Protein AF-A0AA36A1Q2-F1 (afdb_monomer_lite)

Organism: Lactuca saligna (NCBI:txid75948)

Radius of gyration: 35.57 Å; chains: 1; bounding box: 72×102×119 Å

Sequence (636 aa):
MENTEPPVSSTTTRTWHDFLERMRQPSATEFVKTIKNFITTFSKTIPNPEKDSESIQEFFTTMDAAFRAHPLWAGRTEDELENTSEGLEKYIMTKLFPRVFASHPEDIKIDKDLYNKSLLIQQFIEPHHLDIQQKYQNETSWLIAKKELQKINSYKAPRDKLSCILSCCKVISTSLFNTSENPPGADDFLPVLIYVTIKANVAQLHSNLVYIQRFRNRLRLGGETEYLFTNMLSVESFILNIDAKALSMDEIEFENNMESARVIVSGEYNGENVETRRVESENDMEAKLKEVPSVSDLENKGGTMIVMEEKVSEKFWNFPFLYSKVDDLSVGDVDELLNGYKQLVFKYVCLAKGLGVPVLPPPETRDGGGEAVGGVPVAATESEQVEDGTVEGGGDDGVGDSTTETLVAGEVVSQLDYFSANVNIIYTVILFLPFCSITILLHRNHSKRILLQSLLFCNASRIKYQKMEIGNKVYLNNIDQIDEKSHIKVRVLKIWNFVRNNKVCSIEMIIMDEEGTQYQDRVFNQNFSRFRHLLKEDESYIVIKPNMAAVTNGFSYTGHKQTLTLDWKSILKKCDDFSGPVNGFMFVDFNSIIEQTCPKDTFFDVIGHIVSFRPLETSNPVLSKHYIKVTLSNLE

Secondary structure (DSSP, 8-state):
----PPPHHHHHHHHHHHHHHHTTSGGGHHHHHHHHHHHHHHTTSPP-HHHHHHHHHHHHHHHHHHHHHSTTTTT--HHHHHHHHHHHHHHHHHHHHHHHSS-SHHHHHHHHHHHHHHHHHHHH--GGGGT--GGG--HHHHHHHHHHHGGGGG--SHHHHHHHHHHHHHHHHHHHHTT-SSPP-HHHHHHHHHHHHHHH--TTHHHHHHHHHHHS-GGGS-THHHHHHHHHHHHHHHHHT--TGGGT--HHHHHHHHHHHHHHHHT--------------S--TTSSS--PPPHHHHHHHHHHHHHT-TTHHHHHTT-TTTT--GGG--TTTHHHHHHHHHHHHHHHHHHHHHTT---PPPP------PPP-----------------------------------------------------------------------------S--SSSSS-TT------------B--GGGGGG--SS-EEEEEEEEEEEEEETTEEEEEEEEEEETT--EEEEEEEGGGHHHHTTT--SS-EEEEES-EEEE-TTS--TTS-SEEEE--SS-EEEE-S---S-SS---B--HHHHHTT-SPTT---B---EEEEE---BTTSSSGGG-B--EEEE---

pLDDT: mean 70.49, std 25.43, range [21.36, 98.12]

Foldseek 3Di:
DDDPDDDPVVVLVVLLVVLVVLCPDPLNVVVVVVLVVLLVVLVPDDDDLQVNLVSLLVVLVVVLVVCCVGPSCPPPDPVNSVSNSQSSLQVNQVSCQVCHFPNDPVLVVLLVLLLLLLLLCLVPDDLVLLVADPLLDDPVLLVVLLVLQQCLVVGRGLVSNLVSLVRSQVSSQVSQVVRDPDRDDPSNRLSSVLSSCSNSSHRSLSSSLVCSVRRPNPVPQDDPSVVSSVSSVVSSVCSSPDACVSSPHDRVVRVVSSVVSVCVVVVVCPDDDDDDDDDDDDDPPPPPPPDDDDPVRVVVVVVVVLVPDPPNPVVCVVPVCPPPDPVRDDPVCVVVVVVVVVVVVVVVVVVCVVVVHDDDDDPDPDDPDDDDDDDDDDDDDDDDDDDDDDDDDDDDDDDDDDDDDDDDDDDDDDDDDDDDDDDDDDDDDDDDDDDDDDDDDDDDDDDDDDDPPPPPPPPPPPPDPPPQPQDDEDAPVRVVPADQRYKFKKAFAAWDFDDDPNDGQWIKTWIAGQALQIFIEIEGPVCCVPPVVPDDHQWMKIKGPWDKDAPPPPATQAPDRIHTYADPSIDIDTDPPGNHDSHNAAADDPVCVVVVVDDPRYDHDDDFDFPDKDPWQPVDPDPVPTDIDTDGDHPD

Structure (mmCIF, N/CA/C/O backbone):
data_AF-A0AA36A1Q2-F1
#
_entry.id   AF-A0AA36A1Q2-F1
#
loop_
_atom_site.group_PDB
_atom_site.id
_atom_site.type_symbol
_atom_site.label_atom_id
_atom_site.label_alt_id
_atom_site.label_comp_id
_atom_site.label_asym_id
_atom_site.label_entity_id
_atom_site.label_seq_id
_atom_site.pdbx_PDB_ins_code
_atom_site.Cartn_x
_atom_site.Cartn_y
_atom_site.Cartn_z
_atom_site.occupancy
_atom_site.B_iso_or_equiv
_atom_site.auth_seq_id
_atom_site.auth_comp_id
_atom_site.auth_asym_id
_atom_site.auth_atom_id
_atom_site.pdbx_PDB_model_num
ATOM 1 N N . MET A 1 1 ? -16.373 13.470 -15.317 1.00 28.12 1 MET A N 1
ATOM 2 C CA . MET A 1 1 ? -15.300 12.822 -16.105 1.00 28.12 1 MET A CA 1
ATOM 3 C C . MET A 1 1 ? -14.719 11.753 -15.211 1.00 28.12 1 MET A C 1
ATOM 5 O O . MET A 1 1 ? -14.501 12.049 -14.046 1.00 28.12 1 MET A O 1
ATOM 9 N N . GLU A 1 2 ? -14.574 10.529 -15.702 1.00 27.88 2 GLU A N 1
ATOM 10 C CA . GLU A 1 2 ? -14.427 9.349 -14.846 1.00 27.88 2 GLU A CA 1
ATOM 11 C C . GLU A 1 2 ? -13.209 8.537 -15.295 1.00 27.88 2 GLU A C 1
ATOM 13 O O . GLU A 1 2 ? -13.273 7.758 -16.243 1.00 27.88 2 GLU A O 1
ATOM 18 N N . ASN A 1 3 ? -12.067 8.782 -14.646 1.00 26.20 3 ASN A N 1
ATOM 19 C CA . ASN A 1 3 ? -10.824 8.063 -14.917 1.00 26.20 3 ASN A CA 1
ATOM 20 C C . ASN A 1 3 ? -10.828 6.743 -14.137 1.00 26.20 3 ASN A C 1
ATOM 22 O O . ASN A 1 3 ? -10.355 6.668 -13.001 1.00 26.20 3 ASN A O 1
ATOM 26 N N . THR A 1 4 ? -11.393 5.699 -14.741 1.00 29.28 4 THR A N 1
ATOM 27 C CA . THR A 1 4 ? -11.483 4.360 -14.146 1.00 29.28 4 THR A CA 1
ATOM 28 C C . THR A 1 4 ? -10.132 3.632 -14.214 1.00 29.28 4 THR A C 1
ATOM 30 O O . THR A 1 4 ? -9.927 2.733 -15.031 1.00 29.28 4 THR A O 1
ATOM 33 N N . GLU A 1 5 ? -9.174 4.028 -13.372 1.00 27.27 5 GLU A N 1
ATOM 34 C CA . GLU A 1 5 ? -7.900 3.306 -13.263 1.00 27.27 5 GLU A CA 1
ATOM 35 C C . GLU A 1 5 ? -8.099 1.873 -12.723 1.00 27.27 5 GLU A C 1
ATOM 37 O O . GLU A 1 5 ? -8.807 1.675 -11.730 1.00 27.27 5 GLU A O 1
ATOM 42 N N . PRO A 1 6 ? -7.468 0.854 -13.340 1.00 27.73 6 PRO A N 1
ATOM 43 C CA . PRO A 1 6 ? -7.566 -0.538 -12.903 1.00 27.73 6 PRO A CA 1
ATOM 44 C C . PRO A 1 6 ? -6.803 -0.794 -11.586 1.00 27.73 6 PRO A C 1
ATOM 46 O O . PRO A 1 6 ? -5.860 -0.071 -11.261 1.00 27.73 6 PRO A O 1
ATOM 49 N N . PRO A 1 7 ? -7.139 -1.866 -10.836 1.00 29.50 7 PRO A N 1
ATOM 50 C CA . PRO A 1 7 ? -6.524 -2.158 -9.542 1.00 29.50 7 PRO A CA 1
ATOM 51 C C . PRO A 1 7 ? -5.000 -2.324 -9.645 1.00 29.50 7 PRO A C 1
ATOM 53 O O . PRO A 1 7 ? -4.497 -3.216 -10.339 1.00 29.50 7 PRO A O 1
ATOM 56 N N . VAL A 1 8 ? -4.286 -1.469 -8.903 1.00 40.78 8 VAL A N 1
ATOM 57 C CA . VAL A 1 8 ? -2.857 -1.137 -9.070 1.00 40.78 8 VAL A CA 1
ATOM 58 C C . VAL A 1 8 ? -1.933 -2.357 -9.112 1.00 40.78 8 VAL A C 1
ATOM 60 O O . VAL A 1 8 ? -0.972 -2.369 -9.878 1.00 40.78 8 VAL A O 1
ATOM 63 N N . SER A 1 9 ? -2.207 -3.417 -8.347 1.00 36.12 9 SER A N 1
ATOM 64 C CA . SER A 1 9 ? -1.379 -4.636 -8.343 1.00 36.12 9 SER A CA 1
ATOM 65 C C . SER A 1 9 ? -1.340 -5.348 -9.704 1.00 36.12 9 SER A C 1
ATOM 67 O O . SER A 1 9 ? -0.295 -5.874 -10.102 1.00 36.12 9 SER A O 1
ATOM 69 N N . SER A 1 10 ? -2.453 -5.332 -10.444 1.00 32.75 10 SER A N 1
ATOM 70 C CA . SER A 1 10 ? -2.599 -6.034 -11.725 1.00 32.75 10 SER A CA 1
ATOM 71 C C . SER A 1 10 ? -1.856 -5.339 -12.870 1.00 32.75 10 SER A C 1
ATOM 73 O O . SER A 1 10 ? -1.191 -6.005 -13.666 1.00 32.75 10 SER A O 1
ATOM 75 N N . THR A 1 11 ? -1.890 -4.004 -12.917 1.00 44.03 11 THR A N 1
ATOM 76 C CA . THR A 1 11 ? -1.102 -3.191 -13.853 1.00 44.03 11 THR A CA 1
ATOM 77 C C . THR A 1 11 ? 0.371 -3.196 -13.482 1.00 44.03 11 THR A C 1
ATOM 79 O O . THR A 1 11 ? 1.194 -3.513 -14.332 1.00 44.03 11 THR A O 1
ATOM 82 N N . THR A 1 12 ? 0.710 -2.964 -12.211 1.00 49.34 12 THR A N 1
ATOM 83 C CA . THR A 1 12 ? 2.106 -2.913 -11.729 1.00 49.34 12 THR A CA 1
ATOM 84 C C . THR A 1 12 ? 2.874 -4.217 -11.972 1.00 49.34 12 THR A C 1
ATOM 86 O O . THR A 1 12 ? 4.085 -4.198 -12.185 1.00 49.34 12 THR A O 1
ATOM 89 N N . THR A 1 13 ? 2.190 -5.365 -11.955 1.00 54.69 13 THR A N 1
ATOM 90 C CA . THR A 1 13 ? 2.810 -6.654 -12.306 1.00 54.69 13 THR A CA 1
ATOM 91 C C . THR A 1 13 ? 3.073 -6.754 -13.810 1.00 54.69 13 THR A C 1
ATOM 93 O O . THR A 1 13 ? 4.162 -7.162 -14.207 1.00 54.69 13 THR A O 1
ATOM 96 N N . ARG A 1 14 ? 2.126 -6.333 -14.662 1.00 60.84 14 ARG A N 1
ATOM 97 C CA . ARG A 1 14 ? 2.304 -6.330 -16.127 1.00 60.84 14 ARG A CA 1
ATOM 98 C C . ARG A 1 14 ? 3.419 -5.383 -16.565 1.00 60.84 14 ARG A C 1
ATOM 100 O O . ARG A 1 14 ? 4.331 -5.820 -17.252 1.00 60.84 14 ARG A O 1
ATOM 107 N N . THR A 1 15 ? 3.413 -4.144 -16.084 1.00 71.44 15 THR A N 1
ATOM 108 C CA . THR A 1 15 ? 4.390 -3.117 -16.481 1.00 71.44 15 THR A CA 1
ATOM 109 C C . THR A 1 15 ? 5.812 -3.474 -16.035 1.00 71.44 15 THR A C 1
ATOM 111 O O . THR A 1 15 ? 6.777 -3.232 -16.758 1.00 71.44 15 THR A O 1
ATOM 114 N N . TRP A 1 16 ? 5.948 -4.164 -14.896 1.00 79.12 16 TRP A N 1
ATOM 115 C CA . TRP A 1 16 ? 7.202 -4.783 -14.464 1.00 79.12 16 TRP A CA 1
ATOM 116 C C . TRP A 1 16 ? 7.681 -5.905 -15.402 1.00 79.12 16 TRP A C 1
ATOM 118 O O . TRP A 1 16 ? 8.867 -5.952 -15.736 1.00 79.12 16 TRP A O 1
ATOM 128 N N . HIS A 1 17 ? 6.788 -6.789 -15.861 1.00 81.56 17 HIS A N 1
ATOM 129 C CA . HIS A 1 17 ? 7.140 -7.806 -16.857 1.00 81.56 17 HIS A CA 1
ATOM 130 C C . HIS A 1 17 ? 7.527 -7.176 -18.203 1.00 81.56 17 HIS A C 1
ATOM 132 O O . HIS A 1 17 ? 8.578 -7.525 -18.737 1.00 81.56 17 HIS A O 1
ATOM 138 N N . ASP A 1 18 ? 6.764 -6.196 -18.695 1.00 81.56 18 ASP A N 1
ATOM 139 C CA . ASP A 1 18 ? 7.046 -5.478 -19.946 1.00 81.56 18 ASP A CA 1
ATOM 140 C C . ASP A 1 18 ? 8.422 -4.786 -19.912 1.00 81.56 18 ASP A C 1
ATOM 142 O O . ASP A 1 18 ? 9.186 -4.850 -20.880 1.00 81.56 18 ASP A O 1
ATOM 146 N N . PHE A 1 19 ? 8.777 -4.167 -18.778 1.00 88.19 19 PHE A N 1
ATOM 147 C CA . PHE A 1 19 ? 10.112 -3.611 -18.543 1.00 88.19 19 PHE A CA 1
ATOM 148 C C . PHE A 1 19 ? 11.193 -4.699 -18.597 1.00 88.19 19 PHE A C 1
ATOM 150 O O . PHE A 1 19 ? 12.168 -4.565 -19.341 1.00 88.19 19 PHE A O 1
ATOM 157 N N . LEU A 1 20 ? 11.026 -5.802 -17.856 1.00 88.19 20 LEU A N 1
ATOM 158 C CA . LEU A 1 20 ? 12.006 -6.893 -17.838 1.00 88.19 20 LEU A CA 1
ATOM 159 C C . LEU A 1 20 ? 12.181 -7.562 -19.209 1.00 88.19 20 LEU A C 1
ATOM 161 O O . LEU A 1 20 ? 13.300 -7.942 -19.549 1.00 88.19 20 LEU A O 1
ATOM 165 N N . GLU A 1 21 ? 11.124 -7.701 -20.009 1.00 86.75 21 GLU A N 1
ATOM 166 C CA . GLU A 1 21 ? 11.218 -8.258 -21.362 1.00 86.75 21 GLU A CA 1
ATOM 167 C C . GLU A 1 21 ? 11.936 -7.318 -22.332 1.00 86.75 21 GLU A C 1
ATOM 169 O O . GLU A 1 21 ? 12.819 -7.768 -23.065 1.00 86.75 21 GLU A O 1
ATOM 174 N N . ARG A 1 22 ? 11.663 -6.006 -22.286 1.00 86.06 22 ARG A N 1
ATOM 175 C CA . ARG A 1 22 ? 12.421 -5.008 -23.066 1.00 86.06 22 ARG A CA 1
ATOM 176 C C . ARG A 1 22 ? 13.902 -5.006 -22.678 1.00 86.06 22 ARG A C 1
ATOM 178 O O . ARG A 1 22 ? 14.763 -5.022 -23.554 1.00 86.06 22 ARG A O 1
ATOM 185 N N . MET A 1 23 ? 14.205 -5.098 -21.384 1.00 89.94 23 MET A N 1
ATOM 186 C CA . MET A 1 23 ? 15.577 -5.145 -20.858 1.00 89.94 23 MET A CA 1
ATOM 187 C C . MET A 1 23 ? 16.306 -6.482 -21.102 1.00 89.94 23 MET A C 1
ATOM 189 O O . MET A 1 23 ? 17.511 -6.566 -20.870 1.00 89.94 23 MET A O 1
ATOM 193 N N . ARG A 1 24 ? 15.617 -7.520 -21.599 1.00 89.62 24 ARG A N 1
ATOM 194 C CA . ARG A 1 24 ? 16.225 -8.777 -22.084 1.00 89.62 24 ARG A CA 1
ATOM 195 C C . ARG A 1 24 ? 16.599 -8.738 -23.571 1.00 89.62 24 ARG A C 1
ATOM 197 O O . ARG A 1 24 ? 17.285 -9.647 -24.034 1.00 89.62 24 ARG A O 1
ATOM 204 N N . GLN A 1 25 ? 16.162 -7.732 -24.332 1.00 88.44 25 GLN A N 1
ATOM 205 C CA . GLN A 1 25 ? 16.469 -7.650 -25.763 1.00 88.44 25 GLN A CA 1
ATOM 206 C C . GLN A 1 25 ? 17.962 -7.326 -25.987 1.00 88.44 25 GLN A C 1
ATOM 208 O O . GLN A 1 25 ? 18.504 -6.478 -25.275 1.00 88.44 25 GLN A O 1
ATOM 213 N N . PRO A 1 26 ? 18.645 -7.915 -26.994 1.00 89.12 26 PRO A N 1
ATOM 214 C CA . PRO A 1 26 ? 20.068 -7.642 -27.254 1.00 89.12 26 PRO A CA 1
ATOM 215 C C . PRO A 1 26 ? 20.376 -6.156 -27.489 1.00 89.12 26 PRO A C 1
ATOM 217 O O . PRO A 1 26 ? 21.420 -5.646 -27.088 1.00 89.12 26 PRO A O 1
ATOM 220 N N . SER A 1 27 ? 19.424 -5.447 -28.084 1.00 88.56 27 SER A N 1
ATOM 221 C CA . SER A 1 27 ? 19.382 -4.001 -28.309 1.00 88.56 27 SER A CA 1
ATOM 222 C C . SER A 1 27 ? 19.318 -3.145 -27.031 1.00 88.56 27 SER A C 1
ATOM 224 O O . SER A 1 27 ? 19.585 -1.951 -27.106 1.00 88.56 27 SER A O 1
ATOM 226 N N . ALA A 1 28 ? 18.989 -3.717 -25.868 1.00 91.88 28 ALA A N 1
ATOM 227 C CA . ALA A 1 28 ? 18.987 -3.034 -24.569 1.00 91.88 28 ALA A CA 1
ATOM 228 C C . ALA A 1 28 ? 20.267 -3.297 -23.739 1.00 91.88 28 ALA A C 1
ATOM 230 O O . ALA A 1 28 ? 20.387 -2.811 -22.612 1.00 91.88 28 ALA A O 1
ATOM 231 N N . THR A 1 29 ? 21.243 -4.043 -24.282 1.00 92.38 29 THR A N 1
ATOM 232 C CA . THR A 1 29 ? 22.451 -4.497 -23.559 1.00 92.38 29 THR A CA 1
ATOM 233 C C . THR A 1 29 ? 23.236 -3.359 -22.898 1.00 92.38 29 THR A C 1
ATOM 235 O O . THR A 1 29 ? 23.684 -3.511 -21.759 1.00 92.38 29 THR A O 1
ATOM 238 N N . GLU A 1 30 ? 23.370 -2.203 -23.555 1.00 93.69 30 GLU A N 1
ATOM 239 C CA . GLU A 1 30 ? 24.108 -1.071 -22.977 1.00 93.69 30 GLU A CA 1
ATOM 240 C C . GLU A 1 30 ? 23.370 -0.429 -21.793 1.00 93.69 30 GLU A C 1
ATOM 242 O O . GLU A 1 30 ? 24.016 -0.080 -20.808 1.00 93.69 30 GLU A O 1
ATOM 247 N N . PHE A 1 31 ? 22.032 -0.383 -21.789 1.00 94.62 31 PHE A N 1
ATOM 248 C CA . PHE A 1 31 ? 21.276 0.035 -20.600 1.00 94.62 31 PHE A CA 1
ATOM 249 C C . PHE A 1 31 ? 21.484 -0.937 -19.434 1.00 94.62 31 PHE A C 1
ATOM 251 O O . PHE A 1 31 ? 21.730 -0.508 -18.307 1.00 94.62 31 PHE A O 1
ATOM 258 N N . VAL A 1 32 ? 21.458 -2.251 -19.694 1.00 94.38 32 VAL A N 1
ATOM 259 C CA . VAL A 1 32 ? 21.717 -3.278 -18.667 1.00 94.38 32 VAL A CA 1
ATOM 260 C C . VAL A 1 32 ? 23.125 -3.132 -18.076 1.00 94.38 32 VAL A C 1
ATOM 262 O O . VAL A 1 32 ? 23.287 -3.255 -16.860 1.00 94.38 32 VAL A O 1
ATOM 265 N N . LYS A 1 33 ? 24.140 -2.843 -18.902 1.00 94.69 33 LYS A N 1
ATOM 266 C CA . LYS A 1 33 ? 25.505 -2.536 -18.438 1.00 94.69 33 LYS A CA 1
ATOM 267 C C . LYS A 1 33 ? 25.538 -1.265 -17.590 1.00 94.69 33 LYS A C 1
ATOM 269 O O . LYS A 1 33 ? 26.045 -1.317 -16.474 1.00 94.69 33 LYS A O 1
ATOM 274 N N . THR A 1 34 ? 24.972 -0.161 -18.078 1.00 97.31 34 THR A N 1
ATOM 275 C CA . THR A 1 34 ? 24.955 1.140 -17.388 1.00 97.31 34 THR A CA 1
ATOM 276 C C . THR A 1 34 ? 24.285 1.050 -16.018 1.00 97.31 34 THR A C 1
ATOM 278 O O . THR A 1 34 ? 24.875 1.474 -15.027 1.00 97.31 34 THR A O 1
ATOM 281 N N . ILE A 1 35 ? 23.120 0.402 -15.916 1.00 96.56 35 ILE A N 1
ATOM 282 C CA . ILE A 1 35 ? 22.405 0.202 -14.644 1.00 96.56 35 ILE A CA 1
ATOM 283 C C . ILE A 1 35 ? 23.211 -0.684 -13.681 1.00 96.56 35 ILE A C 1
ATOM 285 O O . ILE A 1 35 ? 23.338 -0.361 -12.500 1.00 96.56 35 ILE A O 1
ATOM 289 N N . LYS A 1 36 ? 23.795 -1.793 -14.163 1.00 95.31 36 LYS A N 1
ATOM 290 C CA . LYS A 1 36 ? 24.654 -2.654 -13.329 1.00 95.31 36 LYS A CA 1
ATOM 291 C C . LYS A 1 36 ? 25.904 -1.915 -12.850 1.00 95.31 36 LYS A C 1
ATOM 293 O O . LYS A 1 36 ? 26.288 -2.078 -11.693 1.00 95.31 36 LYS A O 1
ATOM 298 N N . ASN A 1 37 ? 26.518 -1.093 -13.701 1.00 97.00 37 ASN A N 1
ATOM 299 C CA . ASN A 1 37 ? 27.682 -0.286 -13.346 1.00 97.00 37 ASN A CA 1
ATOM 300 C C . ASN A 1 37 ? 27.333 0.814 -12.331 1.00 97.00 37 ASN A C 1
ATOM 302 O O . ASN A 1 37 ? 28.082 1.000 -11.374 1.00 97.00 37 ASN A O 1
ATOM 306 N N . PHE A 1 38 ? 26.182 1.481 -12.488 1.00 97.69 38 PHE A N 1
ATOM 307 C CA . PHE A 1 38 ? 25.664 2.446 -11.516 1.00 97.69 38 PHE A CA 1
ATOM 308 C C . PHE A 1 38 ? 25.478 1.799 -10.143 1.00 97.69 38 PHE A C 1
ATOM 310 O O . PHE A 1 38 ? 26.137 2.218 -9.198 1.00 97.69 38 PHE A O 1
ATOM 317 N N . ILE A 1 39 ? 24.702 0.710 -10.047 1.00 96.12 39 ILE A N 1
ATOM 318 C CA . ILE A 1 39 ? 24.496 -0.029 -8.787 1.00 96.12 39 ILE A CA 1
ATOM 319 C C . ILE A 1 39 ? 25.845 -0.450 -8.175 1.00 96.12 39 ILE A C 1
ATOM 321 O O . ILE A 1 39 ? 26.094 -0.207 -6.999 1.00 96.12 39 ILE A O 1
ATOM 325 N N . THR A 1 40 ? 26.756 -1.015 -8.977 1.00 95.00 40 THR A N 1
ATOM 326 C CA . THR A 1 40 ? 28.071 -1.494 -8.503 1.00 95.00 40 THR A CA 1
ATOM 327 C C . THR A 1 40 ? 28.994 -0.364 -8.032 1.00 95.00 40 THR A C 1
ATOM 329 O O . THR A 1 40 ? 29.854 -0.590 -7.180 1.00 95.00 40 THR A O 1
ATOM 332 N N . THR A 1 41 ? 28.849 0.841 -8.584 1.00 94.38 41 THR A N 1
ATOM 333 C CA . THR A 1 41 ? 29.619 2.029 -8.183 1.00 94.38 41 THR A CA 1
ATOM 334 C C . THR A 1 41 ? 29.007 2.668 -6.940 1.00 94.38 41 THR A C 1
ATOM 336 O O . THR A 1 41 ? 29.715 2.924 -5.970 1.00 94.38 41 THR A O 1
ATOM 339 N N . PHE A 1 42 ? 27.685 2.831 -6.931 1.00 95.00 42 PHE A N 1
ATOM 340 C CA . PHE A 1 42 ? 26.903 3.365 -5.819 1.00 95.00 42 PHE A CA 1
ATOM 341 C C . PHE A 1 42 ? 27.101 2.547 -4.536 1.00 95.00 42 PHE A C 1
ATOM 343 O O . PHE A 1 42 ? 27.376 3.108 -3.482 1.00 95.00 42 PHE A O 1
ATOM 350 N N . SER A 1 43 ? 27.083 1.210 -4.611 1.00 90.44 43 SER A N 1
ATOM 351 C CA . SER A 1 43 ? 27.355 0.346 -3.451 1.00 90.44 43 SER A CA 1
ATOM 352 C C . SER A 1 43 ? 28.747 0.539 -2.824 1.00 90.44 43 SER A C 1
ATOM 354 O O . SER A 1 43 ? 28.947 0.090 -1.699 1.00 90.44 43 SER A O 1
ATOM 356 N N . LYS A 1 44 ? 29.697 1.191 -3.515 1.00 89.75 44 LYS A N 1
ATOM 357 C CA . LYS A 1 44 ? 31.071 1.447 -3.041 1.00 89.75 44 LYS A CA 1
ATOM 358 C C . LYS A 1 44 ? 31.298 2.863 -2.503 1.00 89.75 44 LYS A C 1
ATOM 360 O O . LYS A 1 44 ? 32.363 3.110 -1.941 1.00 89.75 44 LYS A O 1
ATOM 365 N N . THR A 1 45 ? 30.368 3.802 -2.690 1.00 90.06 45 THR A N 1
ATOM 366 C CA . THR A 1 45 ? 30.505 5.148 -2.105 1.00 90.06 45 THR A CA 1
ATOM 367 C C . THR A 1 45 ? 30.262 5.092 -0.594 1.00 90.06 45 THR A C 1
ATOM 369 O O . THR A 1 45 ? 29.663 4.141 -0.088 1.00 90.06 45 THR A O 1
ATOM 372 N N . ILE A 1 46 ? 30.702 6.106 0.150 1.00 87.19 46 ILE A N 1
ATOM 373 C CA . ILE A 1 46 ? 30.335 6.245 1.568 1.00 87.19 46 ILE A CA 1
ATOM 374 C C . ILE A 1 46 ? 28.838 6.608 1.637 1.00 87.19 46 ILE A C 1
ATOM 376 O O . ILE A 1 46 ? 28.454 7.550 0.942 1.00 87.19 46 ILE A O 1
ATOM 380 N N . PRO A 1 47 ? 28.000 5.902 2.426 1.00 88.75 47 PRO A N 1
ATOM 381 C CA . PRO A 1 47 ? 26.584 6.239 2.578 1.00 88.75 47 PRO A CA 1
ATOM 382 C C . PRO A 1 47 ? 26.374 7.671 3.075 1.00 88.75 47 PRO A C 1
ATOM 384 O O . PRO A 1 47 ? 26.990 8.095 4.054 1.00 88.75 47 PRO A O 1
ATOM 387 N N . ASN A 1 48 ? 25.493 8.409 2.406 1.00 90.00 48 ASN A N 1
ATOM 388 C CA . ASN A 1 48 ? 25.052 9.740 2.815 1.00 90.00 48 ASN A CA 1
ATOM 389 C C . ASN A 1 48 ? 23.694 10.028 2.150 1.00 90.00 48 ASN A C 1
ATOM 391 O O . ASN A 1 48 ? 23.676 10.156 0.926 1.00 90.00 48 ASN A O 1
ATOM 395 N N . PRO A 1 49 ? 22.579 10.147 2.900 1.00 88.88 49 PRO A N 1
ATOM 396 C CA . PRO A 1 49 ? 21.241 10.129 2.306 1.00 88.88 49 PRO A CA 1
ATOM 397 C C . PRO A 1 49 ? 20.975 11.231 1.274 1.00 88.88 49 PRO A C 1
ATOM 399 O O . PRO A 1 49 ? 20.230 11.003 0.322 1.00 88.88 49 PRO A O 1
ATOM 402 N N . GLU A 1 50 ? 21.603 12.397 1.424 1.00 90.25 50 GLU A N 1
ATOM 403 C CA . GLU A 1 50 ? 21.437 13.547 0.531 1.00 90.25 50 GLU A CA 1
ATOM 404 C C . GLU A 1 50 ? 22.111 13.280 -0.821 1.00 90.25 50 GLU A C 1
ATOM 406 O O . GLU A 1 50 ? 21.444 13.305 -1.854 1.00 90.25 50 GLU A O 1
ATOM 411 N N . LYS A 1 51 ? 23.402 12.917 -0.825 1.00 92.31 51 LYS A N 1
ATOM 412 C CA . LYS A 1 51 ? 24.145 12.580 -2.056 1.00 92.31 51 LYS A CA 1
ATOM 413 C C . LYS A 1 51 ? 23.662 11.284 -2.699 1.00 92.31 51 LYS A C 1
ATOM 415 O O . LYS A 1 51 ? 23.631 11.182 -3.923 1.00 92.31 51 LYS A O 1
ATOM 420 N N . ASP A 1 52 ? 23.279 10.300 -1.886 1.00 93.69 52 ASP A N 1
ATOM 421 C CA . ASP A 1 52 ? 22.672 9.053 -2.353 1.00 93.69 52 ASP A CA 1
ATOM 422 C C . ASP A 1 52 ? 21.321 9.348 -3.045 1.00 93.69 52 ASP A C 1
ATOM 424 O O . ASP A 1 52 ? 21.034 8.769 -4.093 1.00 93.69 52 ASP A O 1
ATOM 428 N N . SER A 1 53 ? 20.519 10.293 -2.526 1.00 94.44 53 SER A N 1
ATOM 429 C CA . SER A 1 53 ? 19.294 10.782 -3.183 1.00 94.44 53 SER A CA 1
ATOM 430 C C . SER A 1 53 ? 19.593 11.538 -4.479 1.00 94.44 53 SER A C 1
ATOM 432 O O . SER A 1 53 ? 19.055 11.176 -5.526 1.00 94.44 53 SER A O 1
ATOM 434 N N . GLU A 1 54 ? 20.466 12.548 -4.448 1.00 95.12 54 GLU A N 1
ATOM 435 C CA . GLU A 1 54 ? 20.822 13.349 -5.628 1.00 95.12 54 GLU A CA 1
ATOM 436 C C . GLU A 1 54 ? 21.354 12.478 -6.772 1.00 95.12 54 GLU A C 1
ATOM 438 O O . GLU A 1 54 ? 20.866 12.586 -7.897 1.00 95.12 54 GLU A O 1
ATOM 443 N N . SER A 1 55 ? 22.269 11.547 -6.481 1.00 96.06 55 SER A N 1
ATOM 444 C CA . SER A 1 55 ? 22.855 10.651 -7.485 1.00 96.06 55 SER A CA 1
ATOM 445 C C . SER A 1 55 ? 21.829 9.696 -8.112 1.00 96.06 55 SER A C 1
ATOM 447 O O . SER A 1 55 ? 21.888 9.432 -9.313 1.00 96.06 55 SER A O 1
ATOM 449 N N . ILE A 1 56 ? 20.853 9.205 -7.338 1.00 96.31 56 ILE A N 1
ATOM 450 C CA . ILE A 1 56 ? 19.758 8.372 -7.864 1.00 96.31 56 ILE A CA 1
ATOM 451 C C . ILE A 1 56 ? 18.808 9.197 -8.748 1.00 96.31 56 ILE A C 1
ATOM 453 O O . ILE A 1 56 ? 18.413 8.731 -9.817 1.00 96.31 56 ILE A O 1
ATOM 457 N N . GLN A 1 57 ? 18.474 10.428 -8.352 1.00 96.31 57 GLN A N 1
ATOM 458 C CA . GLN A 1 57 ? 17.567 11.300 -9.113 1.00 96.31 57 GLN A CA 1
ATOM 459 C C . GLN A 1 57 ? 18.214 11.811 -10.415 1.00 96.31 57 GLN A C 1
ATOM 461 O O . GLN A 1 57 ? 17.555 11.853 -11.458 1.00 96.31 57 GLN A O 1
ATOM 466 N N . GLU A 1 58 ? 19.512 12.132 -10.397 1.00 96.19 58 GLU A N 1
ATOM 467 C CA . GLU A 1 58 ? 20.296 12.441 -11.602 1.00 96.19 58 GLU A CA 1
ATOM 468 C C . GLU A 1 58 ? 20.362 11.228 -12.545 1.00 96.19 58 GLU A C 1
ATOM 470 O O . GLU A 1 58 ? 20.157 11.366 -13.756 1.00 96.19 58 GLU A O 1
ATOM 475 N N . PHE A 1 59 ? 20.567 10.021 -12.001 1.00 96.94 59 PHE A N 1
ATOM 476 C CA . PHE A 1 59 ? 20.582 8.793 -12.793 1.00 96.94 59 PHE A CA 1
ATOM 477 C C . PHE A 1 59 ? 19.218 8.494 -13.437 1.00 96.94 59 PHE A C 1
ATOM 479 O O . PHE A 1 59 ? 19.173 8.183 -14.628 1.00 96.94 59 PHE A O 1
ATOM 486 N N . PHE A 1 60 ? 18.104 8.638 -12.706 1.00 95.56 60 PHE A N 1
ATOM 487 C CA . PHE A 1 60 ? 16.759 8.511 -13.285 1.00 95.56 60 PHE A CA 1
ATOM 488 C C . PHE A 1 60 ? 16.522 9.542 -14.393 1.00 95.56 60 PHE A C 1
ATOM 490 O O . PHE A 1 60 ? 16.134 9.161 -15.493 1.00 95.56 60 PHE A O 1
ATOM 497 N N . THR A 1 61 ? 16.849 10.817 -14.158 1.00 94.25 61 THR A N 1
ATOM 498 C CA . THR A 1 61 ? 16.700 11.892 -15.159 1.00 94.25 61 THR A CA 1
ATOM 499 C C . THR A 1 61 ? 17.504 11.596 -16.433 1.00 94.25 61 THR A C 1
ATOM 501 O O . THR A 1 61 ? 17.004 11.745 -17.550 1.00 94.25 61 THR A O 1
ATOM 504 N N . THR A 1 62 ? 18.740 11.113 -16.273 1.00 95.38 62 THR A N 1
ATOM 505 C CA . THR A 1 62 ? 19.627 10.720 -17.379 1.00 95.38 62 THR A CA 1
ATOM 506 C C . THR A 1 62 ? 19.061 9.536 -18.166 1.00 95.38 62 THR A C 1
ATOM 508 O O . THR A 1 62 ? 19.071 9.541 -19.399 1.00 95.38 62 THR A O 1
ATOM 511 N N . MET A 1 63 ? 18.542 8.522 -17.471 1.00 94.69 63 MET A N 1
ATOM 512 C CA . MET A 1 63 ? 17.968 7.330 -18.094 1.00 94.69 63 MET A CA 1
ATOM 513 C C . MET A 1 63 ? 16.626 7.607 -18.779 1.00 94.69 63 MET A C 1
ATOM 515 O O . MET A 1 63 ? 16.410 7.091 -19.870 1.00 94.69 63 MET A O 1
ATOM 519 N N . ASP A 1 64 ? 15.764 8.452 -18.211 1.00 92.19 64 ASP A N 1
ATOM 520 C CA . ASP A 1 64 ? 14.488 8.851 -18.819 1.00 92.19 64 ASP A CA 1
ATOM 521 C C . ASP A 1 64 ? 14.720 9.586 -20.152 1.00 92.19 64 ASP A C 1
ATOM 523 O O . ASP A 1 64 ? 14.076 9.282 -21.161 1.00 92.19 64 ASP A O 1
ATOM 527 N N . ALA A 1 65 ? 15.705 10.491 -20.200 1.00 92.62 65 ALA A N 1
ATOM 528 C CA . ALA A 1 65 ? 16.141 11.129 -21.442 1.00 92.62 65 ALA A CA 1
ATOM 529 C C . ALA A 1 65 ? 16.731 10.115 -22.444 1.00 92.62 65 ALA A C 1
ATOM 531 O O . ALA A 1 65 ? 16.422 10.163 -23.638 1.00 92.62 65 ALA A O 1
ATOM 532 N N . ALA A 1 66 ? 17.542 9.165 -21.968 1.00 93.94 66 ALA A N 1
ATOM 533 C CA . ALA A 1 66 ? 18.161 8.149 -22.815 1.00 93.94 66 ALA A CA 1
ATOM 534 C C . ALA A 1 66 ? 17.150 7.132 -23.380 1.00 93.94 66 ALA A C 1
ATOM 536 O O . ALA A 1 66 ? 17.275 6.751 -24.543 1.00 93.94 66 ALA A O 1
ATOM 537 N N . PHE A 1 67 ? 16.122 6.733 -22.620 1.00 92.50 67 PHE A N 1
ATOM 538 C CA . PHE A 1 67 ? 15.022 5.900 -23.119 1.00 92.50 67 PHE A CA 1
ATOM 539 C C . PHE A 1 67 ? 14.241 6.629 -24.216 1.00 92.50 67 PHE A C 1
ATOM 541 O O . PHE A 1 67 ? 14.068 6.074 -25.300 1.00 92.50 67 PHE A O 1
ATOM 548 N N . ARG A 1 68 ? 13.847 7.892 -23.984 1.00 91.25 68 ARG A N 1
ATOM 549 C CA . ARG A 1 68 ? 13.134 8.734 -24.968 1.00 91.25 68 ARG A CA 1
ATOM 550 C C . ARG A 1 68 ? 13.898 8.902 -26.286 1.00 91.25 68 ARG A C 1
ATOM 552 O O . ARG A 1 68 ? 13.280 8.961 -27.344 1.00 91.25 68 ARG A O 1
ATOM 559 N N . ALA A 1 69 ? 15.229 8.955 -26.232 1.00 92.81 69 ALA A N 1
ATOM 560 C CA . ALA A 1 69 ? 16.086 9.069 -27.410 1.00 92.81 69 ALA A CA 1
ATOM 561 C C . ALA A 1 69 ? 16.359 7.731 -28.136 1.00 92.81 69 ALA A C 1
ATOM 563 O O . ALA A 1 69 ? 16.904 7.739 -29.241 1.00 92.81 69 ALA A O 1
ATOM 564 N N . HIS A 1 70 ? 16.032 6.579 -27.539 1.00 92.50 70 HIS A N 1
ATOM 565 C CA . HIS A 1 70 ? 16.487 5.280 -28.038 1.00 92.50 70 HIS A CA 1
ATOM 566 C C . HIS A 1 70 ? 15.494 4.615 -29.015 1.00 92.50 70 HIS A C 1
ATOM 568 O O . HIS A 1 70 ? 14.303 4.531 -28.709 1.00 92.50 70 HIS A O 1
ATOM 574 N N . PRO A 1 71 ? 15.950 4.021 -30.142 1.00 88.62 71 PRO A N 1
ATOM 575 C CA . PRO A 1 71 ? 15.067 3.422 -31.153 1.00 88.62 71 PRO A CA 1
ATOM 576 C C . PRO A 1 71 ? 14.072 2.359 -30.657 1.00 88.62 71 PRO A C 1
ATOM 578 O O . PRO A 1 71 ? 13.037 2.173 -31.286 1.00 88.62 71 PRO A O 1
ATOM 581 N N . LEU A 1 72 ? 14.336 1.679 -29.533 1.00 85.44 72 LEU A N 1
ATOM 582 C CA . LEU A 1 72 ? 13.388 0.718 -28.936 1.00 85.44 72 LEU A CA 1
ATOM 583 C C . LEU A 1 72 ? 12.116 1.363 -28.360 1.00 85.44 72 LEU A C 1
ATOM 585 O O . LEU A 1 72 ? 11.090 0.688 -28.246 1.00 85.44 72 LEU A O 1
ATOM 589 N N . TRP A 1 73 ? 12.180 2.648 -28.007 1.00 86.06 73 TRP A N 1
ATOM 590 C CA . TRP A 1 73 ? 11.041 3.424 -27.517 1.00 86.06 73 TRP A CA 1
ATOM 591 C C . TRP A 1 73 ? 10.554 4.483 -28.521 1.00 86.06 73 TRP A C 1
ATOM 593 O O . TRP A 1 73 ? 9.606 5.214 -28.239 1.00 86.06 73 TRP A O 1
ATOM 603 N N . ALA A 1 74 ? 11.125 4.527 -29.728 1.00 85.88 74 ALA A N 1
ATOM 604 C CA . ALA A 1 74 ? 10.648 5.402 -30.793 1.00 85.88 74 ALA A CA 1
ATOM 605 C C . ALA A 1 74 ? 9.193 5.068 -31.181 1.00 85.88 74 ALA A C 1
ATOM 607 O O . ALA A 1 74 ? 8.859 3.916 -31.463 1.00 85.88 74 ALA A O 1
ATOM 608 N N . GLY A 1 75 ? 8.326 6.085 -31.204 1.00 80.19 75 GLY A N 1
ATOM 609 C CA . GLY A 1 75 ? 6.905 5.935 -31.546 1.00 80.19 75 GLY A CA 1
ATOM 610 C C . GLY A 1 75 ? 6.040 5.260 -30.472 1.00 80.19 75 GLY A C 1
ATOM 611 O O . GLY A 1 75 ? 4.917 4.864 -30.776 1.00 80.19 75 GLY A O 1
ATOM 612 N N . ARG A 1 76 ? 6.548 5.111 -29.242 1.00 85.06 76 ARG A N 1
ATOM 613 C CA . ARG A 1 76 ? 5.773 4.667 -28.073 1.00 85.06 76 ARG A CA 1
ATOM 614 C C . ARG A 1 76 ? 4.913 5.800 -27.511 1.00 85.06 76 ARG A C 1
ATOM 616 O O . ARG A 1 76 ? 5.185 6.968 -27.783 1.00 85.06 76 ARG A O 1
ATOM 623 N N . THR A 1 77 ? 3.877 5.459 -26.743 1.00 88.69 77 THR A N 1
ATOM 624 C CA . THR A 1 77 ? 3.129 6.474 -25.981 1.00 88.69 77 THR A CA 1
ATOM 625 C C . THR A 1 77 ? 3.975 7.014 -24.829 1.00 88.69 77 THR A C 1
ATOM 627 O O . THR A 1 77 ? 4.949 6.380 -24.412 1.00 88.69 77 THR A O 1
ATOM 630 N N . GLU A 1 78 ? 3.581 8.169 -24.287 1.00 86.38 78 GLU A N 1
ATOM 631 C CA . GLU A 1 78 ? 4.130 8.648 -23.017 1.00 86.38 78 GLU A CA 1
ATOM 632 C C . GLU A 1 78 ? 3.936 7.578 -21.936 1.00 86.38 78 GLU A C 1
ATOM 634 O O . GLU A 1 78 ? 4.928 7.141 -21.367 1.00 86.38 78 GLU A O 1
ATOM 639 N N . ASP A 1 79 ? 2.725 7.032 -21.766 1.00 85.06 79 ASP A N 1
ATOM 640 C CA . ASP A 1 79 ? 2.391 5.957 -20.815 1.00 85.06 79 ASP A CA 1
ATOM 641 C C . ASP A 1 79 ? 3.395 4.782 -20.842 1.00 85.06 79 ASP A C 1
ATOM 643 O O . ASP A 1 79 ? 3.803 4.270 -19.799 1.00 85.06 79 ASP A O 1
ATOM 647 N N . GLU A 1 80 ? 3.829 4.334 -22.025 1.00 86.44 80 GLU A N 1
ATOM 648 C CA . GLU A 1 80 ? 4.819 3.255 -22.167 1.00 86.44 80 GLU A CA 1
ATOM 649 C C . GLU A 1 80 ? 6.237 3.667 -21.733 1.00 86.44 80 GLU A C 1
ATOM 651 O O . GLU A 1 80 ? 6.997 2.832 -21.230 1.00 86.44 80 GLU A O 1
ATOM 656 N N . LEU A 1 81 ? 6.606 4.937 -21.916 1.00 88.06 81 LEU A N 1
ATOM 657 C CA . LEU A 1 81 ? 7.836 5.512 -21.368 1.00 88.06 81 LEU A CA 1
ATOM 658 C C . LEU A 1 81 ? 7.735 5.634 -19.843 1.00 88.06 81 LEU A C 1
ATOM 660 O O . LEU A 1 81 ? 8.659 5.214 -19.153 1.00 88.06 81 LEU A O 1
ATOM 664 N N . GLU A 1 82 ? 6.606 6.105 -19.306 1.00 87.12 82 GLU A N 1
ATOM 665 C CA . GLU A 1 82 ? 6.400 6.261 -17.857 1.00 87.12 82 GLU A CA 1
ATOM 666 C C . GLU A 1 82 ? 6.529 4.914 -17.140 1.00 87.12 82 GLU A C 1
ATOM 668 O O . GLU A 1 82 ? 7.310 4.7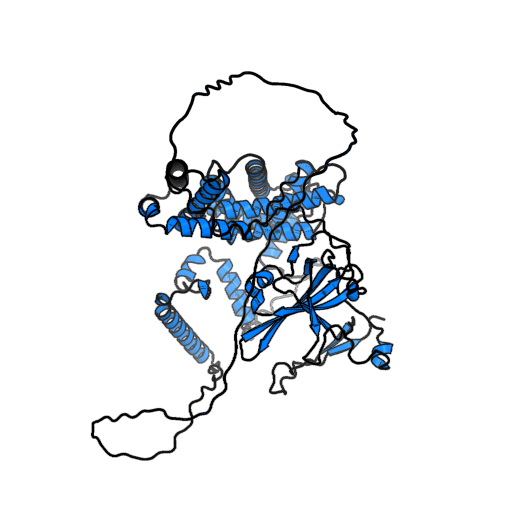71 -16.201 1.00 87.12 82 GLU A O 1
ATOM 673 N N . ASN A 1 83 ? 5.860 3.883 -17.660 1.00 87.94 83 ASN A N 1
ATOM 674 C CA . ASN A 1 83 ? 5.967 2.516 -17.155 1.00 87.94 83 ASN A CA 1
ATOM 675 C C . ASN A 1 83 ? 7.394 1.940 -17.264 1.00 87.94 83 ASN A C 1
ATOM 677 O O . ASN A 1 83 ? 7.786 1.102 -16.451 1.00 87.94 83 ASN A O 1
ATOM 681 N N . THR A 1 84 ? 8.199 2.410 -18.223 1.00 91.31 84 THR A N 1
ATOM 682 C CA . THR A 1 84 ? 9.624 2.052 -18.324 1.00 91.31 84 THR A CA 1
ATOM 683 C C . THR A 1 84 ? 10.445 2.731 -17.219 1.00 91.31 84 THR A C 1
ATOM 685 O O . THR A 1 84 ? 11.247 2.060 -16.565 1.00 91.31 84 THR A O 1
ATOM 688 N N . SER A 1 85 ? 10.214 4.022 -16.954 1.00 91.81 85 SER A N 1
ATOM 689 C CA . SER A 1 85 ? 10.822 4.769 -15.840 1.00 91.81 85 SER A CA 1
ATOM 690 C C . SER A 1 85 ? 10.484 4.153 -14.479 1.00 91.81 85 SER A C 1
ATOM 692 O O . SER A 1 85 ? 11.351 4.006 -13.619 1.00 91.81 85 SER A O 1
ATOM 694 N N . GLU A 1 86 ? 9.236 3.728 -14.283 1.00 90.81 86 GLU A N 1
ATOM 695 C CA . GLU A 1 86 ? 8.797 3.079 -13.044 1.00 90.81 86 GLU A CA 1
ATOM 696 C C . GLU A 1 86 ? 9.353 1.654 -12.889 1.00 90.81 86 GLU A C 1
ATOM 698 O O . GLU A 1 86 ? 9.711 1.245 -11.782 1.00 90.81 86 GLU A O 1
ATOM 703 N N . GLY A 1 87 ? 9.522 0.918 -13.993 1.00 93.56 87 GLY A N 1
ATOM 704 C CA . GLY A 1 87 ? 10.273 -0.340 -14.013 1.00 93.56 87 GLY A CA 1
ATOM 705 C C . GLY A 1 87 ? 11.747 -0.157 -13.628 1.00 93.56 87 GLY A C 1
ATOM 706 O O . GLY A 1 87 ? 12.290 -0.956 -12.859 1.00 93.56 87 GLY A O 1
ATOM 707 N N . LEU A 1 88 ? 12.381 0.930 -14.080 1.00 95.06 88 LEU A N 1
ATOM 708 C CA . LEU A 1 88 ? 13.749 1.288 -13.699 1.00 95.06 88 LEU A CA 1
ATOM 709 C C . LEU A 1 88 ? 13.860 1.639 -12.207 1.00 95.06 88 LEU A C 1
ATOM 711 O O . LEU A 1 88 ? 14.740 1.097 -11.531 1.00 95.06 88 LEU A O 1
ATOM 715 N N . GLU A 1 89 ? 12.962 2.488 -11.690 1.00 95.62 89 GLU A N 1
ATOM 716 C CA . GLU A 1 89 ? 12.869 2.819 -10.258 1.00 95.62 89 GLU A CA 1
ATOM 717 C C . GLU A 1 89 ? 12.751 1.528 -9.436 1.00 95.62 89 GLU A C 1
ATOM 719 O O . GLU A 1 89 ? 13.563 1.264 -8.548 1.00 95.62 89 GLU A O 1
ATOM 724 N N . LYS A 1 90 ? 11.808 0.654 -9.806 1.00 95.31 90 LYS A N 1
ATOM 725 C CA . LYS A 1 90 ? 11.567 -0.627 -9.138 1.00 95.31 90 LYS A CA 1
ATOM 726 C C . LYS A 1 90 ? 12.783 -1.551 -9.158 1.00 95.31 90 LYS A C 1
ATOM 728 O O . LYS A 1 90 ? 13.094 -2.147 -8.124 1.00 95.31 90 LYS A O 1
ATOM 733 N N . TYR A 1 91 ? 13.502 -1.656 -10.278 1.00 95.50 91 TYR A N 1
ATOM 734 C CA . TYR A 1 91 ? 14.705 -2.489 -10.376 1.00 95.50 91 TYR A CA 1
ATOM 735 C C . TYR A 1 91 ? 15.850 -1.959 -9.499 1.00 95.50 91 TYR A C 1
ATOM 737 O O . TYR A 1 91 ? 16.425 -2.717 -8.714 1.00 95.50 91 TYR A O 1
ATOM 745 N N . ILE A 1 92 ? 16.175 -0.667 -9.613 1.00 96.12 92 ILE A N 1
ATOM 746 C CA . ILE A 1 92 ? 17.297 -0.051 -8.890 1.00 96.12 92 ILE A CA 1
ATOM 747 C C . ILE A 1 92 ? 17.013 -0.022 -7.393 1.00 96.12 92 ILE A C 1
ATOM 749 O O . ILE A 1 92 ? 17.815 -0.526 -6.605 1.00 96.12 92 ILE A O 1
ATOM 753 N N . MET A 1 93 ? 15.847 0.483 -6.994 1.00 96.62 93 MET A N 1
ATOM 754 C CA . MET A 1 93 ? 15.522 0.652 -5.582 1.00 96.62 93 MET A CA 1
ATOM 755 C C . MET A 1 93 ? 15.366 -0.688 -4.858 1.00 96.62 93 MET A C 1
ATOM 757 O O . MET A 1 93 ? 15.794 -0.797 -3.715 1.00 96.62 93 MET A O 1
ATOM 761 N N . THR A 1 94 ? 14.911 -1.751 -5.534 1.00 94.50 94 THR A N 1
ATOM 762 C CA . THR A 1 94 ? 14.920 -3.119 -4.973 1.00 94.50 94 THR A CA 1
ATOM 763 C C . THR A 1 94 ? 16.334 -3.642 -4.693 1.00 94.50 94 THR A C 1
ATOM 765 O O . THR A 1 94 ? 16.521 -4.402 -3.741 1.00 94.50 94 THR A O 1
ATOM 768 N N . LYS A 1 95 ? 17.338 -3.256 -5.496 1.00 94.62 95 LYS A N 1
ATOM 769 C CA . LYS A 1 95 ? 18.743 -3.662 -5.302 1.00 94.62 95 LYS A CA 1
ATOM 770 C C . LYS A 1 95 ? 19.483 -2.791 -4.289 1.00 94.62 95 LYS A C 1
ATOM 772 O O . LYS A 1 95 ? 20.324 -3.315 -3.567 1.00 94.62 95 LYS A O 1
ATOM 777 N N . LEU A 1 96 ? 19.160 -1.501 -4.211 1.00 95.25 96 LEU A N 1
ATOM 778 C CA . LEU A 1 96 ? 19.779 -0.570 -3.265 1.00 95.25 96 LEU A CA 1
ATOM 779 C C . LEU A 1 96 ? 19.105 -0.565 -1.881 1.00 95.25 96 LEU A C 1
ATOM 781 O O . LEU A 1 96 ? 19.733 -0.127 -0.921 1.00 95.25 96 LEU A O 1
ATOM 785 N N . PHE A 1 97 ? 17.881 -1.099 -1.751 1.00 95.50 97 PHE A N 1
ATOM 786 C CA . PHE A 1 97 ? 17.079 -1.108 -0.516 1.00 95.50 97 PHE A CA 1
ATOM 787 C C . PHE A 1 97 ? 17.872 -1.374 0.782 1.00 95.50 97 PHE A C 1
ATOM 789 O O . PHE A 1 97 ? 17.754 -0.555 1.690 1.00 95.50 97 PHE A O 1
ATOM 796 N N . PRO A 1 98 ? 18.729 -2.419 0.891 1.00 91.81 98 PRO A N 1
ATOM 797 C CA . PRO A 1 98 ? 19.423 -2.737 2.146 1.00 91.81 98 PRO A CA 1
ATOM 798 C C . PRO A 1 98 ? 20.482 -1.708 2.579 1.00 91.81 98 PRO A C 1
ATOM 800 O O . PRO A 1 98 ? 21.013 -1.817 3.677 1.00 91.81 98 PRO A O 1
ATOM 803 N N . ARG A 1 99 ? 20.827 -0.748 1.709 1.00 90.81 99 ARG A N 1
ATOM 804 C CA . ARG A 1 99 ? 21.775 0.342 1.984 1.00 90.81 99 ARG A CA 1
ATOM 805 C C . ARG A 1 99 ? 21.081 1.664 2.322 1.00 90.81 99 ARG A C 1
ATOM 807 O O . ARG A 1 99 ? 21.656 2.447 3.065 1.00 90.81 99 ARG A O 1
ATOM 814 N N . VAL A 1 100 ? 19.916 1.939 1.728 1.00 93.44 100 VAL A N 1
ATOM 815 C CA . VAL A 1 100 ? 19.297 3.284 1.717 1.00 93.44 100 VAL A CA 1
ATOM 816 C C . VAL A 1 100 ? 17.932 3.379 2.415 1.00 93.44 100 VAL A C 1
ATOM 818 O O . VAL A 1 100 ? 17.355 4.462 2.478 1.00 93.44 100 VAL A O 1
ATOM 821 N N . PHE A 1 101 ? 17.389 2.269 2.920 1.00 95.31 101 PHE A N 1
ATOM 822 C CA . PHE A 1 101 ? 16.184 2.260 3.755 1.00 95.31 101 PHE A CA 1
ATOM 823 C C . PHE A 1 101 ? 16.567 2.073 5.227 1.00 95.31 101 PHE A C 1
ATOM 825 O O . PHE A 1 101 ? 17.347 1.171 5.529 1.00 95.31 101 PHE A O 1
ATOM 832 N N . ALA A 1 102 ? 16.013 2.902 6.124 1.00 90.44 102 ALA A N 1
ATOM 833 C CA . ALA A 1 102 ? 16.265 2.869 7.572 1.00 90.44 102 ALA A CA 1
ATOM 834 C C . ALA A 1 102 ? 17.764 2.768 7.940 1.00 90.44 102 ALA A C 1
ATOM 836 O O . ALA A 1 102 ? 18.159 2.006 8.818 1.00 90.44 102 ALA A O 1
ATOM 837 N N . SER A 1 103 ? 18.616 3.498 7.212 1.00 85.19 103 SER A N 1
ATOM 838 C CA . SER A 1 103 ? 20.078 3.349 7.245 1.00 85.19 103 SER A CA 1
ATOM 839 C C . SER A 1 103 ? 20.801 4.369 8.129 1.00 85.19 103 SER A C 1
ATOM 841 O O . SER A 1 103 ? 22.025 4.317 8.241 1.00 85.19 103 SER A O 1
ATOM 843 N N . HIS A 1 104 ? 20.075 5.322 8.717 1.00 85.00 104 HIS A N 1
ATOM 844 C CA . HIS A 1 104 ? 20.633 6.417 9.506 1.00 85.00 104 HIS A CA 1
ATOM 845 C C . HIS A 1 104 ? 20.097 6.365 10.953 1.00 85.00 104 HIS A C 1
ATOM 847 O O . HIS A 1 104 ? 18.899 6.135 11.128 1.00 85.00 104 HIS A O 1
ATOM 853 N N . PRO A 1 105 ? 20.938 6.548 11.996 1.00 88.62 105 PRO A N 1
ATOM 854 C CA . PRO A 1 105 ? 20.518 6.349 13.388 1.00 88.62 105 PRO A CA 1
ATOM 855 C C . PRO A 1 105 ? 19.358 7.237 13.848 1.00 88.62 105 PRO A C 1
ATOM 857 O O . PRO A 1 105 ? 18.504 6.761 14.591 1.00 88.62 105 PRO A O 1
ATOM 860 N N . GLU A 1 106 ? 19.294 8.491 13.390 1.00 89.81 106 GLU A N 1
ATOM 861 C CA . GLU A 1 106 ? 18.197 9.399 13.753 1.00 89.81 106 GLU A CA 1
ATOM 862 C C . GLU A 1 106 ? 16.869 8.959 13.122 1.00 89.81 106 GLU A C 1
ATOM 864 O O . GLU A 1 106 ? 15.860 8.906 13.815 1.00 89.81 106 GLU A O 1
ATOM 869 N N . ASP A 1 107 ? 16.873 8.541 11.853 1.00 89.88 107 ASP A N 1
ATOM 870 C CA . ASP A 1 107 ? 15.690 8.030 11.151 1.00 89.88 107 ASP A CA 1
ATOM 871 C C . ASP A 1 107 ? 15.131 6.777 11.879 1.00 89.88 107 ASP A C 1
ATOM 873 O O . ASP A 1 107 ? 13.927 6.660 12.111 1.00 89.88 107 ASP A O 1
ATOM 877 N N . ILE A 1 108 ? 16.019 5.878 12.338 1.00 90.94 108 ILE A N 1
ATOM 878 C CA . ILE A 1 108 ? 15.675 4.691 13.153 1.00 90.94 108 ILE A CA 1
ATOM 879 C C . ILE A 1 108 ? 15.137 5.085 14.540 1.00 90.94 108 ILE A C 1
ATOM 881 O O . ILE A 1 108 ? 14.263 4.411 15.090 1.00 90.94 108 ILE A O 1
ATOM 885 N N . LYS A 1 109 ? 15.667 6.153 15.143 1.00 94.25 109 LYS A N 1
ATOM 886 C CA . LYS A 1 109 ? 15.196 6.656 16.436 1.00 94.25 109 LYS A CA 1
ATOM 887 C C . LYS A 1 109 ? 13.791 7.247 16.309 1.00 94.25 109 LYS A C 1
ATOM 889 O O . LYS A 1 109 ? 12.922 6.879 17.091 1.00 94.25 109 LYS A O 1
ATOM 894 N N . ILE A 1 110 ? 13.548 8.082 15.298 1.00 93.81 110 ILE A N 1
ATOM 895 C CA . ILE A 1 110 ? 12.226 8.666 15.039 1.00 93.81 110 ILE A CA 1
ATOM 896 C C . ILE A 1 110 ? 11.209 7.558 14.726 1.00 93.81 110 ILE A C 1
ATOM 898 O O . ILE A 1 110 ? 10.093 7.613 15.232 1.00 93.81 110 ILE A O 1
ATOM 902 N N . ASP A 1 111 ? 11.597 6.497 14.004 1.00 95.19 111 ASP A N 1
ATOM 903 C CA . ASP A 1 111 ? 10.763 5.296 13.830 1.00 95.19 111 ASP A CA 1
ATOM 904 C C . ASP A 1 111 ? 10.358 4.641 15.166 1.00 95.19 111 ASP A C 1
ATOM 906 O O . ASP A 1 111 ? 9.190 4.278 15.332 1.00 95.19 111 ASP A O 1
ATOM 910 N N . LYS A 1 112 ? 11.298 4.475 16.115 1.00 93.31 112 LYS A N 1
ATOM 911 C CA . LYS A 1 112 ? 11.009 3.937 17.462 1.00 93.31 112 LYS A CA 1
ATOM 912 C C . LYS A 1 112 ? 10.059 4.865 18.226 1.00 93.31 112 LYS A C 1
ATOM 914 O O . LYS A 1 112 ? 9.053 4.400 18.760 1.00 93.31 112 LYS A O 1
ATOM 919 N N . ASP A 1 113 ? 10.365 6.160 18.259 1.00 94.31 113 ASP A N 1
ATOM 920 C CA . ASP A 1 113 ? 9.609 7.161 19.015 1.00 94.31 113 ASP A CA 1
ATOM 921 C C . ASP A 1 113 ? 8.168 7.284 18.474 1.00 94.31 113 ASP A C 1
ATOM 923 O O . ASP A 1 113 ? 7.211 7.188 19.244 1.00 94.31 113 ASP A O 1
ATOM 927 N N . LEU A 1 114 ? 7.996 7.366 17.148 1.00 95.06 114 LEU A N 1
ATOM 928 C CA . LEU A 1 114 ? 6.703 7.397 16.448 1.00 95.06 114 LEU A CA 1
ATOM 929 C C . LEU A 1 114 ? 5.864 6.132 16.688 1.00 95.06 114 LEU A C 1
ATOM 931 O O . LEU A 1 114 ? 4.661 6.229 16.955 1.00 95.06 114 LEU A O 1
ATOM 935 N N . TYR A 1 115 ? 6.481 4.947 16.610 1.00 95.56 115 TYR A N 1
ATOM 936 C CA . TYR A 1 115 ? 5.796 3.671 16.836 1.00 95.56 115 TYR A CA 1
ATOM 937 C C . TYR A 1 115 ? 5.344 3.522 18.294 1.00 95.56 115 TYR A C 1
ATOM 939 O O . TYR A 1 115 ? 4.200 3.151 18.548 1.00 95.56 115 TYR A O 1
ATOM 947 N N . ASN A 1 116 ? 6.200 3.874 19.259 1.00 92.81 116 ASN A N 1
ATOM 948 C CA . ASN A 1 116 ? 5.873 3.816 20.686 1.00 92.81 116 ASN A CA 1
ATOM 949 C C . ASN A 1 116 ? 4.778 4.829 21.060 1.00 92.81 116 ASN A C 1
ATOM 951 O O . ASN A 1 116 ? 3.815 4.481 21.745 1.00 92.81 116 ASN A O 1
ATOM 955 N N . LYS A 1 117 ? 4.872 6.063 20.551 1.00 93.75 117 LYS A N 1
ATOM 956 C CA . LYS A 1 117 ? 3.855 7.116 20.709 1.00 93.75 117 LYS A CA 1
ATOM 957 C C . LYS A 1 117 ? 2.495 6.655 20.164 1.00 93.75 117 LYS A C 1
ATOM 959 O O . LYS A 1 117 ? 1.488 6.753 20.861 1.00 93.75 117 LYS A O 1
ATOM 964 N N . SER A 1 118 ? 2.482 6.047 18.975 1.00 95.12 118 SER A N 1
ATOM 965 C CA . SER A 1 118 ? 1.286 5.445 18.363 1.00 95.12 118 SER A CA 1
ATOM 966 C C . SER A 1 118 ? 0.757 4.228 19.135 1.00 95.12 118 SER A C 1
ATOM 968 O O . SER A 1 118 ? -0.454 4.016 19.199 1.00 95.12 118 SER A O 1
ATOM 970 N N . LEU A 1 119 ? 1.637 3.414 19.727 1.00 94.38 119 LEU A N 1
ATOM 971 C CA . LEU A 1 119 ? 1.278 2.218 20.499 1.00 94.38 119 LEU A CA 1
ATOM 972 C C . LEU A 1 119 ? 0.564 2.555 21.815 1.00 94.38 119 LEU A C 1
ATOM 974 O O . LEU A 1 119 ? -0.346 1.826 22.206 1.00 94.38 119 LEU A O 1
ATOM 978 N N . LEU A 1 120 ? 0.925 3.672 22.453 1.00 95.38 120 LEU A N 1
ATOM 979 C CA . LEU A 1 120 ? 0.250 4.180 23.650 1.00 95.38 120 LEU A CA 1
ATOM 980 C C . LEU A 1 120 ? -1.058 4.905 23.303 1.00 95.38 120 LEU A C 1
ATOM 982 O O . LEU A 1 120 ? -2.118 4.553 23.815 1.00 95.38 120 LEU A O 1
ATOM 986 N N . ILE A 1 121 ? -1.016 5.871 22.380 1.00 95.81 121 ILE A N 1
ATOM 987 C CA . ILE A 1 121 ? -2.182 6.712 22.056 1.00 95.81 121 ILE A CA 1
ATOM 988 C C . ILE A 1 121 ? -3.334 5.885 21.467 1.00 95.81 121 ILE A C 1
ATOM 990 O O . ILE A 1 121 ? -4.500 6.163 21.746 1.00 95.81 121 ILE A O 1
ATOM 994 N N . GLN A 1 122 ? -3.051 4.820 20.705 1.00 95.88 122 GLN A N 1
ATOM 995 C CA . GLN A 1 122 ? -4.121 4.004 20.121 1.00 95.88 122 GLN A CA 1
ATOM 996 C C . GLN A 1 122 ? -5.014 3.295 21.151 1.00 95.88 122 GLN A C 1
ATOM 998 O O . GLN A 1 122 ? -6.129 2.924 20.776 1.00 95.88 122 GLN A O 1
ATOM 1003 N N . GLN A 1 123 ? -4.557 3.125 22.402 1.00 95.19 123 GLN A N 1
ATOM 1004 C CA . GLN A 1 123 ? -5.327 2.468 23.467 1.00 95.19 123 GLN A CA 1
ATOM 1005 C C . GLN A 1 123 ? -6.536 3.308 23.906 1.00 95.19 123 GLN A C 1
ATOM 1007 O O . GLN A 1 123 ?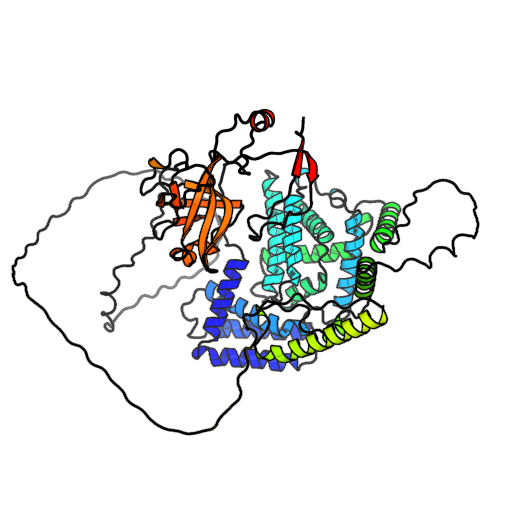 -7.594 2.747 24.167 1.00 95.19 123 GLN A O 1
ATOM 1012 N N . PHE A 1 124 ? -6.394 4.640 23.938 1.00 95.44 124 PHE A N 1
ATOM 1013 C CA . PHE A 1 124 ? -7.414 5.562 24.459 1.00 95.44 124 PHE A CA 1
ATOM 1014 C C . PHE A 1 124 ? -7.938 6.583 23.436 1.00 95.44 124 PHE A C 1
ATOM 1016 O O . PHE A 1 124 ? -8.911 7.276 23.716 1.00 95.44 124 PHE A O 1
ATOM 1023 N N . ILE A 1 125 ? -7.335 6.708 22.245 1.00 95.81 125 ILE A N 1
ATOM 1024 C CA . ILE A 1 125 ? -7.824 7.680 21.259 1.00 95.81 125 ILE A CA 1
ATOM 1025 C C . ILE A 1 125 ? -9.163 7.251 20.639 1.00 95.81 125 ILE A C 1
ATOM 1027 O O . ILE A 1 125 ? -9.268 6.221 19.958 1.00 95.81 125 ILE A O 1
ATOM 1031 N N . GLU A 1 126 ? -10.175 8.085 20.844 1.00 94.19 126 GLU A N 1
ATOM 1032 C CA . GLU A 1 126 ? -11.478 8.029 20.191 1.00 94.19 126 GLU A CA 1
ATOM 1033 C C . GLU A 1 126 ? -11.564 9.033 19.028 1.00 94.19 126 GLU A C 1
ATOM 1035 O O . GLU A 1 126 ? -10.771 9.976 18.977 1.00 94.19 126 GLU A O 1
ATOM 1040 N N . PRO A 1 127 ? -12.517 8.877 18.086 1.00 94.75 127 PRO A N 1
ATOM 1041 C CA . PRO A 1 127 ? -12.645 9.800 16.957 1.00 94.75 127 PRO A CA 1
ATOM 1042 C C . PRO A 1 127 ? -12.932 11.250 17.382 1.00 94.75 127 PRO A C 1
ATOM 1044 O O . PRO A 1 127 ? -12.540 12.191 16.694 1.00 94.75 127 PRO A O 1
ATOM 1047 N N . HIS A 1 128 ? -13.595 11.439 18.528 1.00 93.62 128 HIS A N 1
ATOM 1048 C CA . HIS A 1 128 ? -14.009 12.754 19.008 1.00 93.62 128 HIS A CA 1
ATOM 1049 C C . HIS A 1 128 ? -12.835 13.622 19.512 1.00 93.62 128 HIS A C 1
ATOM 1051 O O . HIS A 1 128 ? -12.918 14.841 19.410 1.00 93.62 128 HIS A O 1
ATOM 1057 N N . HIS A 1 129 ? -11.715 13.021 19.943 1.00 93.38 129 HIS A N 1
ATOM 1058 C CA . HIS A 1 129 ? -10.466 13.736 20.277 1.00 93.38 129 HIS A CA 1
ATOM 1059 C C . HIS A 1 129 ? -9.797 14.407 19.059 1.00 93.38 129 HIS A C 1
ATOM 1061 O O . HIS A 1 129 ? -8.820 15.136 19.206 1.00 93.38 129 HIS A O 1
ATOM 1067 N N . LEU A 1 130 ? -10.280 14.114 17.847 1.00 94.00 130 LEU A N 1
ATOM 1068 C CA . LEU A 1 130 ? -9.795 14.650 16.575 1.00 94.00 130 LEU A CA 1
ATOM 1069 C C . LEU A 1 130 ? -10.938 15.322 15.783 1.00 94.00 130 LEU A C 1
ATOM 1071 O O . LEU A 1 130 ? -10.911 15.340 14.558 1.00 94.00 130 LEU A O 1
ATOM 1075 N N . ASP A 1 131 ? -11.989 15.800 16.459 1.00 92.25 131 ASP A N 1
ATOM 1076 C CA . ASP A 1 131 ? -13.162 16.458 15.850 1.00 92.25 131 ASP A CA 1
ATOM 1077 C C . ASP A 1 131 ? -13.928 15.617 14.790 1.00 92.25 131 ASP A C 1
ATOM 1079 O O . ASP A 1 131 ? -14.750 16.141 14.028 1.00 92.25 131 ASP A O 1
ATOM 1083 N N . ILE A 1 132 ? -13.725 14.289 14.738 1.00 92.19 132 ILE A N 1
ATOM 1084 C CA . ILE A 1 132 ? -14.340 13.414 13.724 1.00 92.19 132 ILE A CA 1
ATOM 1085 C C . ILE A 1 132 ? -15.839 13.239 14.004 1.00 92.19 132 ILE A C 1
ATOM 1087 O O . ILE A 1 132 ? -16.276 12.396 14.797 1.00 92.19 132 ILE A O 1
ATOM 1091 N N . GLN A 1 133 ? -16.640 14.023 13.281 1.00 88.12 133 GLN A N 1
ATOM 1092 C CA . GLN A 1 133 ? -18.102 14.015 13.342 1.00 88.12 133 GLN A CA 1
ATOM 1093 C C . GLN A 1 133 ? -18.681 12.604 13.157 1.00 88.12 133 GLN A C 1
ATOM 1095 O O . GLN A 1 133 ? -18.277 11.871 12.254 1.00 88.12 133 GLN A O 1
ATOM 1100 N N . GLN A 1 134 ? -19.706 12.261 13.947 1.00 88.12 134 GLN A N 1
ATOM 1101 C CA . GLN A 1 134 ? -20.323 10.925 13.980 1.00 88.12 134 GLN A CA 1
ATOM 1102 C C . GLN A 1 134 ? -20.705 10.371 12.596 1.00 88.12 134 GLN A C 1
ATOM 1104 O O . GLN A 1 134 ? -20.574 9.176 12.348 1.00 88.12 134 GLN A O 1
ATOM 1109 N N . LYS A 1 135 ? -21.133 11.247 11.677 1.00 86.50 135 LYS A N 1
ATOM 1110 C CA . LYS A 1 135 ? -21.523 10.896 10.301 1.00 86.50 135 LYS A CA 1
ATOM 1111 C C . LYS A 1 135 ? -20.371 10.334 9.445 1.00 86.50 135 LYS A C 1
ATOM 1113 O O . LYS A 1 135 ? -20.637 9.707 8.433 1.00 86.50 135 LYS A O 1
ATOM 1118 N N . TYR A 1 136 ? -19.112 10.567 9.818 1.00 85.75 136 TYR A N 1
ATOM 1119 C CA . TYR A 1 136 ? -17.929 10.077 9.098 1.00 85.75 136 TYR A CA 1
ATOM 1120 C C . TYR A 1 136 ? -17.321 8.809 9.714 1.00 85.75 136 TYR A C 1
ATOM 1122 O O . TYR A 1 136 ? -16.336 8.280 9.193 1.00 85.75 136 TYR A O 1
ATOM 1130 N N . GLN A 1 137 ? -17.880 8.319 10.824 1.00 87.06 137 GLN A N 1
ATOM 1131 C CA . GLN A 1 137 ? -17.357 7.158 11.536 1.00 87.06 137 GLN A CA 1
ATOM 1132 C C . GLN A 1 137 ? -17.782 5.868 10.824 1.00 87.06 137 GLN A C 1
ATOM 1134 O O . GLN A 1 137 ? -18.932 5.440 10.909 1.00 87.06 137 GLN A O 1
ATOM 1139 N N . ASN A 1 138 ? -16.849 5.258 10.087 1.00 83.06 138 ASN A N 1
ATOM 1140 C CA . ASN A 1 138 ? -17.078 4.029 9.331 1.00 83.06 138 ASN A CA 1
ATOM 1141 C C . ASN A 1 138 ? -15.932 3.038 9.566 1.00 83.06 138 ASN A C 1
ATOM 1143 O O . ASN A 1 138 ? -14.973 2.967 8.796 1.00 83.06 138 ASN A O 1
ATOM 1147 N N . GLU A 1 139 ? -16.075 2.236 10.622 1.00 82.88 139 GLU A N 1
ATOM 1148 C CA . GLU A 1 139 ? -15.106 1.214 11.039 1.00 82.88 139 GLU A CA 1
ATOM 1149 C C . GLU A 1 139 ? -14.715 0.236 9.921 1.00 82.88 139 GLU A C 1
ATOM 1151 O O . GLU A 1 139 ? -13.568 -0.199 9.851 1.00 82.88 139 GLU A O 1
ATOM 1156 N N . THR A 1 140 ? -15.631 -0.087 8.999 1.00 82.56 140 THR A N 1
ATOM 1157 C CA . THR A 1 140 ? -15.326 -1.003 7.886 1.00 82.56 140 THR A CA 1
ATOM 1158 C C . THR A 1 140 ? -14.383 -0.343 6.881 1.00 82.56 140 THR A C 1
ATOM 1160 O O . THR A 1 140 ? -13.350 -0.918 6.531 1.00 82.56 140 THR A O 1
ATOM 1163 N N . SER A 1 141 ? -14.677 0.891 6.462 1.00 81.62 141 SER A N 1
ATOM 1164 C CA . SER A 1 141 ? -13.784 1.673 5.598 1.00 81.62 141 SER A CA 1
ATOM 1165 C C . SER A 1 141 ? -12.440 1.956 6.268 1.00 81.62 141 SER A C 1
ATOM 1167 O O . SER A 1 141 ? -11.394 1.838 5.631 1.00 81.62 141 SER A O 1
ATOM 1169 N N . TRP A 1 142 ? -12.443 2.292 7.559 1.00 88.50 142 TRP A N 1
ATOM 1170 C CA . TRP A 1 142 ? -11.230 2.563 8.331 1.00 88.50 142 TRP A CA 1
ATOM 1171 C C . TRP A 1 142 ? -10.353 1.319 8.489 1.00 88.50 142 TRP A C 1
ATOM 1173 O O . TRP A 1 142 ? -9.136 1.409 8.325 1.00 88.50 142 TRP A O 1
ATOM 1183 N N . LEU A 1 143 ? -10.951 0.144 8.714 1.00 87.75 143 LEU A N 1
ATOM 1184 C CA . LEU A 1 143 ? -10.242 -1.135 8.725 1.00 87.75 143 LEU A CA 1
ATOM 1185 C C . LEU A 1 143 ? -9.598 -1.437 7.365 1.00 87.75 143 LEU A C 1
ATOM 1187 O O . LEU A 1 143 ? -8.443 -1.865 7.328 1.00 87.75 143 LEU A O 1
ATOM 1191 N N . ILE A 1 144 ? -10.295 -1.178 6.253 1.00 81.62 144 ILE A N 1
ATOM 1192 C CA . ILE A 1 144 ? -9.740 -1.343 4.900 1.00 81.62 144 ILE A CA 1
ATOM 1193 C C . ILE A 1 144 ? -8.585 -0.355 4.670 1.00 81.62 144 ILE A C 1
ATOM 1195 O O . ILE A 1 144 ? -7.506 -0.778 4.261 1.00 81.62 144 ILE A O 1
ATOM 1199 N N . ALA A 1 145 ? -8.751 0.929 5.001 1.00 87.44 145 ALA A N 1
ATOM 1200 C CA . ALA A 1 145 ? -7.709 1.950 4.857 1.00 87.44 145 ALA A CA 1
ATOM 1201 C C . ALA A 1 145 ? -6.447 1.610 5.679 1.00 87.44 145 ALA A C 1
ATOM 1203 O O . ALA A 1 145 ? -5.334 1.586 5.145 1.00 87.44 145 ALA A O 1
ATOM 1204 N N . LYS A 1 146 ? -6.629 1.205 6.945 1.00 93.38 146 LYS A N 1
ATOM 1205 C CA . LYS A 1 146 ? -5.585 0.628 7.810 1.00 93.38 146 LYS A CA 1
ATOM 1206 C C . LYS A 1 146 ? -4.893 -0.562 7.145 1.00 93.38 146 LYS A C 1
ATOM 1208 O O . LYS A 1 146 ? -3.666 -0.653 7.183 1.00 93.38 146 LYS A O 1
ATOM 1213 N N . LYS A 1 147 ? -5.650 -1.475 6.526 1.00 88.00 147 LYS A N 1
ATOM 1214 C CA . LYS A 1 147 ? -5.096 -2.650 5.838 1.00 88.00 147 LYS A CA 1
ATOM 1215 C C . LYS A 1 147 ? -4.374 -2.316 4.537 1.00 88.00 147 LYS A C 1
ATOM 1217 O O . LYS A 1 147 ? -3.450 -3.050 4.205 1.00 88.00 147 LYS A O 1
ATOM 1222 N N . GLU A 1 148 ? -4.707 -1.231 3.841 1.00 89.62 148 GLU A N 1
ATOM 1223 C CA . GLU A 1 148 ? -3.888 -0.718 2.735 1.00 89.62 148 GLU A CA 1
ATOM 1224 C C . GLU A 1 148 ? -2.567 -0.130 3.244 1.00 89.62 148 GLU A C 1
ATOM 1226 O O . GLU A 1 148 ? -1.499 -0.535 2.782 1.00 89.62 148 GLU A O 1
ATOM 1231 N N . LEU A 1 149 ? -2.612 0.746 4.255 1.00 94.38 149 LEU A N 1
ATOM 1232 C CA . LEU A 1 149 ? -1.415 1.394 4.804 1.00 94.38 149 LEU A CA 1
ATOM 1233 C C . LEU A 1 149 ? -0.422 0.375 5.402 1.00 94.38 149 LEU A C 1
ATOM 1235 O O . LEU A 1 149 ? 0.784 0.471 5.172 1.00 94.38 149 LEU A O 1
ATOM 1239 N N . GLN A 1 150 ? -0.922 -0.665 6.083 1.00 93.75 150 GLN A N 1
ATOM 1240 C CA . GLN A 1 150 ? -0.104 -1.754 6.642 1.00 93.75 150 GLN A CA 1
ATOM 1241 C C . GLN A 1 150 ? 0.698 -2.550 5.587 1.00 93.75 150 GLN A C 1
ATOM 1243 O O . GLN A 1 150 ? 1.671 -3.213 5.949 1.00 93.75 150 GLN A O 1
ATOM 1248 N N . LYS A 1 151 ? 0.368 -2.473 4.286 1.00 92.56 151 LYS A N 1
ATOM 1249 C CA . LYS A 1 151 ? 1.119 -3.162 3.212 1.00 92.56 151 LYS A CA 1
ATOM 1250 C C . LYS A 1 151 ? 2.440 -2.483 2.845 1.00 92.56 151 LYS A C 1
ATOM 1252 O O . LYS A 1 151 ? 3.239 -3.085 2.132 1.00 92.56 151 LYS A O 1
ATOM 1257 N N . ILE A 1 152 ? 2.707 -1.258 3.309 1.00 95.62 152 ILE A N 1
ATOM 1258 C CA . ILE A 1 152 ? 3.859 -0.456 2.856 1.00 95.62 152 ILE A CA 1
ATOM 1259 C C . ILE A 1 152 ? 5.217 -1.161 3.062 1.00 95.62 152 ILE A C 1
ATOM 1261 O O . ILE A 1 152 ? 6.121 -1.040 2.232 1.00 95.62 152 ILE A O 1
ATOM 1265 N N . ASN A 1 153 ? 5.350 -1.987 4.105 1.00 92.62 153 ASN A N 1
ATOM 1266 C CA . ASN A 1 153 ? 6.562 -2.769 4.378 1.00 92.62 153 ASN A CA 1
ATOM 1267 C C . ASN A 1 153 ? 6.695 -4.048 3.535 1.00 92.62 153 ASN A C 1
ATOM 1269 O O . ASN A 1 153 ? 7.783 -4.612 3.457 1.00 92.62 153 ASN A O 1
ATOM 1273 N N . SER A 1 154 ? 5.638 -4.481 2.842 1.00 93.44 154 SER A N 1
ATOM 1274 C CA . SER A 1 154 ? 5.704 -5.582 1.869 1.00 93.44 154 SER A CA 1
ATOM 1275 C C . SER A 1 154 ? 6.361 -5.178 0.541 1.00 93.44 154 SER A C 1
ATOM 1277 O O . SER A 1 154 ? 6.681 -6.047 -0.269 1.00 93.44 154 SER A O 1
ATOM 1279 N N . TYR A 1 155 ? 6.587 -3.879 0.309 1.00 92.81 155 TYR A N 1
ATOM 1280 C CA . TYR A 1 155 ? 7.152 -3.346 -0.932 1.00 92.81 155 TYR A CA 1
ATOM 1281 C C . TYR A 1 155 ? 8.503 -2.658 -0.715 1.00 92.81 155 TYR A C 1
ATOM 1283 O O . TYR A 1 155 ? 8.737 -2.021 0.310 1.00 92.81 155 TYR A O 1
ATOM 1291 N N . LYS A 1 156 ? 9.385 -2.752 -1.720 1.00 94.88 156 LYS A N 1
ATOM 1292 C CA . LYS A 1 156 ? 10.709 -2.099 -1.726 1.00 94.88 156 LYS A CA 1
ATOM 1293 C C . LYS A 1 156 ? 10.780 -0.853 -2.613 1.00 94.88 156 LYS A C 1
ATOM 1295 O O . LYS A 1 156 ? 11.550 0.044 -2.304 1.00 94.88 156 LYS A O 1
ATOM 1300 N N . ALA A 1 157 ? 9.996 -0.770 -3.689 1.00 95.44 157 ALA A N 1
ATOM 1301 C CA . ALA A 1 157 ? 10.012 0.384 -4.590 1.00 95.44 157 ALA A CA 1
ATOM 1302 C C . ALA A 1 157 ? 9.289 1.603 -3.968 1.00 95.44 157 ALA A C 1
ATOM 1304 O O . ALA A 1 157 ? 8.188 1.415 -3.441 1.00 95.44 157 ALA A O 1
ATOM 1305 N N . PRO A 1 158 ? 9.838 2.833 -4.062 1.00 96.19 158 PRO A N 1
ATOM 1306 C CA . PRO A 1 158 ? 9.190 4.058 -3.582 1.00 96.19 158 PRO A CA 1
ATOM 1307 C C . PRO A 1 158 ? 7.763 4.230 -4.113 1.00 96.19 158 PRO A C 1
ATOM 1309 O O . PRO A 1 158 ? 6.848 4.480 -3.332 1.00 96.19 158 PRO A O 1
ATOM 1312 N N . ARG A 1 159 ? 7.547 3.996 -5.414 1.00 94.81 159 ARG A N 1
ATOM 1313 C CA . ARG A 1 159 ? 6.227 3.942 -6.056 1.00 94.81 159 ARG A CA 1
ATOM 1314 C C . ARG A 1 159 ? 5.229 3.043 -5.336 1.00 94.81 159 ARG A C 1
ATOM 1316 O O . ARG A 1 159 ? 4.105 3.455 -5.061 1.00 94.81 159 ARG A O 1
ATOM 1323 N N . ASP A 1 160 ? 5.612 1.797 -5.079 1.00 93.94 160 ASP A N 1
ATOM 1324 C CA . ASP A 1 160 ? 4.699 0.778 -4.558 1.00 93.94 160 ASP A CA 1
ATOM 1325 C C . ASP A 1 160 ? 4.404 1.032 -3.068 1.00 93.94 160 ASP A C 1
ATOM 1327 O O . ASP A 1 160 ? 3.287 0.803 -2.605 1.00 93.94 160 ASP A O 1
ATOM 1331 N N . LYS A 1 161 ? 5.367 1.617 -2.337 1.00 96.81 161 LYS A N 1
ATOM 1332 C CA . LYS A 1 161 ? 5.152 2.156 -0.988 1.00 96.81 161 LYS A CA 1
ATOM 1333 C C . LYS A 1 161 ? 4.167 3.332 -0.992 1.00 96.81 161 LYS A C 1
ATOM 1335 O O . LYS A 1 161 ? 3.170 3.295 -0.275 1.00 96.81 161 LYS A O 1
ATOM 1340 N N . LEU A 1 162 ? 4.393 4.332 -1.846 1.00 96.31 162 LEU A N 1
ATOM 1341 C CA . LEU A 1 162 ? 3.501 5.484 -2.025 1.00 96.31 162 LEU A CA 1
ATOM 1342 C C . LEU A 1 162 ? 2.088 5.050 -2.449 1.00 96.31 162 LEU A C 1
ATOM 1344 O O . LEU A 1 162 ? 1.103 5.572 -1.938 1.00 96.31 162 LEU A O 1
ATOM 1348 N N . SER A 1 163 ? 1.974 4.019 -3.290 1.00 92.81 163 SER A N 1
ATOM 1349 C CA . SER A 1 163 ? 0.689 3.437 -3.703 1.00 92.81 163 SER A CA 1
ATOM 1350 C C . SER A 1 163 ? -0.134 2.894 -2.525 1.00 92.81 163 SER A C 1
ATOM 1352 O O . SER A 1 163 ? -1.361 2.919 -2.590 1.00 92.81 163 SER A O 1
ATOM 1354 N N . CYS A 1 164 ? 0.502 2.446 -1.434 1.00 93.62 164 CYS A N 1
ATOM 1355 C CA . CYS A 1 164 ? -0.198 2.028 -0.211 1.00 93.62 164 CYS A CA 1
ATOM 1356 C C . CYS A 1 164 ? -0.812 3.228 0.528 1.00 93.62 164 CYS A C 1
ATOM 1358 O O . CYS A 1 164 ? -1.952 3.150 0.983 1.00 93.62 164 CYS A O 1
ATOM 1360 N N . ILE A 1 165 ? -0.085 4.351 0.588 1.00 96.38 165 ILE A N 1
ATOM 1361 C CA . ILE A 1 165 ? -0.567 5.616 1.166 1.00 96.38 165 ILE A CA 1
ATOM 1362 C C . ILE A 1 165 ? -1.742 6.142 0.335 1.00 96.38 165 ILE A C 1
ATOM 1364 O O . ILE A 1 165 ? -2.819 6.370 0.876 1.00 96.38 165 ILE A O 1
ATOM 1368 N N . LEU A 1 166 ? -1.583 6.242 -0.989 1.00 91.50 166 LEU A N 1
ATOM 1369 C CA . LEU A 1 166 ? -2.649 6.698 -1.889 1.00 91.50 166 LEU A CA 1
ATOM 1370 C C . LEU A 1 166 ? -3.890 5.791 -1.832 1.00 91.50 166 LEU A C 1
ATOM 1372 O O . LEU A 1 166 ? -5.010 6.291 -1.880 1.00 91.50 166 LEU A O 1
ATOM 1376 N N . SER A 1 167 ? -3.714 4.473 -1.674 1.00 92.06 167 SER A N 1
ATOM 1377 C CA . SER A 1 167 ? -4.836 3.535 -1.509 1.00 92.06 167 SER A CA 1
ATOM 1378 C C . SER A 1 167 ? -5.561 3.733 -0.173 1.00 92.06 167 SER A C 1
ATOM 1380 O O . SER A 1 167 ? -6.790 3.754 -0.156 1.00 92.06 167 SER A O 1
ATOM 1382 N N . CYS A 1 168 ? -4.828 3.955 0.926 1.00 94.44 168 CYS A N 1
ATOM 1383 C CA . CYS A 1 168 ? -5.399 4.338 2.222 1.00 94.44 168 CYS A CA 1
ATOM 1384 C C . CYS A 1 168 ? -6.219 5.637 2.107 1.00 94.44 168 CYS A C 1
ATOM 1386 O O . CYS A 1 168 ? -7.412 5.645 2.419 1.00 94.44 168 CYS A O 1
ATOM 1388 N N . CYS A 1 169 ? -5.617 6.699 1.558 1.00 90.50 169 CYS A N 1
ATOM 1389 C CA . CYS A 1 169 ? -6.278 7.985 1.333 1.00 90.50 169 CYS A CA 1
ATOM 1390 C C . CYS A 1 169 ? -7.537 7.839 0.466 1.00 90.50 169 CYS A C 1
ATOM 1392 O O . CYS A 1 169 ? -8.592 8.341 0.839 1.00 90.50 169 CYS A O 1
ATOM 1394 N N . LYS A 1 170 ? -7.471 7.091 -0.644 1.00 88.38 170 LYS A N 1
ATOM 1395 C CA . LYS A 1 170 ? -8.612 6.871 -1.546 1.00 88.38 170 LYS A CA 1
ATOM 1396 C C . LYS A 1 170 ? -9.777 6.156 -0.859 1.00 88.38 170 LYS A C 1
ATOM 1398 O O . LYS A 1 170 ? -10.927 6.515 -1.109 1.00 88.38 170 LYS A O 1
ATOM 1403 N N . VAL A 1 171 ? -9.511 5.183 0.018 1.00 89.31 171 VAL A N 1
ATOM 1404 C CA . VAL A 1 171 ? -10.556 4.509 0.812 1.00 89.31 171 VAL A CA 1
ATOM 1405 C C . VAL A 1 171 ? -11.198 5.479 1.808 1.00 89.31 171 VAL A C 1
ATOM 1407 O O . VAL A 1 171 ? -12.425 5.526 1.890 1.00 89.31 171 VAL A O 1
ATOM 1410 N N . ILE A 1 172 ? -10.398 6.301 2.499 1.00 90.12 172 ILE A N 1
ATOM 1411 C CA . ILE A 1 172 ? -10.900 7.348 3.405 1.00 90.12 172 ILE A CA 1
ATOM 1412 C C . ILE A 1 172 ? -11.789 8.335 2.638 1.00 90.12 172 ILE A C 1
ATOM 1414 O O . ILE A 1 172 ? -12.962 8.477 2.976 1.00 90.12 172 ILE A O 1
ATOM 1418 N N . SER A 1 173 ? -11.282 8.951 1.564 1.00 87.12 173 SER A N 1
ATOM 1419 C CA . SER A 1 173 ? -12.040 9.909 0.751 1.00 87.12 173 SER A CA 1
ATOM 1420 C C . SER A 1 173 ? -13.341 9.303 0.223 1.00 87.12 173 SER A C 1
ATOM 1422 O O . SER A 1 173 ? -14.391 9.918 0.372 1.00 87.12 173 SER A O 1
ATOM 1424 N N . THR A 1 174 ? -13.307 8.081 -0.323 1.00 85.75 174 THR A N 1
ATOM 1425 C CA . THR A 1 174 ? -14.514 7.392 -0.824 1.00 85.75 174 THR A CA 1
ATOM 1426 C C . THR A 1 174 ? -15.549 7.192 0.287 1.00 85.75 174 THR A C 1
ATOM 1428 O O . THR A 1 174 ? -16.737 7.417 0.070 1.00 85.75 174 THR A O 1
ATOM 1431 N N . SER A 1 175 ? -15.117 6.829 1.499 1.00 86.25 175 SER A N 1
ATOM 1432 C CA . SER A 1 175 ? -16.023 6.679 2.642 1.00 86.25 175 SER A CA 1
ATOM 1433 C C . SER A 1 175 ? -16.636 8.002 3.104 1.00 86.25 175 SER A C 1
ATOM 1435 O O . SER A 1 175 ? -17.782 8.010 3.551 1.00 86.25 175 SER A O 1
ATOM 1437 N N . LEU A 1 176 ? -15.898 9.110 3.005 1.00 84.62 176 LEU A N 1
ATOM 1438 C CA . LEU A 1 176 ? -16.407 10.443 3.327 1.00 84.62 176 LEU A CA 1
ATOM 1439 C C . LEU A 1 176 ? -17.425 10.904 2.269 1.00 84.62 176 LEU A C 1
ATOM 1441 O O . LEU A 1 176 ? -18.558 11.219 2.623 1.00 84.62 176 LEU A O 1
ATOM 1445 N N . PHE A 1 177 ? -17.070 10.832 0.978 1.00 81.94 177 PHE A N 1
ATOM 1446 C CA . PHE A 1 177 ? -17.958 11.166 -0.149 1.00 81.94 177 PHE A CA 1
ATOM 1447 C C . PHE A 1 177 ? -19.280 10.384 -0.127 1.00 81.94 177 PHE A C 1
ATOM 1449 O O . PHE A 1 177 ? -20.328 10.949 -0.420 1.00 81.94 177 PHE A O 1
ATOM 1456 N N . ASN A 1 178 ? -19.254 9.104 0.255 1.00 78.31 178 ASN A N 1
ATOM 1457 C CA . ASN A 1 178 ? -20.460 8.274 0.330 1.00 78.31 178 ASN A CA 1
ATOM 1458 C C . ASN A 1 178 ? -21.419 8.657 1.476 1.00 78.31 178 ASN A C 1
ATOM 1460 O O . ASN A 1 178 ? -22.519 8.109 1.533 1.00 78.31 178 ASN A O 1
ATOM 1464 N N . THR A 1 179 ? -21.025 9.557 2.388 1.00 74.38 179 THR A N 1
ATOM 1465 C CA . THR A 1 179 ? -21.783 9.854 3.620 1.00 74.38 179 THR A CA 1
ATOM 1466 C C . THR A 1 179 ? -22.123 11.343 3.802 1.00 74.38 179 THR A C 1
ATOM 1468 O O . THR A 1 179 ? -22.680 11.732 4.830 1.00 74.38 179 THR A O 1
ATOM 1471 N N . SER A 1 180 ? -21.847 12.200 2.810 1.00 65.44 180 SER A N 1
ATOM 1472 C CA . SER A 1 180 ? -22.239 13.617 2.830 1.00 65.44 180 SER A CA 1
ATOM 1473 C C . SER A 1 180 ? -22.672 14.142 1.458 1.00 65.44 180 SER A C 1
ATOM 1475 O O . SER A 1 180 ? -21.991 13.946 0.460 1.00 65.44 180 SER A O 1
ATOM 1477 N N . GLU A 1 181 ? -23.790 14.879 1.416 1.00 61.28 181 GLU A N 1
ATOM 1478 C CA . GLU A 1 181 ? -24.282 15.541 0.190 1.00 61.28 181 GLU A CA 1
ATOM 1479 C C . GLU A 1 181 ? -23.340 16.655 -0.302 1.00 61.28 181 GLU A C 1
ATOM 1481 O O . GLU A 1 181 ? -23.275 16.947 -1.495 1.00 61.28 181 GLU A O 1
ATOM 1486 N N . ASN A 1 182 ? -22.590 17.266 0.621 1.00 70.88 182 ASN A N 1
ATOM 1487 C CA . ASN A 1 182 ? -21.492 18.174 0.306 1.00 70.88 182 ASN A CA 1
ATOM 1488 C C . ASN A 1 182 ? -20.180 17.383 0.160 1.00 70.88 182 ASN A C 1
ATOM 1490 O O . ASN A 1 182 ? -19.956 16.450 0.940 1.00 70.88 182 ASN A O 1
ATOM 1494 N N . PRO A 1 183 ? -19.285 17.763 -0.771 1.00 70.75 183 PRO A N 1
ATOM 1495 C CA . PRO A 1 183 ? -17.967 17.147 -0.878 1.00 70.75 183 PRO A CA 1
ATOM 1496 C C . PRO A 1 183 ? -17.134 17.433 0.391 1.00 70.75 183 PRO A C 1
ATOM 1498 O O . PRO A 1 183 ? -17.075 18.593 0.808 1.00 70.75 183 PRO A O 1
ATOM 1501 N N . PRO A 1 184 ? -16.490 16.420 1.001 1.00 74.44 184 PRO A N 1
ATOM 1502 C CA . PRO A 1 184 ? -15.647 16.596 2.182 1.00 74.44 184 PRO A CA 1
ATOM 1503 C C . PRO A 1 184 ? -14.401 17.435 1.864 1.00 74.44 184 PRO A C 1
ATOM 1505 O O . PRO A 1 184 ? -13.768 17.269 0.818 1.00 74.44 184 PRO A O 1
ATOM 1508 N N . GLY A 1 185 ? -14.046 18.332 2.781 1.00 76.88 185 GLY A N 1
ATOM 1509 C CA . GLY A 1 185 ? -12.852 19.168 2.723 1.00 76.88 185 GLY A CA 1
ATOM 1510 C C . GLY A 1 185 ? -11.623 18.525 3.371 1.00 76.88 185 GLY A C 1
ATOM 1511 O O . GLY A 1 185 ? -11.652 17.396 3.865 1.00 76.88 185 GLY A O 1
ATOM 1512 N N . ALA A 1 186 ? -10.522 19.282 3.408 1.00 77.31 186 ALA A N 1
ATOM 1513 C CA . ALA A 1 186 ? -9.306 18.873 4.112 1.00 77.31 186 ALA A CA 1
ATOM 1514 C C . ALA A 1 186 ? -9.553 18.684 5.621 1.00 77.31 186 ALA A C 1
ATOM 1516 O O . ALA A 1 186 ? -8.996 17.762 6.215 1.00 77.31 186 ALA A O 1
ATOM 1517 N N . ASP A 1 187 ? -10.432 19.504 6.202 1.00 82.44 187 ASP A N 1
ATOM 1518 C CA . ASP A 1 187 ? -10.802 19.475 7.621 1.00 82.44 187 ASP A CA 1
ATOM 1519 C C . ASP A 1 187 ? -11.637 18.233 7.990 1.00 82.44 187 ASP A C 1
ATOM 1521 O O . ASP A 1 187 ? -11.564 17.754 9.115 1.00 82.44 187 ASP A O 1
ATOM 1525 N N . ASP A 1 188 ? -12.379 17.653 7.035 1.00 87.56 188 ASP A N 1
ATOM 1526 C CA . ASP A 1 188 ? -13.071 16.368 7.214 1.00 87.56 188 ASP A CA 1
ATOM 1527 C C . ASP A 1 188 ? -12.124 15.167 6.988 1.00 87.56 188 ASP A C 1
ATOM 1529 O O . ASP A 1 188 ? -12.290 14.102 7.584 1.00 87.56 188 ASP A O 1
ATOM 1533 N N . PHE A 1 189 ? -11.133 15.321 6.100 1.00 90.56 189 PHE A N 1
ATOM 1534 C CA . PHE A 1 189 ? -10.235 14.247 5.660 1.00 90.56 189 PHE A CA 1
ATOM 1535 C C . PHE A 1 189 ? -9.038 14.014 6.591 1.00 90.56 189 PHE A C 1
ATOM 1537 O O . PHE A 1 189 ? -8.747 12.870 6.955 1.00 90.56 189 PHE A O 1
ATOM 1544 N N . LEU A 1 190 ? -8.309 15.076 6.948 1.00 92.31 190 LEU A N 1
ATOM 1545 C CA . LEU A 1 190 ? -7.031 14.961 7.653 1.00 92.31 190 LEU A CA 1
ATOM 1546 C C . LEU A 1 190 ? -7.172 14.315 9.045 1.00 92.31 190 LEU A C 1
ATOM 1548 O O . LEU A 1 190 ? -6.362 13.435 9.344 1.00 92.31 190 LEU A O 1
ATOM 1552 N N . PRO A 1 191 ? -8.196 14.628 9.866 1.00 95.44 191 PRO A N 1
ATOM 1553 C CA . PRO A 1 191 ? -8.355 13.972 11.161 1.00 95.44 191 PRO A CA 1
ATOM 1554 C C . PRO A 1 191 ? -8.622 12.467 11.046 1.00 95.44 191 PRO A C 1
ATOM 1556 O O . PRO A 1 191 ? -8.078 11.676 11.818 1.00 95.44 191 PRO A O 1
ATOM 1559 N N . VAL A 1 192 ? -9.374 12.037 10.025 1.00 95.69 192 VAL A N 1
ATOM 1560 C CA . VAL A 1 192 ? -9.596 10.609 9.749 1.00 95.69 192 VAL A CA 1
ATOM 1561 C C . VAL A 1 192 ? -8.302 9.925 9.296 1.00 95.69 192 VAL A C 1
ATOM 1563 O O . VAL A 1 192 ? -8.032 8.803 9.724 1.00 95.69 192 VAL A O 1
ATOM 1566 N N . LEU A 1 193 ? -7.452 10.594 8.506 1.00 96.88 193 LEU A N 1
ATOM 1567 C CA . LEU A 1 193 ? -6.122 10.074 8.158 1.00 96.88 193 LEU A CA 1
ATOM 1568 C C . LEU A 1 193 ? -5.209 9.945 9.392 1.00 96.88 193 LEU A C 1
ATOM 1570 O O . LEU A 1 193 ? -4.501 8.942 9.510 1.00 96.88 193 LEU A O 1
ATOM 1574 N N . ILE A 1 194 ? -5.259 10.896 10.334 1.00 96.94 194 ILE A N 1
ATOM 1575 C CA . ILE A 1 194 ? -4.549 10.811 11.623 1.00 96.94 194 ILE A CA 1
ATOM 1576 C C . ILE A 1 194 ? -5.039 9.592 12.416 1.00 96.94 194 ILE A C 1
ATOM 1578 O O . ILE A 1 194 ? -4.232 8.733 12.782 1.00 96.94 194 ILE A O 1
ATOM 1582 N N . TYR A 1 195 ? -6.354 9.464 12.618 1.00 97.38 195 TYR A N 1
ATOM 1583 C CA . TYR A 1 195 ? -6.960 8.362 13.370 1.00 97.38 195 TYR A CA 1
ATOM 1584 C C . TYR A 1 195 ? -6.614 6.990 12.775 1.00 97.38 195 TYR A C 1
ATOM 1586 O O . TYR A 1 195 ? -6.118 6.107 13.480 1.00 97.38 195 TYR A O 1
ATOM 1594 N N . VAL A 1 196 ? -6.799 6.824 11.459 1.00 97.12 196 VAL A N 1
ATOM 1595 C CA . VAL A 1 196 ? -6.464 5.585 10.740 1.00 97.12 196 VAL A CA 1
ATOM 1596 C C . VAL A 1 196 ? -4.970 5.274 10.840 1.00 97.12 196 VAL A C 1
ATOM 1598 O O . VAL A 1 196 ? -4.619 4.111 11.026 1.00 97.12 196 VAL A O 1
ATOM 1601 N N . THR A 1 197 ? -4.086 6.275 10.784 1.00 97.88 197 THR A N 1
ATOM 1602 C CA . THR A 1 197 ? -2.631 6.067 10.906 1.00 97.88 197 THR A CA 1
ATOM 1603 C C . THR A 1 197 ? -2.237 5.593 12.305 1.00 97.88 197 THR A C 1
ATOM 1605 O O . THR A 1 197 ? -1.544 4.579 12.425 1.00 97.88 197 THR A O 1
ATOM 1608 N N . ILE A 1 198 ? -2.738 6.245 13.363 1.00 97.31 198 ILE A N 1
ATOM 1609 C CA . ILE A 1 198 ? -2.486 5.845 14.759 1.00 97.31 198 ILE A CA 1
ATOM 1610 C C . ILE A 1 198 ? -3.007 4.424 15.008 1.00 97.31 198 ILE A C 1
ATOM 1612 O O . ILE A 1 198 ? -2.271 3.566 15.494 1.00 97.31 198 ILE A O 1
ATOM 1616 N N . LYS A 1 199 ? -4.254 4.132 14.609 1.00 94.44 199 LYS A N 1
ATOM 1617 C CA . LYS A 1 199 ? -4.849 2.793 14.751 1.00 94.44 199 LYS A CA 1
ATOM 1618 C C . LYS A 1 199 ? -4.193 1.755 13.829 1.00 94.44 199 LYS A C 1
ATOM 1620 O O . LYS A 1 199 ? -4.337 0.560 14.092 1.00 94.44 199 LYS A O 1
ATOM 1625 N N . ALA A 1 200 ? -3.501 2.142 12.754 1.00 95.12 200 ALA A N 1
ATOM 1626 C CA . ALA A 1 200 ? -2.754 1.224 11.887 1.00 95.12 200 ALA A CA 1
ATOM 1627 C C . ALA A 1 200 ? -1.375 0.845 12.443 1.00 95.12 200 ALA A C 1
ATOM 1629 O O . ALA A 1 200 ? -0.934 -0.276 12.176 1.00 95.12 200 ALA A O 1
ATOM 1630 N N . ASN A 1 201 ? -0.741 1.758 13.189 1.00 94.25 201 ASN A N 1
ATOM 1631 C CA . ASN A 1 201 ? 0.581 1.650 13.815 1.00 94.25 201 ASN A CA 1
ATOM 1632 C C . ASN A 1 201 ? 1.619 0.909 12.960 1.00 94.25 201 ASN A C 1
ATOM 1634 O O . ASN A 1 201 ? 2.027 -0.222 13.236 1.00 94.25 201 ASN A O 1
ATOM 1638 N N . VAL A 1 202 ? 1.997 1.543 11.854 1.00 93.56 202 VAL A N 1
ATOM 1639 C CA . VAL A 1 202 ? 2.920 0.963 10.882 1.00 93.56 202 VAL A CA 1
ATOM 1640 C C . VAL A 1 202 ? 4.356 1.070 11.391 1.00 93.56 202 VAL A C 1
ATOM 1642 O O . VAL A 1 202 ? 4.884 2.163 11.578 1.00 93.56 202 VAL A O 1
ATOM 1645 N N . ALA A 1 203 ? 5.013 -0.077 11.566 1.00 92.19 203 ALA A N 1
ATOM 1646 C CA . ALA A 1 203 ? 6.433 -0.127 11.895 1.00 92.19 203 ALA A CA 1
ATOM 1647 C C . ALA A 1 203 ? 7.280 0.591 10.826 1.00 92.19 203 ALA A C 1
ATOM 1649 O O . ALA A 1 203 ? 7.038 0.443 9.626 1.00 92.19 203 ALA A O 1
ATOM 1650 N N . GLN A 1 204 ? 8.305 1.320 11.263 1.00 95.88 204 GLN A N 1
ATOM 1651 C CA . GLN A 1 204 ? 9.222 2.074 10.399 1.00 95.88 204 GLN A CA 1
ATOM 1652 C C . GLN A 1 204 ? 8.553 3.155 9.517 1.00 95.88 204 GLN A C 1
ATOM 1654 O O . GLN A 1 204 ? 8.965 3.373 8.374 1.00 95.88 204 GLN A O 1
ATOM 1659 N N . LEU A 1 205 ? 7.465 3.783 9.981 1.00 97.81 205 LEU A N 1
ATOM 1660 C CA . LEU A 1 205 ? 6.696 4.736 9.172 1.00 97.81 205 LEU A CA 1
ATOM 1661 C C . LEU A 1 205 ? 7.509 5.980 8.761 1.00 97.81 205 LEU A C 1
ATOM 1663 O O . LEU A 1 205 ? 7.427 6.371 7.598 1.00 97.81 205 LEU A O 1
ATOM 1667 N N . HIS A 1 206 ? 8.341 6.540 9.643 1.00 97.50 206 HIS A N 1
ATOM 1668 C CA . HIS A 1 206 ? 9.194 7.687 9.313 1.00 97.50 206 HIS A CA 1
ATOM 1669 C C . HIS A 1 206 ? 10.216 7.310 8.229 1.00 97.50 206 HIS A C 1
ATOM 1671 O O . HIS A 1 206 ? 10.276 7.950 7.176 1.00 97.50 206 HIS A O 1
ATOM 1677 N N . SER A 1 207 ? 10.931 6.188 8.397 1.00 97.38 207 SER A N 1
ATOM 1678 C CA . SER A 1 207 ? 11.836 5.674 7.357 1.00 97.38 207 SER A CA 1
ATOM 1679 C C . SER A 1 207 ? 11.117 5.407 6.034 1.00 97.38 207 SER A C 1
ATOM 1681 O O . SER A 1 207 ? 11.710 5.607 4.978 1.00 97.38 207 SER A O 1
ATOM 1683 N N . ASN A 1 208 ? 9.850 4.978 6.043 1.00 98.12 208 ASN A N 1
ATOM 1684 C CA . ASN A 1 208 ? 9.060 4.815 4.818 1.00 98.12 208 ASN A CA 1
ATOM 1685 C C . ASN A 1 208 ? 8.773 6.146 4.116 1.00 98.12 208 ASN A C 1
ATOM 1687 O O . ASN A 1 208 ? 8.950 6.232 2.898 1.00 98.12 208 ASN A O 1
ATOM 1691 N N . LEU A 1 209 ? 8.335 7.164 4.856 1.00 97.62 209 LEU A N 1
ATOM 1692 C CA . LEU A 1 209 ? 7.980 8.467 4.298 1.00 97.62 209 LEU A CA 1
ATOM 1693 C C . LEU A 1 209 ? 9.226 9.188 3.772 1.00 97.62 209 LEU A C 1
ATOM 1695 O O . LEU A 1 209 ? 9.279 9.545 2.593 1.00 97.62 209 LEU A O 1
ATOM 1699 N N . VAL A 1 210 ? 10.288 9.267 4.573 1.00 95.88 210 VAL A N 1
ATOM 1700 C CA . VAL A 1 210 ? 11.563 9.866 4.156 1.00 95.88 210 VAL A CA 1
ATOM 1701 C C . VAL A 1 210 ? 12.195 9.099 2.979 1.00 95.88 210 VAL A C 1
ATOM 1703 O O . VAL A 1 210 ? 12.765 9.712 2.075 1.00 95.88 210 VAL A O 1
ATOM 1706 N N . TYR A 1 211 ? 12.049 7.771 2.907 1.00 97.12 211 TYR A N 1
ATOM 1707 C CA . TYR A 1 211 ? 12.495 6.975 1.755 1.00 97.12 211 TYR A CA 1
ATOM 1708 C C . TYR A 1 211 ? 11.722 7.299 0.465 1.00 97.12 211 TYR A C 1
ATOM 1710 O O . TYR A 1 211 ? 12.334 7.423 -0.598 1.00 97.12 211 TYR A O 1
ATOM 1718 N N . ILE A 1 212 ? 10.397 7.479 0.538 1.00 96.94 212 ILE A N 1
ATOM 1719 C CA . ILE A 1 212 ? 9.597 7.934 -0.612 1.00 96.94 212 ILE A CA 1
ATOM 1720 C C . ILE A 1 212 ? 10.064 9.329 -1.045 1.00 96.94 212 ILE A C 1
ATOM 1722 O O . ILE A 1 212 ? 10.366 9.525 -2.221 1.00 96.94 212 ILE A O 1
ATOM 1726 N N . GLN A 1 213 ? 10.200 10.266 -0.102 1.00 94.19 213 GLN A N 1
ATOM 1727 C CA . GLN A 1 213 ? 10.615 11.646 -0.369 1.00 94.19 213 GLN A CA 1
ATOM 1728 C C . GLN A 1 213 ? 12.021 11.741 -0.997 1.00 94.19 213 GLN A C 1
ATOM 1730 O O . GLN A 1 213 ? 12.239 12.542 -1.905 1.00 94.19 213 GLN A O 1
ATOM 1735 N N . ARG A 1 214 ? 12.975 10.909 -0.552 1.00 93.81 214 ARG A N 1
ATOM 1736 C CA . ARG A 1 214 ? 14.344 10.856 -1.101 1.00 93.81 214 ARG A CA 1
ATOM 1737 C C . ARG A 1 214 ? 14.402 10.187 -2.487 1.00 93.81 214 ARG A C 1
ATOM 1739 O O . ARG A 1 214 ? 15.158 10.649 -3.348 1.00 93.81 214 ARG A O 1
ATOM 1746 N N . PHE A 1 215 ? 13.647 9.108 -2.727 1.00 95.94 215 PHE A N 1
ATOM 1747 C CA . PHE A 1 215 ? 13.924 8.191 -3.851 1.00 95.94 215 PHE A CA 1
ATOM 1748 C C . PHE A 1 215 ? 12.786 7.942 -4.855 1.00 95.94 215 PHE A C 1
ATOM 1750 O O . PHE A 1 215 ? 13.036 7.299 -5.875 1.00 95.94 215 PHE A O 1
ATOM 1757 N N . ARG A 1 216 ? 11.562 8.442 -4.643 1.00 95.81 216 ARG A N 1
ATOM 1758 C CA . ARG A 1 216 ? 10.539 8.478 -5.709 1.00 95.81 216 ARG A CA 1
ATOM 1759 C C . ARG A 1 216 ? 11.026 9.396 -6.833 1.00 95.81 216 ARG A C 1
ATOM 1761 O O . ARG A 1 216 ? 11.511 10.486 -6.535 1.00 95.81 216 ARG A O 1
ATOM 1768 N N . ASN A 1 217 ? 10.914 8.993 -8.104 1.00 89.81 217 ASN A N 1
ATOM 1769 C CA . ASN A 1 217 ? 11.300 9.860 -9.230 1.00 89.81 217 ASN A CA 1
ATOM 1770 C C . ASN A 1 217 ? 10.572 11.219 -9.115 1.00 89.81 217 ASN A C 1
ATOM 1772 O O . ASN A 1 217 ? 9.343 11.254 -9.058 1.00 89.81 217 ASN A O 1
ATOM 1776 N N . ARG A 1 218 ? 11.318 12.334 -9.066 1.00 86.19 218 ARG A N 1
ATOM 1777 C CA . ARG A 1 218 ? 10.755 13.686 -8.852 1.00 86.19 218 ARG A CA 1
ATOM 1778 C C . ARG A 1 218 ? 9.726 14.097 -9.912 1.00 86.19 218 ARG A C 1
ATOM 1780 O O . ARG A 1 218 ? 8.796 14.824 -9.592 1.00 86.19 218 ARG A O 1
ATOM 1787 N N . LEU A 1 219 ? 9.817 13.575 -11.138 1.00 81.19 219 LEU A N 1
ATOM 1788 C CA . LEU A 1 219 ? 8.824 13.799 -12.202 1.00 81.19 219 LEU A CA 1
ATOM 1789 C C . LEU A 1 219 ? 7.488 13.061 -11.953 1.00 81.19 219 LEU A C 1
ATOM 1791 O O . LEU A 1 219 ? 6.556 13.186 -12.743 1.00 81.19 219 LEU A O 1
ATOM 1795 N N . ARG A 1 220 ? 7.402 12.259 -10.881 1.00 81.69 220 ARG A N 1
ATOM 1796 C CA . ARG A 1 220 ? 6.265 11.400 -10.505 1.00 81.69 220 ARG A CA 1
ATOM 1797 C C . ARG A 1 220 ? 5.660 11.734 -9.138 1.00 81.69 220 ARG A C 1
ATOM 1799 O O . ARG A 1 220 ? 4.778 11.009 -8.677 1.00 81.69 220 ARG A O 1
ATOM 1806 N N . LEU A 1 221 ? 6.143 12.789 -8.485 1.00 82.50 221 LEU A N 1
ATOM 1807 C CA . LEU A 1 221 ? 5.630 13.296 -7.215 1.00 82.50 221 LEU A CA 1
ATOM 1808 C C . LEU A 1 221 ? 5.132 14.725 -7.460 1.00 82.50 221 LEU A C 1
ATOM 1810 O O . LEU A 1 221 ? 5.902 15.672 -7.375 1.00 82.50 221 LEU A O 1
ATOM 1814 N N . GLY A 1 222 ? 3.863 14.849 -7.851 1.00 83.44 222 GLY A N 1
ATOM 1815 C CA . GLY A 1 222 ? 3.228 16.128 -8.169 1.00 83.44 222 GLY A CA 1
ATOM 1816 C C . GLY A 1 222 ? 1.702 16.039 -8.138 1.00 83.44 222 GLY A C 1
ATOM 1817 O O . GLY A 1 222 ? 1.133 14.945 -8.218 1.00 83.44 222 GLY A O 1
ATOM 1818 N N . GLY A 1 223 ? 1.032 17.187 -8.031 1.00 87.62 223 GLY A N 1
ATOM 1819 C CA . GLY A 1 223 ? -0.433 17.277 -8.046 1.00 87.62 223 GLY A CA 1
ATOM 1820 C C . GLY A 1 223 ? -1.087 16.590 -6.842 1.00 87.62 223 GLY A C 1
ATOM 1821 O O . GLY A 1 223 ? -0.586 16.680 -5.725 1.00 87.62 223 GLY A O 1
ATOM 1822 N N . GLU A 1 224 ? -2.200 15.882 -7.062 1.00 83.00 224 GLU A N 1
ATOM 1823 C CA . GLU A 1 224 ? -2.929 15.154 -6.006 1.00 83.00 224 GLU A CA 1
ATOM 1824 C C . GLU A 1 224 ? -2.032 14.163 -5.242 1.00 83.00 224 GLU A C 1
ATOM 1826 O O . GLU A 1 224 ? -2.103 14.076 -4.018 1.00 83.00 224 GLU A O 1
ATOM 1831 N N . THR A 1 225 ? -1.128 13.473 -5.945 1.00 86.00 225 THR A N 1
ATOM 1832 C CA . THR A 1 225 ? -0.175 12.524 -5.348 1.00 86.00 225 THR A CA 1
ATOM 1833 C C . THR A 1 225 ? 0.793 13.197 -4.373 1.00 86.00 225 THR A C 1
ATOM 1835 O O . THR A 1 225 ? 1.102 12.631 -3.327 1.00 86.00 225 THR A O 1
ATOM 1838 N N . GLU A 1 226 ? 1.270 14.400 -4.700 1.00 86.81 226 GLU A N 1
ATOM 1839 C CA . GLU A 1 226 ? 2.135 15.188 -3.815 1.00 86.81 226 GLU A CA 1
ATOM 1840 C C . GLU A 1 226 ? 1.340 15.740 -2.631 1.00 86.81 226 GLU A C 1
ATOM 1842 O O . GLU A 1 226 ? 1.761 15.559 -1.495 1.00 86.81 226 GLU A O 1
ATOM 1847 N N . TYR A 1 227 ? 0.146 16.293 -2.870 1.00 87.50 227 TYR A N 1
ATOM 1848 C CA . TYR A 1 227 ? -0.747 16.789 -1.819 1.00 87.50 227 TYR A CA 1
ATOM 1849 C C . TYR A 1 227 ? -1.101 15.710 -0.778 1.00 87.50 227 TYR A C 1
ATOM 1851 O O . TYR A 1 227 ? -0.931 15.922 0.423 1.00 87.50 227 TYR A O 1
ATOM 1859 N N . LEU A 1 228 ? -1.529 14.521 -1.218 1.00 88.31 228 LEU A N 1
ATOM 1860 C CA . LEU A 1 228 ? -1.853 13.409 -0.317 1.00 88.31 228 LEU A CA 1
ATOM 1861 C C . LEU A 1 228 ? -0.619 12.879 0.429 1.00 88.31 228 LEU A C 1
ATOM 1863 O O . LEU A 1 228 ? -0.734 12.443 1.575 1.00 88.31 228 LEU A O 1
ATOM 1867 N N . PHE A 1 229 ? 0.566 12.946 -0.182 1.00 94.19 229 PHE A N 1
ATOM 1868 C CA . PHE A 1 229 ? 1.821 12.607 0.485 1.00 94.19 229 PHE A CA 1
ATOM 1869 C C . PHE A 1 229 ? 2.239 13.675 1.516 1.00 94.19 229 PHE A C 1
ATOM 1871 O O . PHE A 1 229 ? 2.665 13.323 2.614 1.00 94.19 229 PHE A O 1
ATOM 1878 N N . THR A 1 230 ? 2.037 14.965 1.229 1.00 90.94 230 THR A N 1
ATOM 1879 C CA . THR A 1 230 ? 2.234 16.064 2.190 1.00 90.94 230 THR A CA 1
ATOM 1880 C C . THR A 1 230 ? 1.283 15.954 3.382 1.00 90.94 230 THR A C 1
ATOM 1882 O O . THR A 1 230 ? 1.724 16.142 4.514 1.00 90.94 230 THR A O 1
ATOM 1885 N N . ASN A 1 231 ? 0.020 15.570 3.165 1.00 91.62 231 ASN A N 1
ATOM 1886 C CA . ASN A 1 231 ? -0.903 15.249 4.259 1.00 91.62 231 ASN A CA 1
ATOM 1887 C C . ASN A 1 231 ? -0.362 14.094 5.122 1.00 91.62 231 ASN A C 1
ATOM 1889 O O . ASN A 1 231 ? -0.406 14.166 6.343 1.00 91.62 231 ASN A O 1
ATOM 1893 N N . MET A 1 232 ? 0.213 13.047 4.524 1.00 96.19 232 MET A N 1
ATOM 1894 C CA . MET A 1 232 ? 0.802 11.945 5.296 1.00 96.19 232 MET A CA 1
ATOM 1895 C C . MET A 1 232 ? 2.026 12.381 6.129 1.00 96.19 232 MET A C 1
ATOM 1897 O O . MET A 1 232 ? 2.181 11.942 7.268 1.00 96.19 232 MET A O 1
ATOM 1901 N N . LEU A 1 233 ? 2.863 13.282 5.600 1.00 93.75 233 LEU A N 1
ATOM 1902 C CA . LEU A 1 233 ? 3.974 13.896 6.344 1.00 93.75 233 LEU A CA 1
ATOM 1903 C C . LEU A 1 233 ? 3.479 14.787 7.500 1.00 93.75 233 LEU A C 1
ATOM 1905 O O . LEU A 1 233 ? 4.088 14.797 8.571 1.00 93.75 233 LEU A O 1
ATOM 1909 N N . SER A 1 234 ? 2.366 15.513 7.326 1.00 93.38 234 SER A N 1
ATOM 1910 C CA . SER A 1 234 ? 1.777 16.296 8.420 1.00 93.38 234 SER A CA 1
ATOM 1911 C C . SER A 1 234 ? 1.156 15.406 9.500 1.00 93.38 234 SER A C 1
ATOM 1913 O O . SER A 1 234 ? 1.276 15.738 10.677 1.00 93.38 234 SER A O 1
ATOM 1915 N N . VAL A 1 235 ? 0.597 14.242 9.144 1.00 96.56 235 VAL A N 1
ATOM 1916 C CA . VAL A 1 235 ? 0.151 13.226 10.115 1.00 96.56 235 VAL A CA 1
ATOM 1917 C C . VAL A 1 235 ? 1.318 12.655 10.925 1.00 96.56 235 VAL A C 1
ATOM 1919 O O . VAL A 1 235 ? 1.212 12.567 12.146 1.00 96.56 235 VAL A O 1
ATOM 1922 N N . GLU A 1 236 ? 2.443 12.311 10.291 1.00 96.50 236 GLU A N 1
ATOM 1923 C CA . GLU A 1 236 ? 3.649 11.851 11.000 1.00 96.50 236 GLU A CA 1
ATOM 1924 C C . GLU A 1 236 ? 4.128 12.897 12.023 1.00 96.50 236 GLU A C 1
ATOM 1926 O O . GLU A 1 236 ? 4.324 12.594 13.204 1.00 96.50 236 GLU A O 1
ATOM 1931 N N . SER A 1 237 ? 4.233 14.154 11.577 1.00 94.38 237 SER A N 1
ATOM 1932 C CA . SER A 1 237 ? 4.637 15.284 12.414 1.00 94.38 237 SER A CA 1
ATOM 1933 C C . SER A 1 237 ? 3.642 15.562 13.546 1.00 94.38 237 SER A C 1
ATOM 1935 O O . SER A 1 237 ? 4.067 15.827 14.670 1.00 94.38 237 SER A O 1
ATOM 1937 N N . PHE A 1 238 ? 2.334 15.449 13.293 1.00 95.69 238 PHE A N 1
ATOM 1938 C CA . PHE A 1 238 ? 1.306 15.576 14.325 1.00 95.69 238 PHE A CA 1
ATOM 1939 C C . PHE A 1 238 ? 1.478 14.500 15.399 1.00 95.69 238 PHE A C 1
ATOM 1941 O O . PHE A 1 238 ? 1.612 14.844 16.568 1.00 95.69 238 PHE A O 1
ATOM 1948 N N . ILE A 1 239 ? 1.563 13.217 15.019 1.00 95.62 239 ILE A N 1
ATOM 1949 C CA . ILE A 1 239 ? 1.629 12.091 15.967 1.00 95.62 239 ILE A CA 1
ATOM 1950 C C . ILE A 1 239 ? 2.836 12.204 16.907 1.00 95.62 239 ILE A C 1
ATOM 1952 O O . ILE A 1 239 ? 2.681 12.026 18.118 1.00 95.62 239 ILE A O 1
ATOM 1956 N N . LEU A 1 240 ? 4.016 12.554 16.379 1.00 93.38 240 LEU A N 1
ATOM 1957 C CA . LEU A 1 240 ? 5.219 12.802 17.187 1.00 93.38 240 LEU A CA 1
ATOM 1958 C C . LEU A 1 240 ? 4.996 13.885 18.257 1.00 93.38 240 LEU A C 1
ATOM 1960 O O . LEU A 1 240 ? 5.491 13.754 19.376 1.00 93.38 240 LEU A O 1
ATOM 1964 N N . ASN A 1 241 ? 4.221 14.921 17.926 1.00 93.75 241 ASN A N 1
ATOM 1965 C CA . ASN A 1 241 ? 3.981 16.096 18.763 1.00 93.75 241 ASN A CA 1
ATOM 1966 C C . ASN A 1 241 ? 2.631 16.078 19.514 1.00 93.75 241 ASN A C 1
ATOM 1968 O O . ASN A 1 241 ? 2.267 17.101 20.087 1.00 93.75 241 ASN A O 1
ATOM 1972 N N . ILE A 1 242 ? 1.890 14.958 19.550 1.00 93.69 242 ILE A N 1
ATOM 1973 C CA . ILE A 1 242 ? 0.621 14.886 20.303 1.00 93.69 242 ILE A CA 1
ATOM 1974 C C . ILE A 1 242 ? 0.861 15.166 21.796 1.00 93.69 242 ILE A C 1
ATOM 1976 O O . ILE A 1 242 ? 1.617 14.450 22.460 1.00 93.69 242 ILE A O 1
ATOM 1980 N N . ASP A 1 243 ? 0.147 16.152 22.326 1.00 92.50 243 ASP A N 1
ATOM 1981 C CA . ASP A 1 243 ? -0.028 16.440 23.748 1.00 92.50 243 ASP A CA 1
ATOM 1982 C C . ASP A 1 243 ? -1.533 16.458 24.103 1.00 92.50 243 ASP A C 1
ATOM 1984 O O . ASP A 1 243 ? -2.389 16.204 23.249 1.00 92.50 243 ASP A O 1
ATOM 1988 N N . ALA A 1 244 ? -1.869 16.755 25.361 1.00 93.50 244 ALA A N 1
ATOM 1989 C CA . ALA A 1 244 ? -3.258 16.855 25.818 1.00 93.50 244 ALA A CA 1
ATOM 1990 C C . ALA A 1 244 ? -4.074 17.893 25.021 1.00 93.50 244 ALA A C 1
ATOM 1992 O O . ALA A 1 244 ? -5.227 17.663 24.656 1.00 93.50 244 ALA A O 1
ATOM 1993 N N . LYS A 1 245 ? -3.446 19.024 24.682 1.00 92.56 245 LYS A N 1
ATOM 1994 C CA . LYS A 1 245 ? -4.074 20.131 23.956 1.00 92.56 245 LYS A CA 1
ATOM 1995 C C . LYS A 1 245 ? -4.361 19.767 22.496 1.00 92.56 245 LYS A C 1
ATOM 1997 O O . LYS A 1 245 ? -5.382 20.192 21.966 1.00 92.56 245 LYS A O 1
ATOM 2002 N N . ALA A 1 246 ? -3.499 18.978 21.858 1.00 90.75 246 ALA A N 1
ATOM 2003 C CA . ALA A 1 246 ? -3.690 18.464 20.502 1.00 90.75 246 ALA A CA 1
ATOM 2004 C C . ALA A 1 246 ? -4.859 17.466 20.388 1.00 90.75 246 ALA A C 1
ATOM 2006 O O . ALA A 1 246 ? -5.355 17.253 19.285 1.00 90.75 246 ALA A O 1
ATOM 2007 N N . LEU A 1 247 ? -5.296 16.881 21.511 1.00 92.06 247 LEU A N 1
ATOM 2008 C CA . LEU A 1 247 ? -6.469 16.002 21.620 1.00 92.06 247 LEU A CA 1
ATOM 2009 C C . LEU A 1 247 ? -7.674 16.674 22.311 1.00 92.06 247 LEU A C 1
ATOM 2011 O O . LEU A 1 247 ? -8.676 16.015 22.577 1.00 92.06 247 LEU A O 1
ATOM 2015 N N . SER A 1 248 ? -7.580 17.976 22.613 1.00 91.31 248 SER A N 1
ATOM 2016 C CA . SER A 1 248 ? -8.588 18.764 23.344 1.00 91.31 248 SER A CA 1
ATOM 2017 C C . SER A 1 248 ? -9.018 18.183 24.707 1.00 91.31 248 SER A C 1
ATOM 2019 O O . SER A 1 248 ? -10.157 18.383 25.130 1.00 91.31 248 SER A O 1
ATOM 2021 N N . MET A 1 249 ? -8.105 17.505 25.411 1.00 91.50 249 MET A N 1
ATOM 2022 C CA . MET A 1 249 ? -8.334 16.883 26.726 1.00 91.50 249 MET A CA 1
ATOM 2023 C C . MET A 1 249 ? -7.498 17.538 27.841 1.00 91.50 249 MET A C 1
ATOM 2025 O O . MET A 1 249 ? -6.619 18.360 27.570 1.00 91.50 249 MET A O 1
ATOM 2029 N N . ASP A 1 250 ? -7.772 17.195 29.104 1.00 95.31 250 ASP A N 1
ATOM 2030 C CA . ASP A 1 250 ? -7.020 17.726 30.250 1.00 95.31 250 ASP A CA 1
ATOM 2031 C C . ASP A 1 250 ? -5.605 17.116 30.358 1.00 95.31 250 ASP A C 1
ATOM 2033 O O . ASP A 1 250 ? -5.366 15.973 29.967 1.00 95.31 250 ASP A O 1
ATOM 2037 N N . GLU A 1 251 ? -4.645 17.871 30.901 1.00 95.25 251 GLU A N 1
ATOM 2038 C CA . GLU A 1 251 ? -3.244 17.438 31.028 1.00 95.25 251 GLU A CA 1
ATOM 2039 C C . GLU A 1 251 ? -3.073 16.269 32.017 1.00 95.25 251 GLU A C 1
ATOM 2041 O O . GLU A 1 251 ? -2.273 15.362 31.778 1.00 95.25 251 GLU A O 1
ATOM 2046 N N . ILE A 1 252 ? -3.872 16.237 33.090 1.00 95.50 252 ILE A N 1
ATOM 2047 C CA . ILE A 1 252 ? -3.887 15.146 34.074 1.00 95.50 252 ILE A CA 1
ATOM 2048 C C . ILE A 1 252 ? -4.576 13.914 33.473 1.00 95.50 252 ILE A C 1
ATOM 2050 O O . ILE A 1 252 ? -4.125 12.787 33.674 1.00 95.50 252 ILE A O 1
ATOM 2054 N N . GLU A 1 253 ? -5.651 14.115 32.708 1.00 95.56 253 GLU A N 1
ATOM 2055 C CA . GLU A 1 253 ? -6.345 13.041 31.990 1.00 95.56 253 GLU A CA 1
ATOM 2056 C C . GLU A 1 253 ? -5.438 12.381 30.938 1.00 95.56 253 GLU A C 1
ATOM 2058 O O . GLU A 1 253 ? -5.345 11.154 30.882 1.00 95.56 253 GLU A O 1
ATOM 2063 N N . PHE A 1 254 ? -4.711 13.183 30.154 1.00 95.56 254 PHE A N 1
ATOM 2064 C CA . PHE A 1 254 ? -3.759 12.700 29.158 1.00 95.56 254 PHE A CA 1
ATOM 2065 C C . PHE A 1 254 ? -2.646 11.849 29.780 1.00 95.56 254 PHE A C 1
ATOM 2067 O O . PHE A 1 254 ? -2.418 10.735 29.308 1.00 95.56 254 PHE A O 1
ATOM 2074 N N . GLU A 1 255 ? -1.971 12.313 30.841 1.00 95.88 255 GLU A N 1
ATOM 2075 C CA . GLU A 1 255 ? -0.873 11.529 31.433 1.00 95.88 255 GLU A CA 1
ATOM 2076 C C . GLU A 1 255 ? -1.393 10.282 32.174 1.00 95.88 255 GLU A C 1
ATOM 2078 O O . GLU A 1 255 ? -0.773 9.224 32.074 1.00 95.88 255 GLU A O 1
ATOM 2083 N N . ASN A 1 256 ? -2.573 10.338 32.812 1.00 96.12 256 ASN A N 1
ATOM 2084 C CA . ASN A 1 256 ? -3.231 9.148 33.376 1.00 96.12 256 ASN A CA 1
ATOM 2085 C C . ASN A 1 256 ? -3.534 8.093 32.297 1.00 96.12 256 ASN A C 1
ATOM 2087 O O . ASN A 1 256 ? -3.290 6.901 32.505 1.00 96.12 256 ASN A O 1
ATOM 2091 N N . ASN A 1 257 ? -4.042 8.517 31.137 1.00 95.75 257 ASN A N 1
ATOM 2092 C CA . ASN A 1 257 ? -4.328 7.632 30.008 1.00 95.75 257 ASN A CA 1
ATOM 2093 C C . ASN A 1 257 ? -3.042 7.094 29.357 1.00 95.75 257 ASN A C 1
ATOM 2095 O O . ASN A 1 257 ? -2.976 5.916 29.005 1.00 95.75 257 ASN A O 1
ATOM 2099 N N . MET A 1 258 ? -1.993 7.916 29.256 1.00 93.38 258 MET A N 1
ATOM 2100 C CA . MET A 1 258 ? -0.674 7.505 28.765 1.00 93.38 258 MET A CA 1
ATOM 2101 C C . MET A 1 258 ? 0.006 6.490 29.693 1.00 93.38 258 MET A C 1
ATOM 2103 O O . MET A 1 258 ? 0.552 5.508 29.196 1.00 93.38 258 MET A O 1
ATOM 2107 N N . GLU A 1 259 ? -0.041 6.675 31.015 1.00 94.00 259 GLU A N 1
ATOM 2108 C CA . GLU A 1 259 ? 0.517 5.719 31.983 1.00 94.00 259 GLU A CA 1
ATOM 2109 C C . GLU A 1 259 ? -0.300 4.418 32.020 1.00 94.00 259 GLU A C 1
ATOM 2111 O O . GLU A 1 259 ? 0.268 3.328 31.956 1.00 94.00 259 GLU A O 1
ATOM 2116 N N . SER A 1 260 ? -1.635 4.508 31.989 1.00 94.31 260 SER A N 1
ATOM 2117 C CA . SER A 1 260 ? -2.512 3.332 31.856 1.00 94.31 260 SER A CA 1
ATOM 2118 C C . SER A 1 260 ? -2.190 2.534 30.585 1.00 94.31 260 SER A C 1
ATOM 2120 O O . SER A 1 260 ? -2.076 1.307 30.623 1.00 94.31 260 SER A O 1
ATOM 2122 N N . ALA A 1 261 ? -1.955 3.223 29.464 1.00 92.62 261 ALA A N 1
ATOM 2123 C CA . ALA A 1 261 ? -1.516 2.600 28.221 1.00 92.62 261 ALA A CA 1
ATOM 2124 C C . ALA A 1 261 ? -0.117 1.962 28.332 1.00 92.62 261 ALA A C 1
ATOM 2126 O O . ALA A 1 261 ? 0.105 0.916 27.722 1.00 92.62 261 ALA A O 1
ATOM 2127 N N . ARG A 1 262 ? 0.816 2.525 29.121 1.00 92.31 262 ARG A N 1
ATOM 2128 C CA . ARG A 1 262 ? 2.141 1.915 29.366 1.00 92.31 262 ARG A CA 1
ATOM 2129 C C . ARG A 1 262 ? 2.003 0.579 30.097 1.00 92.31 262 ARG A C 1
ATOM 2131 O O . ARG A 1 262 ? 2.602 -0.387 29.640 1.00 92.31 262 ARG A O 1
ATOM 2138 N N . VAL A 1 263 ? 1.173 0.492 31.141 1.00 91.12 263 VAL A N 1
ATOM 2139 C CA . VAL A 1 263 ? 0.935 -0.760 31.896 1.00 91.12 263 VAL A CA 1
ATOM 2140 C C . VAL A 1 263 ? 0.247 -1.828 31.032 1.00 91.12 263 VAL A C 1
ATOM 2142 O O . VAL A 1 263 ? 0.605 -3.006 31.087 1.00 91.12 263 VAL A O 1
ATOM 2145 N N . ILE A 1 264 ? -0.702 -1.428 30.176 1.00 87.75 264 ILE A N 1
ATOM 2146 C CA . ILE A 1 264 ? -1.330 -2.326 29.186 1.00 87.75 264 ILE A CA 1
ATOM 2147 C C . ILE A 1 264 ? -0.286 -2.867 28.193 1.00 87.75 264 ILE A C 1
ATOM 2149 O O . ILE A 1 264 ? -0.316 -4.048 27.848 1.00 87.75 264 ILE A O 1
ATOM 2153 N N . VAL A 1 265 ? 0.646 -2.022 27.741 1.00 85.31 265 VAL A N 1
ATOM 2154 C CA . VAL A 1 265 ? 1.659 -2.367 26.728 1.00 85.31 265 VAL A CA 1
ATOM 2155 C C . VAL A 1 265 ? 2.865 -3.121 27.309 1.00 85.31 265 VAL A C 1
ATOM 2157 O O . VAL A 1 265 ? 3.440 -3.949 26.602 1.00 85.31 265 VAL A O 1
ATOM 2160 N N . SER A 1 266 ? 3.243 -2.900 28.574 1.00 79.62 266 SER A N 1
ATOM 2161 C CA . SER A 1 266 ? 4.295 -3.681 29.249 1.00 79.62 266 SER A CA 1
ATOM 2162 C C . SER A 1 266 ? 3.828 -5.087 29.644 1.00 79.62 266 SER A C 1
ATOM 2164 O O . SER A 1 266 ? 4.651 -5.990 29.800 1.00 79.62 266 SER A O 1
ATOM 2166 N N . GLY A 1 267 ? 2.510 -5.289 29.766 1.00 63.78 267 GLY A N 1
ATOM 2167 C CA . GLY A 1 267 ? 1.906 -6.547 30.203 1.00 63.78 267 GLY A CA 1
ATOM 2168 C C . GLY A 1 267 ? 1.908 -6.737 31.723 1.00 63.78 267 GLY A C 1
ATOM 2169 O O . GLY A 1 267 ? 1.558 -7.813 32.201 1.00 63.78 267 GLY A O 1
ATOM 2170 N N . GLU A 1 268 ? 2.256 -5.707 32.499 1.00 48.62 268 GLU A N 1
ATOM 2171 C CA . GLU A 1 268 ? 2.341 -5.741 33.970 1.00 48.62 268 GLU A CA 1
ATOM 2172 C C . GLU A 1 268 ? 0.968 -5.581 34.654 1.00 48.62 268 GLU A C 1
ATOM 2174 O O . GLU A 1 268 ? 0.849 -5.057 35.763 1.00 48.62 268 GLU A O 1
ATOM 2179 N N . TYR A 1 269 ? -0.095 -6.044 33.991 1.00 38.00 269 TYR A N 1
ATOM 2180 C CA . TYR A 1 269 ? -1.481 -5.855 34.407 1.00 38.00 269 TYR A CA 1
ATOM 2181 C C . TYR A 1 269 ? -1.883 -6.829 35.531 1.00 38.00 269 TYR A C 1
ATOM 2183 O O . TYR A 1 269 ? -2.660 -7.767 35.338 1.00 38.00 269 TYR A O 1
ATOM 2191 N N . ASN A 1 270 ? -1.361 -6.588 36.737 1.00 38.09 270 ASN A N 1
ATOM 2192 C CA . ASN A 1 270 ? -1.899 -7.157 37.974 1.00 38.09 270 ASN A CA 1
ATOM 2193 C C . ASN A 1 270 ? -3.328 -6.626 38.174 1.00 38.09 270 ASN A C 1
ATOM 2195 O O . ASN A 1 270 ? -3.531 -5.519 38.669 1.00 38.09 270 ASN A O 1
ATOM 2199 N N . GLY A 1 271 ? -4.316 -7.403 37.731 1.00 38.12 271 GLY A N 1
ATOM 2200 C CA . GLY A 1 271 ? -5.719 -7.001 37.710 1.00 38.12 271 GLY A CA 1
ATOM 2201 C C . GLY A 1 271 ? -6.376 -6.984 39.089 1.00 38.12 271 GLY A C 1
ATOM 2202 O O . GLY A 1 271 ? -7.118 -7.904 39.415 1.00 38.12 271 GLY A O 1
ATOM 2203 N N . GLU A 1 272 ? -6.172 -5.913 39.854 1.00 33.03 272 GLU A N 1
ATOM 2204 C CA . GLU A 1 272 ? -6.956 -5.612 41.055 1.00 33.03 272 GLU A CA 1
ATOM 2205 C C . GLU A 1 272 ? -7.243 -4.108 41.139 1.00 33.03 272 GLU A C 1
ATOM 2207 O O . GLU A 1 272 ? -6.334 -3.280 41.193 1.00 33.03 272 GLU A O 1
ATOM 2212 N N . ASN A 1 273 ? -8.527 -3.743 41.098 1.00 30.81 273 ASN A N 1
ATOM 2213 C CA . ASN A 1 273 ? -8.962 -2.352 41.033 1.00 30.81 273 ASN A CA 1
ATOM 2214 C C . ASN A 1 273 ? -9.395 -1.870 42.426 1.00 30.81 273 ASN A C 1
ATOM 2216 O O . ASN A 1 273 ? -10.305 -2.440 43.018 1.00 30.81 273 ASN A O 1
ATOM 2220 N N . VAL A 1 274 ? -8.720 -0.826 42.912 1.00 33.19 274 VAL A N 1
ATOM 2221 C CA . VAL A 1 274 ? -9.061 0.076 44.031 1.00 33.19 274 VAL A CA 1
ATOM 2222 C C . VAL A 1 274 ? -10.228 -0.351 44.948 1.00 33.19 274 VAL A C 1
ATOM 2224 O O . VAL A 1 274 ? -11.364 0.039 44.703 1.00 33.19 274 VAL A O 1
ATOM 2227 N N . GLU A 1 275 ? -9.927 -0.959 46.108 1.00 27.84 275 GLU A N 1
ATOM 2228 C CA . GLU A 1 275 ?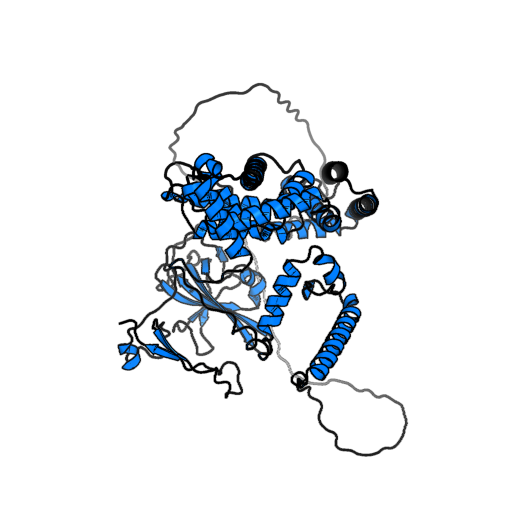 -10.387 -0.404 47.398 1.00 27.84 275 GLU A CA 1
ATOM 2229 C C . GLU A 1 275 ? -9.681 -0.970 48.653 1.00 27.84 275 GLU A C 1
ATOM 2231 O O . GLU A 1 275 ? -9.343 -2.141 48.743 1.00 27.84 275 GLU A O 1
ATOM 2236 N N . THR A 1 276 ? -9.566 -0.115 49.678 1.00 26.91 276 THR A N 1
ATOM 2237 C CA . THR A 1 276 ? -9.258 -0.426 51.096 1.00 26.91 276 THR A CA 1
ATOM 2238 C C . THR A 1 276 ? -7.869 -0.991 51.471 1.00 26.91 276 THR A C 1
ATOM 2240 O O . THR A 1 276 ? -7.527 -2.143 51.243 1.00 26.91 276 THR A O 1
ATOM 2243 N N . ARG A 1 277 ? -7.111 -0.209 52.260 1.00 36.22 277 ARG A N 1
ATOM 2244 C CA . ARG A 1 277 ? -5.921 -0.678 53.006 1.00 36.22 277 ARG A CA 1
ATOM 2245 C C . ARG A 1 277 ? -6.256 -1.792 54.013 1.00 36.22 277 ARG A C 1
ATOM 2247 O O . ARG A 1 277 ? -7.047 -1.543 54.927 1.00 36.22 277 ARG A O 1
ATOM 2254 N N . ARG A 1 278 ? -5.490 -2.891 54.006 1.00 26.69 278 ARG A N 1
ATOM 2255 C CA . ARG A 1 278 ? -5.089 -3.658 55.211 1.00 26.69 278 ARG A CA 1
ATOM 2256 C C . ARG A 1 278 ? -3.808 -4.467 54.960 1.00 26.69 278 ARG A C 1
ATOM 2258 O O . ARG A 1 278 ? -3.265 -4.410 53.865 1.00 26.69 278 ARG A O 1
ATOM 2265 N N . VAL A 1 279 ? -3.262 -5.074 56.016 1.00 39.12 279 VAL A N 1
ATOM 2266 C CA . VAL A 1 279 ? -1.901 -5.639 56.057 1.00 39.12 279 VAL A CA 1
ATOM 2267 C C . VAL A 1 279 ? -1.954 -7.142 56.303 1.00 39.12 279 VAL A C 1
ATOM 2269 O O . VAL A 1 279 ? -2.415 -7.545 57.363 1.00 39.12 279 VAL A O 1
ATOM 2272 N N . GLU A 1 280 ? -1.376 -7.917 55.390 1.00 26.92 280 GLU A N 1
ATOM 2273 C CA . GLU A 1 280 ? -0.916 -9.305 55.554 1.00 26.92 280 GLU A CA 1
ATOM 2274 C C . GLU A 1 280 ? 0.221 -9.478 54.519 1.00 26.92 280 GLU A C 1
ATOM 2276 O O . GLU A 1 280 ? 0.009 -9.212 53.342 1.00 26.92 280 GLU A O 1
ATOM 2281 N N . SER A 1 281 ? 1.505 -9.540 54.887 1.00 29.36 281 SER A N 1
ATOM 2282 C CA . SER A 1 281 ? 2.267 -10.503 55.712 1.00 29.36 281 SER A CA 1
ATOM 2283 C C . SER A 1 281 ? 2.984 -11.556 54.845 1.00 29.36 281 SER A C 1
ATOM 2285 O O . SER A 1 281 ? 2.411 -12.187 53.965 1.00 29.36 281 SER A O 1
ATOM 2287 N N . GLU A 1 282 ? 4.295 -11.690 55.052 1.00 33.81 282 GLU A N 1
ATOM 2288 C CA . GLU A 1 282 ? 5.204 -12.467 54.200 1.00 33.81 282 GLU A CA 1
ATOM 2289 C C . GLU A 1 282 ? 4.997 -13.983 54.400 1.00 33.81 282 GLU A C 1
ATOM 2291 O O . GLU A 1 282 ? 5.386 -14.501 55.444 1.00 33.81 282 GLU A O 1
ATOM 2296 N N . ASN A 1 283 ? 4.408 -14.710 53.433 1.00 36.34 283 ASN A N 1
ATOM 2297 C CA . ASN A 1 283 ? 4.390 -16.190 53.477 1.00 36.34 283 ASN A CA 1
ATOM 2298 C C . ASN A 1 283 ? 4.196 -16.964 52.146 1.00 36.34 283 ASN A C 1
ATOM 2300 O O . ASN A 1 283 ? 4.285 -18.187 52.165 1.00 36.34 283 ASN A O 1
ATOM 2304 N N . ASP A 1 284 ? 3.997 -16.317 50.988 1.00 30.78 284 ASP A N 1
ATOM 2305 C CA . ASP A 1 284 ? 3.708 -17.016 49.708 1.00 30.78 284 ASP A CA 1
ATOM 2306 C C . ASP A 1 284 ? 4.898 -17.132 48.722 1.00 30.78 284 ASP A C 1
ATOM 2308 O O . ASP A 1 284 ? 4.736 -17.490 47.552 1.00 30.78 284 ASP A O 1
ATOM 2312 N N . MET A 1 285 ? 6.132 -16.863 49.167 1.00 34.19 285 MET A N 1
ATOM 2313 C CA . MET A 1 285 ? 7.320 -16.938 48.294 1.00 34.19 285 MET A CA 1
ATOM 2314 C C . MET A 1 285 ? 7.817 -18.363 47.985 1.00 34.19 285 MET A C 1
ATOM 2316 O O . MET A 1 285 ? 8.637 -18.526 47.083 1.00 34.19 285 MET A O 1
ATOM 2320 N N . GLU A 1 286 ? 7.333 -19.397 48.681 1.00 33.50 286 GLU A N 1
ATOM 2321 C CA . GLU A 1 286 ? 7.910 -20.753 48.606 1.00 33.50 286 GLU A CA 1
ATOM 2322 C C . GLU A 1 286 ? 7.088 -21.752 47.755 1.00 33.50 286 GLU A C 1
ATOM 2324 O O . GLU A 1 286 ? 7.541 -22.862 47.474 1.00 33.50 286 GLU A O 1
ATOM 2329 N N . ALA A 1 287 ? 5.909 -21.354 47.256 1.00 36.19 287 ALA A N 1
ATOM 2330 C CA . ALA A 1 287 ? 5.019 -22.227 46.475 1.00 36.19 287 ALA A CA 1
ATOM 2331 C C . ALA A 1 287 ? 5.297 -22.260 44.951 1.00 36.19 287 ALA A C 1
ATOM 2333 O O . ALA A 1 287 ? 4.961 -23.237 44.281 1.00 36.19 287 ALA A O 1
ATOM 2334 N N . LYS A 1 288 ? 5.922 -21.223 44.371 1.00 37.22 288 LYS A N 1
ATOM 2335 C CA . LYS A 1 288 ? 5.991 -21.005 42.902 1.00 37.22 288 LYS A CA 1
ATOM 2336 C C . LYS A 1 288 ? 7.119 -21.739 42.149 1.00 37.22 288 LYS A C 1
ATOM 2338 O O . LYS A 1 288 ? 7.455 -21.360 41.031 1.00 37.22 288 LYS A O 1
ATOM 2343 N N . LEU A 1 289 ? 7.715 -22.788 42.723 1.00 39.34 289 LEU A N 1
ATOM 2344 C CA . LEU A 1 289 ? 8.939 -23.425 42.192 1.00 39.34 289 LEU A CA 1
ATOM 2345 C C . LEU A 1 289 ? 8.757 -24.844 41.607 1.00 39.34 289 LEU A C 1
ATOM 2347 O O . LEU A 1 289 ? 9.742 -25.568 41.444 1.00 39.34 289 LEU A O 1
ATOM 2351 N N . LYS A 1 290 ? 7.519 -25.269 41.299 1.00 45.06 290 LYS A N 1
ATOM 2352 C CA . LYS A 1 290 ? 7.215 -26.636 40.813 1.00 45.06 290 LYS A CA 1
ATOM 2353 C C . LYS A 1 290 ? 6.183 -26.764 39.681 1.00 45.06 290 LYS A C 1
ATOM 2355 O O . LYS A 1 290 ? 5.588 -27.828 39.531 1.00 45.06 290 LYS A O 1
ATOM 2360 N N . GLU A 1 291 ? 6.052 -25.762 38.818 1.00 47.62 291 GLU A N 1
ATOM 2361 C CA . GLU A 1 291 ? 5.458 -25.977 37.489 1.00 47.62 291 GLU A CA 1
ATOM 2362 C C . GLU A 1 291 ? 6.521 -25.812 36.402 1.00 47.62 291 GLU A C 1
ATOM 2364 O O . GLU A 1 291 ? 7.299 -24.857 36.401 1.00 47.62 291 GLU A O 1
ATOM 2369 N N . VAL A 1 292 ? 6.587 -26.789 35.493 1.00 52.66 292 VAL A N 1
ATOM 2370 C CA . VAL A 1 292 ? 7.407 -26.694 34.283 1.00 52.66 292 VAL A CA 1
ATOM 2371 C C . VAL A 1 292 ? 6.596 -25.864 33.285 1.00 52.66 292 VAL A C 1
ATOM 2373 O O . VAL A 1 292 ? 5.506 -26.309 32.925 1.00 52.66 292 VAL A O 1
ATOM 2376 N N . PRO A 1 293 ? 7.073 -24.680 32.853 1.00 56.00 293 PRO A N 1
ATOM 2377 C CA . PRO A 1 293 ? 6.316 -23.825 31.942 1.00 56.00 293 PRO A CA 1
ATOM 2378 C C . PRO A 1 293 ? 6.028 -24.563 30.632 1.00 56.00 293 PRO A C 1
ATOM 2380 O O . PRO A 1 293 ? 6.871 -25.323 30.142 1.00 56.00 293 PRO A O 1
ATOM 2383 N N . SER A 1 294 ? 4.839 -24.350 30.066 1.00 57.53 294 SER A N 1
ATOM 2384 C CA . SER A 1 294 ? 4.448 -25.014 28.825 1.00 57.53 294 SER A CA 1
ATOM 2385 C C . SER A 1 294 ? 5.309 -24.544 27.650 1.00 57.53 294 SER A C 1
ATOM 2387 O O . SER A 1 294 ? 5.958 -23.496 27.702 1.00 57.53 294 SER A O 1
ATOM 2389 N N . VAL A 1 295 ? 5.294 -25.309 26.553 1.00 51.34 295 VAL A N 1
ATOM 2390 C CA . VAL A 1 295 ? 5.983 -24.916 25.313 1.00 51.34 295 VAL A CA 1
ATOM 2391 C C . VAL A 1 295 ? 5.495 -23.540 24.851 1.00 51.34 295 VAL A C 1
ATOM 2393 O O . VAL A 1 295 ? 6.320 -22.676 24.581 1.00 51.34 295 VAL A O 1
ATOM 2396 N N . SER A 1 296 ? 4.184 -23.290 24.907 1.00 47.66 296 SER A N 1
ATOM 2397 C CA . SER A 1 296 ? 3.572 -21.987 24.628 1.00 47.66 296 SER A CA 1
ATOM 2398 C C . SER A 1 296 ? 4.041 -20.867 25.565 1.00 47.66 296 SER A C 1
ATOM 2400 O O . SER A 1 296 ? 4.253 -19.751 25.103 1.00 47.66 296 SER A O 1
ATOM 2402 N N . ASP A 1 297 ? 4.263 -21.127 26.858 1.00 58.78 297 ASP A N 1
ATOM 2403 C CA . ASP A 1 297 ? 4.761 -20.096 27.787 1.00 58.78 297 ASP A CA 1
ATOM 2404 C C . ASP A 1 297 ? 6.223 -19.739 27.493 1.00 58.78 297 ASP A C 1
ATOM 2406 O O . ASP A 1 297 ? 6.616 -18.573 27.568 1.00 58.78 297 ASP A O 1
ATOM 2410 N N . LEU A 1 298 ? 7.031 -20.737 27.124 1.00 57.81 298 LEU A N 1
ATOM 2411 C CA . LEU A 1 298 ? 8.421 -20.553 26.711 1.00 57.81 298 LEU A CA 1
ATOM 2412 C C . LEU A 1 298 ? 8.533 -19.875 25.338 1.00 57.81 298 LEU A C 1
ATOM 2414 O O . LEU A 1 298 ? 9.405 -19.026 25.159 1.00 57.81 298 LEU A O 1
ATOM 2418 N N . GLU A 1 299 ? 7.646 -20.196 24.396 1.00 50.62 299 GLU A N 1
ATOM 2419 C CA . GLU A 1 299 ? 7.550 -19.548 23.083 1.00 50.62 299 GLU A CA 1
ATOM 2420 C C . GLU A 1 299 ? 7.091 -18.092 23.209 1.00 50.62 299 GLU A C 1
ATOM 2422 O O . GLU A 1 299 ? 7.746 -17.208 22.661 1.00 50.62 299 GLU A O 1
ATOM 2427 N N . ASN A 1 300 ? 6.046 -17.814 23.995 1.00 54.53 300 ASN A N 1
ATOM 2428 C CA . ASN A 1 300 ? 5.573 -16.453 24.258 1.00 54.53 300 ASN A CA 1
ATOM 2429 C C . ASN A 1 300 ? 6.647 -15.618 24.971 1.00 54.53 300 ASN A C 1
ATOM 2431 O O . ASN A 1 300 ? 6.977 -14.520 24.527 1.00 54.53 300 ASN A O 1
ATOM 2435 N N . LYS A 1 301 ? 7.266 -16.156 26.032 1.00 58.22 301 LYS A N 1
ATOM 2436 C CA . LYS A 1 301 ? 8.358 -15.483 26.754 1.00 58.22 301 LYS A CA 1
ATOM 2437 C C . LYS A 1 301 ? 9.585 -15.259 25.868 1.00 58.22 301 LYS A C 1
ATOM 2439 O O . LYS A 1 301 ? 10.194 -14.192 25.929 1.00 58.22 301 LYS A O 1
ATOM 2444 N N . GLY A 1 302 ? 9.929 -16.233 25.025 1.00 50.97 302 GLY A N 1
ATOM 2445 C CA . GLY A 1 302 ? 10.979 -16.108 24.016 1.00 50.97 302 GLY A CA 1
ATOM 2446 C C . GLY A 1 302 ? 10.662 -15.023 22.987 1.00 50.97 302 GLY A C 1
ATOM 2447 O O . GLY A 1 302 ? 11.518 -14.190 22.706 1.00 50.97 302 GLY A O 1
ATOM 2448 N N . GLY A 1 303 ? 9.423 -14.976 22.493 1.00 49.16 303 GLY A N 1
ATOM 2449 C CA . GLY A 1 303 ? 8.920 -13.941 21.592 1.00 49.16 303 GLY A CA 1
ATOM 2450 C C . GLY A 1 303 ? 9.044 -12.540 22.188 1.00 49.16 303 GLY A C 1
ATOM 2451 O O . GLY A 1 303 ? 9.657 -11.675 21.568 1.00 49.16 303 GLY A O 1
ATOM 2452 N N . THR A 1 304 ? 8.565 -12.327 23.416 1.00 48.06 304 THR A N 1
ATOM 2453 C CA . THR A 1 304 ? 8.689 -11.033 24.111 1.00 48.06 304 THR A CA 1
ATOM 2454 C C . THR A 1 304 ? 10.152 -10.632 24.317 1.00 48.06 304 THR A C 1
ATOM 2456 O O . THR A 1 304 ? 10.514 -9.488 24.047 1.00 48.06 304 THR A O 1
ATOM 2459 N N . MET A 1 305 ? 11.029 -11.565 24.711 1.00 53.59 305 MET A N 1
ATOM 2460 C CA . MET A 1 305 ? 12.466 -11.280 24.835 1.00 53.59 305 MET A CA 1
ATOM 2461 C C . MET A 1 305 ? 13.124 -10.940 23.488 1.00 53.59 305 MET A C 1
ATOM 2463 O O . MET A 1 305 ? 13.976 -10.060 23.445 1.00 53.59 305 MET A O 1
ATOM 2467 N N . ILE A 1 306 ? 12.714 -11.581 22.388 1.00 54.88 306 ILE A N 1
ATOM 2468 C CA . ILE A 1 306 ? 13.188 -11.259 21.031 1.00 54.88 306 ILE A CA 1
ATOM 2469 C C . ILE A 1 306 ? 12.689 -9.875 20.587 1.00 54.88 306 ILE A C 1
ATOM 2471 O O . ILE A 1 306 ? 13.442 -9.139 19.958 1.00 54.88 306 ILE A O 1
ATOM 2475 N N . VAL A 1 307 ? 11.454 -9.493 20.927 1.00 52.50 307 VAL A N 1
ATOM 2476 C CA . VAL A 1 307 ? 10.878 -8.172 20.603 1.00 52.50 307 VAL A CA 1
ATOM 2477 C C . VAL A 1 307 ? 11.554 -7.035 21.381 1.00 52.50 307 VAL A C 1
ATOM 2479 O O . VAL A 1 307 ? 11.678 -5.932 20.854 1.00 52.50 307 VAL A O 1
ATOM 2482 N N . MET A 1 308 ? 12.024 -7.293 22.606 1.00 45.19 308 MET A N 1
ATOM 2483 C CA . MET A 1 308 ? 12.685 -6.294 23.460 1.00 45.19 308 MET A CA 1
ATOM 2484 C C . MET A 1 308 ? 14.199 -6.130 23.211 1.00 45.19 308 MET A C 1
ATOM 2486 O O . MET A 1 308 ? 14.814 -5.234 23.787 1.00 45.19 308 MET A O 1
ATOM 2490 N N . GLU A 1 309 ? 14.832 -6.954 22.370 1.00 50.31 309 GLU A N 1
ATOM 2491 C CA . GLU A 1 309 ? 16.271 -6.840 22.092 1.00 50.31 309 GLU A CA 1
ATOM 2492 C C . GLU A 1 309 ? 16.589 -5.823 20.987 1.00 50.31 309 GLU A C 1
ATOM 2494 O O . GLU A 1 309 ? 16.163 -5.960 19.846 1.00 50.31 309 GLU A O 1
ATOM 2499 N N . GLU A 1 310 ? 17.477 -4.862 21.261 1.00 39.69 310 GLU A N 1
ATOM 2500 C CA . GLU A 1 310 ? 17.876 -3.823 20.288 1.00 39.69 310 GLU A CA 1
ATOM 2501 C C . GLU A 1 310 ? 18.559 -4.344 19.007 1.00 39.69 310 GLU A C 1
ATOM 2503 O O . GLU A 1 310 ? 18.817 -3.581 18.075 1.00 39.69 310 GLU A O 1
ATOM 2508 N N . LYS A 1 311 ? 18.884 -5.639 18.963 1.00 48.16 311 LYS A N 1
ATOM 2509 C CA . LYS A 1 311 ? 19.710 -6.290 17.941 1.00 48.16 311 LYS A CA 1
ATOM 2510 C C . LYS A 1 311 ? 19.060 -7.539 17.328 1.00 48.16 311 LYS A C 1
ATOM 2512 O O . LYS A 1 311 ? 19.764 -8.460 16.914 1.00 48.16 311 LYS A O 1
ATOM 2517 N N . VAL A 1 312 ? 17.726 -7.566 17.233 1.00 51.62 312 VAL A N 1
ATOM 2518 C CA . VAL A 1 312 ? 16.943 -8.681 16.648 1.00 51.62 312 VAL A CA 1
ATOM 2519 C C . VAL A 1 312 ? 17.540 -9.197 15.331 1.00 51.62 312 VAL A C 1
ATOM 2521 O O . VAL A 1 312 ? 17.701 -10.402 15.139 1.00 51.62 312 VAL A O 1
ATOM 2524 N N . SER A 1 313 ? 17.923 -8.282 14.434 1.00 49.34 313 SER A N 1
ATOM 2525 C CA . SER A 1 313 ? 18.493 -8.615 13.127 1.00 49.34 313 SER A CA 1
ATOM 2526 C C . SER A 1 313 ? 19.795 -9.415 13.232 1.00 49.34 313 SER A C 1
ATOM 2528 O O . SER A 1 313 ? 19.889 -10.457 12.589 1.00 49.34 313 SER A O 1
ATOM 2530 N N . GLU A 1 314 ? 20.760 -8.997 14.069 1.00 53.81 314 GLU A N 1
ATOM 2531 C CA . GLU A 1 314 ? 22.066 -9.664 14.257 1.00 53.81 314 GLU A CA 1
ATOM 2532 C C . GLU A 1 314 ? 21.931 -11.156 14.603 1.00 53.81 314 GLU A C 1
ATOM 2534 O O . GLU A 1 314 ? 22.711 -11.970 14.108 1.00 53.81 314 GLU A O 1
ATOM 2539 N N . LYS A 1 315 ? 20.905 -11.549 15.371 1.00 54.47 315 LYS A N 1
ATOM 2540 C CA . LYS A 1 315 ? 20.665 -12.964 15.701 1.00 54.47 315 LYS A CA 1
ATOM 2541 C C . LYS A 1 315 ? 20.124 -13.781 14.524 1.00 54.47 315 LYS A C 1
ATOM 2543 O O . LYS A 1 315 ? 20.496 -14.949 14.383 1.00 54.47 315 LYS A O 1
ATOM 2548 N N . PHE A 1 316 ? 19.294 -13.187 13.664 1.00 53.56 316 PHE A N 1
ATOM 2549 C CA . PHE A 1 316 ? 18.643 -13.893 12.555 1.00 53.56 316 PHE A CA 1
ATOM 2550 C C . PHE A 1 316 ? 19.480 -14.014 11.268 1.00 53.56 316 PHE A C 1
ATOM 2552 O O . PHE A 1 316 ? 19.124 -14.830 10.420 1.00 53.56 316 PHE A O 1
ATOM 2559 N N . TRP A 1 317 ? 20.629 -13.332 11.132 1.00 49.88 317 TRP A N 1
ATOM 2560 C CA . TRP A 1 317 ? 21.548 -13.539 9.986 1.00 49.88 317 TRP A CA 1
ATOM 2561 C C . TRP A 1 317 ? 21.997 -14.998 9.814 1.00 49.88 317 TRP A C 1
ATOM 2563 O O . TRP A 1 317 ? 22.262 -15.429 8.697 1.00 49.88 317 TRP A O 1
ATOM 2573 N N . ASN A 1 318 ? 22.043 -15.776 10.901 1.00 47.31 318 ASN A N 1
ATOM 2574 C CA . ASN A 1 318 ? 22.408 -17.197 10.875 1.00 47.31 318 ASN A CA 1
ATOM 2575 C C . ASN A 1 318 ? 21.282 -18.120 10.356 1.00 47.31 318 ASN A C 1
ATOM 2577 O O . ASN A 1 318 ? 21.454 -19.337 10.324 1.00 47.31 318 ASN A O 1
ATOM 2581 N N . PHE A 1 319 ? 20.129 -17.561 9.976 1.00 61.72 319 PHE A N 1
ATOM 2582 C CA . PHE A 1 319 ? 18.958 -18.287 9.479 1.00 61.72 319 PHE A CA 1
ATOM 2583 C C . PHE A 1 319 ? 18.441 -17.658 8.165 1.00 61.72 319 PHE A C 1
ATOM 2585 O O . PHE A 1 319 ? 17.295 -17.207 8.114 1.00 61.72 319 PHE A O 1
ATOM 2592 N N . PRO A 1 320 ? 19.253 -17.612 7.086 1.00 57.03 320 PRO A N 1
ATOM 2593 C CA . PRO A 1 320 ? 18.928 -16.869 5.859 1.00 57.03 320 PRO A CA 1
ATOM 2594 C C . PRO A 1 320 ? 17.601 -17.295 5.207 1.00 57.03 320 PRO A C 1
ATOM 2596 O O . PRO A 1 320 ? 16.900 -16.470 4.624 1.00 57.03 320 PRO A O 1
ATOM 2599 N N . PHE A 1 321 ? 17.210 -18.562 5.366 1.00 69.44 321 PHE A N 1
ATOM 2600 C CA . PHE A 1 321 ? 15.985 -19.121 4.789 1.00 69.44 321 PHE A CA 1
ATOM 2601 C C . PHE A 1 321 ? 14.713 -18.892 5.628 1.00 69.44 321 PHE A C 1
ATOM 2603 O O . PHE A 1 321 ? 13.631 -19.244 5.170 1.00 69.44 321 PHE A O 1
ATOM 2610 N N . LEU A 1 322 ? 14.802 -18.287 6.825 1.00 67.06 322 LEU A N 1
ATOM 2611 C CA . LEU A 1 322 ? 13.689 -18.170 7.791 1.00 67.06 322 LEU A CA 1
ATOM 2612 C C . LEU A 1 322 ? 12.422 -17.498 7.226 1.00 67.06 322 LEU A C 1
ATOM 2614 O O . LEU A 1 322 ? 11.315 -17.813 7.653 1.00 67.06 322 LEU A O 1
ATOM 2618 N N . TYR A 1 323 ? 12.587 -16.594 6.257 1.00 59.47 323 TYR A N 1
ATOM 2619 C CA . TYR A 1 323 ? 11.495 -15.860 5.607 1.00 59.47 323 TYR A CA 1
ATOM 2620 C C . TYR A 1 323 ? 11.361 -16.165 4.102 1.00 59.47 323 TYR A C 1
ATOM 2622 O O . TYR A 1 323 ? 10.615 -15.478 3.406 1.00 59.47 323 TYR A O 1
ATOM 2630 N N . SER A 1 324 ? 12.090 -17.165 3.592 1.00 67.62 324 SER A N 1
ATOM 2631 C CA . SER A 1 324 ? 12.072 -17.550 2.172 1.00 67.62 324 SER A CA 1
ATOM 2632 C C . SER A 1 324 ? 10.868 -18.434 1.845 1.00 67.62 324 SER A C 1
ATOM 2634 O O . SER A 1 324 ? 10.534 -19.348 2.599 1.00 67.62 324 SER A O 1
ATOM 2636 N N . LYS A 1 325 ? 10.231 -18.200 0.696 1.00 61.62 325 LYS A N 1
ATOM 2637 C CA . LYS A 1 325 ? 9.199 -19.081 0.131 1.00 61.62 325 LYS A CA 1
ATOM 2638 C C . LYS A 1 325 ? 9.817 -20.040 -0.884 1.00 61.62 325 LYS A C 1
ATOM 2640 O O . LYS A 1 325 ? 10.962 -19.880 -1.292 1.00 61.62 325 LYS A O 1
ATOM 2645 N N . VAL A 1 326 ? 9.033 -21.018 -1.338 1.00 61.50 326 VAL A N 1
ATOM 2646 C CA . VAL A 1 326 ? 9.459 -21.979 -2.373 1.00 61.50 326 VAL A CA 1
ATOM 2647 C C . VAL A 1 326 ? 9.908 -21.263 -3.657 1.00 61.50 326 VAL A C 1
ATOM 2649 O O . VAL A 1 326 ? 10.886 -21.678 -4.267 1.00 61.50 326 VAL A O 1
ATOM 2652 N N . ASP A 1 327 ? 9.251 -20.157 -4.017 1.00 66.81 327 ASP A N 1
ATOM 2653 C CA . ASP A 1 327 ? 9.583 -19.341 -5.195 1.00 66.81 327 ASP A CA 1
ATOM 2654 C C . ASP A 1 327 ? 10.855 -18.478 -5.028 1.00 66.81 327 ASP A C 1
ATOM 2656 O O . ASP A 1 327 ? 11.372 -17.957 -6.017 1.00 66.81 327 ASP A O 1
ATOM 2660 N N . ASP A 1 328 ? 11.360 -18.316 -3.797 1.00 60.84 328 ASP A N 1
ATOM 2661 C CA . ASP A 1 328 ? 12.578 -17.549 -3.487 1.00 60.84 328 ASP A CA 1
ATOM 2662 C C . ASP A 1 328 ? 13.851 -18.425 -3.494 1.00 60.84 328 ASP A C 1
ATOM 2664 O O . ASP A 1 328 ? 14.960 -17.892 -3.444 1.00 60.84 328 ASP A O 1
ATOM 2668 N N . LEU A 1 329 ? 13.710 -19.757 -3.549 1.00 69.44 329 LEU A N 1
ATOM 2669 C CA . LEU A 1 329 ? 14.813 -20.724 -3.478 1.00 69.44 329 LEU A CA 1
ATOM 2670 C C . LEU A 1 329 ? 15.293 -21.149 -4.874 1.00 69.44 329 LEU A C 1
ATOM 2672 O O . LEU A 1 329 ? 14.501 -21.539 -5.733 1.00 69.44 329 LEU A O 1
ATOM 2676 N N . SER A 1 330 ? 16.609 -21.157 -5.090 1.00 77.44 330 SER A N 1
ATOM 2677 C CA . SER A 1 330 ? 17.234 -21.731 -6.283 1.00 77.44 330 SER A CA 1
ATOM 2678 C C . SER A 1 330 ? 17.788 -23.135 -6.020 1.00 77.44 330 SER A C 1
ATOM 2680 O O . SER A 1 330 ? 18.003 -23.558 -4.885 1.00 77.44 330 SER A O 1
ATOM 2682 N N . VAL A 1 331 ? 18.097 -23.864 -7.097 1.00 75.25 331 VAL A N 1
ATOM 2683 C CA . VAL A 1 331 ? 18.738 -25.192 -7.021 1.00 75.25 331 VAL A CA 1
ATOM 2684 C C . VAL A 1 331 ? 20.129 -25.129 -6.361 1.00 75.25 331 VAL A C 1
ATOM 2686 O O . VAL A 1 331 ? 20.592 -26.133 -5.828 1.00 75.25 331 VAL A O 1
ATOM 2689 N N . GLY A 1 332 ? 20.786 -23.961 -6.353 1.00 71.75 332 GLY A N 1
ATOM 2690 C CA . GLY A 1 332 ? 22.077 -23.767 -5.684 1.00 71.75 332 GLY A CA 1
ATOM 2691 C C . GLY A 1 332 ? 21.986 -23.709 -4.156 1.00 71.75 332 GLY A C 1
ATOM 2692 O O . GLY A 1 332 ? 22.935 -24.095 -3.482 1.00 71.75 332 GLY A O 1
ATOM 2693 N N . ASP A 1 333 ? 20.841 -23.295 -3.609 1.00 75.94 333 ASP A N 1
ATOM 2694 C CA . ASP A 1 333 ? 20.665 -23.051 -2.168 1.00 75.94 333 ASP A CA 1
ATOM 2695 C C . ASP A 1 333 ? 20.327 -24.337 -1.384 1.00 75.94 333 ASP A C 1
ATOM 2697 O O . ASP A 1 333 ? 20.319 -24.360 -0.152 1.00 75.94 333 ASP A O 1
ATOM 2701 N N . VAL A 1 334 ? 20.056 -25.435 -2.101 1.00 75.75 334 VAL A N 1
ATOM 2702 C CA . VAL A 1 334 ? 19.552 -26.706 -1.553 1.00 75.75 334 VAL A CA 1
ATOM 2703 C C . VAL A 1 334 ? 20.530 -27.360 -0.572 1.00 75.75 334 VAL A C 1
ATOM 2705 O O . VAL A 1 334 ? 20.089 -27.912 0.435 1.00 75.75 334 VAL A O 1
ATOM 2708 N N . ASP A 1 335 ? 21.842 -27.301 -0.825 1.00 73.50 335 ASP A N 1
ATOM 2709 C CA . ASP A 1 335 ? 22.837 -27.928 0.061 1.00 73.50 335 ASP A CA 1
ATOM 2710 C C . ASP A 1 335 ? 23.005 -27.153 1.380 1.00 73.50 335 ASP A C 1
ATOM 2712 O O . ASP A 1 335 ? 23.050 -27.752 2.458 1.00 73.50 335 ASP A O 1
ATOM 2716 N N . GLU A 1 336 ? 22.992 -25.816 1.326 1.00 73.06 336 GLU A N 1
ATOM 2717 C CA . GLU A 1 336 ? 23.058 -24.969 2.521 1.00 73.06 336 GLU A CA 1
ATOM 2718 C C . GLU A 1 336 ? 21.774 -25.078 3.360 1.00 73.06 336 GLU A C 1
ATOM 2720 O O . GLU A 1 336 ? 21.845 -25.251 4.580 1.00 73.06 336 GLU A O 1
ATOM 2725 N N . LEU A 1 337 ? 20.602 -25.096 2.714 1.00 76.75 337 LEU A N 1
ATOM 2726 C CA . LEU A 1 337 ? 19.314 -25.357 3.363 1.00 76.75 337 LEU A CA 1
ATOM 2727 C C . LEU A 1 337 ? 19.293 -26.736 4.049 1.00 76.75 337 LEU A C 1
ATOM 2729 O O . LEU A 1 337 ? 18.882 -26.859 5.207 1.00 76.75 337 LEU A O 1
ATOM 2733 N N . LEU A 1 338 ? 19.789 -27.774 3.368 1.00 74.38 338 LEU A N 1
ATOM 2734 C CA . LEU A 1 338 ? 19.879 -29.132 3.904 1.00 74.38 338 LEU A CA 1
ATOM 2735 C C . LEU A 1 338 ? 20.890 -29.234 5.062 1.00 74.38 338 LEU A C 1
ATOM 2737 O O . LEU A 1 338 ? 20.657 -29.979 6.017 1.00 74.38 338 LEU A O 1
ATOM 2741 N N . ASN A 1 339 ? 21.997 -28.488 5.017 1.00 72.94 339 ASN A N 1
ATOM 2742 C CA . ASN A 1 339 ? 22.953 -28.370 6.122 1.00 72.94 339 ASN A CA 1
ATOM 2743 C C . ASN A 1 339 ? 22.325 -27.667 7.341 1.00 72.94 339 ASN A C 1
ATOM 2745 O O . ASN A 1 339 ? 22.409 -28.180 8.460 1.00 72.94 339 ASN A O 1
ATOM 2749 N N . GLY A 1 340 ? 21.619 -26.553 7.129 1.00 72.50 340 GLY A N 1
ATOM 2750 C CA . GLY A 1 340 ? 20.871 -25.851 8.175 1.00 72.50 340 GLY A CA 1
ATOM 2751 C C . GLY A 1 340 ? 19.833 -26.749 8.857 1.00 72.50 340 GLY A C 1
ATOM 2752 O O . GLY A 1 340 ? 19.795 -26.831 10.087 1.00 72.50 340 GLY A O 1
ATOM 2753 N N . TYR A 1 341 ? 19.064 -27.510 8.071 1.00 76.62 341 TYR A N 1
ATOM 2754 C CA . TYR A 1 341 ? 18.114 -28.501 8.584 1.00 76.62 341 TYR A CA 1
ATOM 2755 C C . TYR A 1 341 ? 18.798 -29.588 9.433 1.00 76.62 341 TYR A C 1
ATOM 2757 O O . TYR A 1 341 ? 18.371 -29.844 10.561 1.00 76.62 341 TYR A O 1
ATOM 2765 N N . LYS A 1 342 ? 19.904 -30.180 8.953 1.00 72.50 342 LYS A N 1
ATOM 2766 C CA . LYS A 1 342 ? 20.691 -31.175 9.714 1.00 72.50 342 LYS A CA 1
ATOM 2767 C C . LYS A 1 342 ? 21.152 -30.625 11.071 1.00 72.50 342 LYS A C 1
ATOM 2769 O O . LYS A 1 342 ? 21.034 -31.318 12.082 1.00 72.50 342 LYS A O 1
ATOM 2774 N N . GLN A 1 343 ? 21.635 -29.381 11.120 1.00 69.31 343 GLN A N 1
ATOM 2775 C CA . GLN A 1 343 ? 22.061 -28.739 12.370 1.00 69.31 343 GLN A CA 1
ATOM 2776 C C . GLN A 1 343 ? 20.894 -28.449 13.325 1.00 69.31 343 GLN A C 1
ATOM 2778 O O . GLN A 1 343 ? 21.046 -28.615 14.538 1.00 69.31 343 GLN A O 1
ATOM 2783 N N . LEU A 1 344 ? 19.735 -28.036 12.800 1.00 76.38 344 LEU A N 1
ATOM 2784 C CA . LEU A 1 344 ? 18.527 -27.800 13.592 1.00 76.38 344 LEU A CA 1
ATOM 2785 C C . LEU A 1 344 ? 18.018 -29.101 14.231 1.00 76.38 344 LEU A C 1
ATOM 2787 O O . LEU A 1 344 ? 17.809 -29.145 15.443 1.00 76.38 344 LEU A O 1
ATOM 2791 N N . VAL A 1 345 ? 17.907 -30.177 13.443 1.00 68.81 345 VAL A N 1
ATOM 2792 C CA . VAL A 1 345 ? 17.513 -31.510 13.932 1.00 68.81 345 VAL A CA 1
ATOM 2793 C C . VAL A 1 345 ? 18.503 -32.022 14.980 1.00 68.81 345 VAL A C 1
ATOM 2795 O O . VAL A 1 345 ? 18.078 -32.497 16.031 1.00 68.81 345 VAL A O 1
ATOM 2798 N N . PHE A 1 346 ? 19.814 -31.873 14.763 1.00 64.81 346 PHE A N 1
ATOM 2799 C CA . PHE A 1 346 ? 20.821 -32.278 15.749 1.00 64.81 346 PHE A CA 1
ATOM 2800 C C . PHE A 1 346 ? 20.666 -31.530 17.085 1.00 64.81 346 PHE A C 1
ATOM 2802 O O . PHE A 1 346 ? 20.646 -32.158 18.144 1.00 64.81 346 PHE A O 1
ATOM 2809 N N . LYS A 1 347 ? 20.487 -30.200 17.051 1.00 64.81 347 LYS A N 1
ATOM 2810 C CA . LYS A 1 347 ? 20.237 -29.385 18.255 1.00 64.81 347 LYS A CA 1
ATOM 2811 C C . LYS A 1 347 ? 18.953 -29.809 18.974 1.00 64.81 347 LYS A C 1
ATOM 2813 O O . LYS A 1 347 ? 18.986 -29.997 20.188 1.00 64.81 347 LYS A O 1
ATOM 2818 N N . TYR A 1 348 ? 17.861 -30.018 18.236 1.00 72.69 348 TYR A N 1
ATOM 2819 C CA . TYR A 1 348 ? 16.588 -30.494 18.784 1.00 72.69 348 TYR A CA 1
ATOM 2820 C C . TYR A 1 348 ? 16.727 -31.862 19.471 1.00 72.69 348 TYR A C 1
ATOM 2822 O O . TYR A 1 348 ? 16.316 -32.013 20.618 1.00 72.69 348 TYR A O 1
ATOM 2830 N N . VAL A 1 349 ? 17.372 -32.840 18.825 1.00 66.00 349 VAL A N 1
ATOM 2831 C CA . VAL A 1 349 ? 17.574 -34.187 19.392 1.00 66.00 349 VAL A CA 1
ATOM 2832 C C . VAL A 1 349 ? 18.446 -34.151 20.651 1.00 66.00 349 VAL A C 1
ATOM 2834 O O . VAL A 1 349 ? 18.165 -34.875 21.606 1.00 66.00 349 VAL A O 1
ATOM 2837 N N . CYS A 1 350 ? 19.475 -33.300 20.690 1.00 60.47 350 CYS A N 1
ATOM 2838 C CA . CYS A 1 350 ? 20.295 -33.095 21.886 1.00 60.47 350 CYS A CA 1
ATOM 2839 C C . CYS A 1 350 ? 19.497 -32.460 23.038 1.00 60.47 350 CYS A C 1
ATOM 2841 O O . CYS A 1 350 ? 19.592 -32.935 24.169 1.00 60.47 350 CYS A O 1
ATOM 2843 N N . LEU A 1 351 ? 18.680 -31.437 22.759 1.00 59.19 351 LEU A N 1
ATOM 2844 C CA . LEU A 1 351 ? 17.827 -30.782 23.758 1.00 59.19 351 LEU A CA 1
ATOM 2845 C C . LEU A 1 351 ? 16.742 -31.723 24.294 1.00 59.19 351 LEU A C 1
ATOM 2847 O O . LEU A 1 351 ? 16.617 -31.873 25.506 1.00 59.19 351 LEU A O 1
ATOM 2851 N N . ALA A 1 352 ? 16.013 -32.416 23.416 1.00 64.94 352 ALA A N 1
ATOM 2852 C CA . ALA A 1 352 ? 14.977 -33.370 23.806 1.00 64.94 352 ALA A CA 1
ATOM 2853 C C . ALA A 1 352 ? 15.544 -34.495 24.691 1.00 64.94 352 ALA A C 1
ATOM 2855 O O . ALA A 1 352 ? 14.993 -34.770 25.755 1.00 64.94 352 ALA A O 1
ATOM 2856 N N . LYS A 1 353 ? 16.703 -35.069 24.327 1.00 62.97 353 LYS A N 1
ATOM 2857 C CA . LYS A 1 353 ? 17.400 -36.056 25.171 1.00 62.97 353 LYS A CA 1
ATOM 2858 C C . LYS A 1 353 ? 17.857 -35.479 26.513 1.00 62.97 353 LYS A C 1
ATOM 2860 O O . LYS A 1 353 ? 17.735 -36.167 27.521 1.00 62.97 353 LYS A O 1
ATOM 2865 N N . GLY A 1 354 ? 18.351 -34.239 26.544 1.00 54.50 354 GLY A N 1
ATOM 2866 C CA . GLY A 1 354 ? 18.735 -33.553 27.784 1.00 54.50 354 GLY A CA 1
ATOM 2867 C C . GLY A 1 354 ? 17.555 -33.255 28.718 1.00 54.50 354 GLY A C 1
ATOM 2868 O O . GLY A 1 354 ? 17.724 -33.259 29.933 1.00 54.50 354 GLY A O 1
ATOM 2869 N N . LEU A 1 355 ? 16.360 -33.052 28.157 1.00 62.09 355 LEU A N 1
ATOM 2870 C CA . LEU A 1 355 ? 15.107 -32.803 28.881 1.00 62.09 355 LEU A CA 1
ATOM 2871 C C . LEU A 1 355 ? 14.301 -34.084 29.181 1.00 62.09 355 LEU A C 1
ATOM 2873 O O . LEU A 1 355 ? 13.212 -34.000 29.742 1.00 62.09 355 LEU A O 1
ATOM 2877 N N . GLY A 1 356 ? 14.795 -35.267 28.796 1.00 56.59 356 GLY A N 1
ATOM 2878 C CA . GLY A 1 356 ? 14.083 -36.542 28.965 1.00 56.59 356 GLY A CA 1
ATOM 2879 C C . GLY A 1 356 ? 12.860 -36.727 28.052 1.00 56.59 356 GLY A C 1
ATOM 2880 O O . GLY A 1 356 ? 12.083 -37.660 28.253 1.00 56.59 356 GLY A O 1
ATOM 2881 N N . VAL A 1 357 ? 12.682 -35.868 27.046 1.00 62.66 357 VAL A N 1
ATOM 2882 C CA . VAL A 1 357 ? 11.555 -35.909 26.105 1.00 62.66 357 VAL A CA 1
ATOM 2883 C C . VAL A 1 357 ? 11.810 -36.983 25.035 1.00 62.66 357 VAL A C 1
ATOM 2885 O O . VAL A 1 357 ? 12.866 -36.963 24.391 1.00 62.66 357 VAL A O 1
ATOM 2888 N N . PRO A 1 358 ? 10.872 -37.920 24.794 1.00 54.44 358 PRO A N 1
ATOM 2889 C CA . PRO A 1 358 ? 11.037 -38.942 23.767 1.00 54.44 358 PRO A CA 1
ATOM 2890 C C . PRO A 1 358 ? 10.990 -38.322 22.364 1.00 54.44 358 PRO A C 1
ATOM 2892 O O . PRO A 1 358 ? 9.968 -37.791 21.933 1.00 54.44 358 PRO A O 1
ATOM 2895 N N . VAL A 1 359 ? 12.098 -38.426 21.628 1.00 63.66 359 VAL A N 1
ATOM 2896 C CA . VAL A 1 359 ? 12.162 -38.041 20.212 1.00 63.66 359 VAL A CA 1
ATOM 2897 C C . VAL A 1 359 ? 11.420 -39.086 19.381 1.00 63.66 359 VAL A C 1
ATOM 2899 O O . VAL A 1 359 ? 11.907 -40.204 19.208 1.00 63.66 359 VAL A O 1
ATOM 2902 N N . LEU A 1 360 ? 10.260 -38.712 18.847 1.00 53.12 360 LEU A N 1
ATOM 2903 C CA . LEU A 1 360 ? 9.543 -39.504 17.850 1.00 53.12 360 LEU A CA 1
ATOM 2904 C C . LEU A 1 360 ? 10.145 -39.267 16.451 1.00 53.12 360 LEU A C 1
ATOM 2906 O O . LEU A 1 360 ? 10.447 -38.119 16.114 1.00 53.12 360 LEU A O 1
ATOM 2910 N N . PRO A 1 361 ? 10.315 -40.311 15.618 1.00 49.88 361 PRO A N 1
ATOM 2911 C CA . PRO A 1 361 ? 10.608 -40.124 14.201 1.00 49.88 361 PRO A CA 1
ATOM 2912 C C . PRO A 1 361 ? 9.395 -39.501 13.480 1.00 49.88 361 PRO A C 1
ATOM 2914 O O . PRO A 1 361 ? 8.258 -39.676 13.933 1.00 49.88 361 PRO A O 1
ATOM 2917 N N . PRO A 1 362 ? 9.597 -38.792 12.353 1.00 42.69 362 PRO A N 1
ATOM 2918 C CA . PRO A 1 362 ? 8.489 -38.361 11.505 1.00 42.69 362 PRO A CA 1
ATOM 2919 C C . PRO A 1 362 ? 7.711 -39.581 10.972 1.00 42.69 362 PRO A C 1
ATOM 2921 O O . PRO A 1 362 ? 8.301 -40.651 10.807 1.00 42.69 362 PRO A O 1
ATOM 2924 N N . PRO A 1 363 ? 6.401 -39.447 10.688 1.00 36.75 363 PRO A N 1
ATOM 2925 C CA . PRO A 1 363 ? 5.593 -40.555 10.188 1.00 36.75 363 PRO A CA 1
ATOM 2926 C C . PRO A 1 363 ? 6.136 -41.057 8.847 1.00 36.75 363 PRO A C 1
ATOM 2928 O O . PRO A 1 363 ? 6.331 -40.274 7.917 1.00 36.75 363 PRO A O 1
ATOM 2931 N N . GLU A 1 364 ? 6.362 -42.366 8.748 1.00 34.50 364 GLU A N 1
ATOM 2932 C CA . GLU A 1 364 ? 6.923 -42.990 7.552 1.00 34.50 364 GLU A CA 1
ATOM 2933 C C . GLU A 1 364 ? 6.011 -42.782 6.338 1.00 34.50 364 GLU A C 1
ATOM 2935 O O . GLU A 1 364 ? 4.915 -43.346 6.235 1.00 34.50 364 GLU A O 1
ATOM 2940 N N . THR A 1 365 ? 6.497 -42.019 5.361 1.00 33.22 365 THR A N 1
ATOM 2941 C CA . THR A 1 365 ? 6.009 -42.126 3.989 1.00 33.22 365 THR A CA 1
ATOM 2942 C C . THR A 1 365 ? 6.303 -43.539 3.503 1.00 33.22 365 THR A C 1
ATOM 2944 O O . THR A 1 365 ? 7.459 -43.872 3.242 1.00 33.22 365 THR A O 1
ATOM 2947 N N . ARG A 1 366 ? 5.260 -44.369 3.385 1.00 32.16 366 ARG A N 1
ATOM 2948 C CA . ARG A 1 366 ? 5.339 -45.696 2.762 1.00 32.16 366 ARG A CA 1
ATOM 2949 C C . ARG A 1 366 ? 5.725 -45.561 1.292 1.00 32.16 366 ARG A C 1
ATOM 2951 O O . ARG A 1 366 ? 4.851 -45.452 0.433 1.00 32.16 366 ARG A O 1
ATOM 2958 N N . ASP A 1 367 ? 7.023 -45.574 1.021 1.00 31.78 367 ASP A N 1
ATOM 2959 C CA . ASP A 1 367 ? 7.536 -45.810 -0.321 1.00 31.78 367 ASP A CA 1
ATOM 2960 C C . ASP A 1 367 ? 7.417 -47.305 -0.672 1.00 31.78 367 ASP A C 1
ATOM 2962 O O . ASP A 1 367 ? 7.464 -48.182 0.195 1.00 31.78 367 ASP A O 1
ATOM 2966 N N . GLY A 1 368 ? 7.198 -47.596 -1.950 1.00 30.61 368 GLY A N 1
ATOM 2967 C CA . GLY A 1 368 ? 6.799 -48.907 -2.461 1.00 30.61 368 GLY A CA 1
ATOM 2968 C C . GLY A 1 368 ? 7.953 -49.887 -2.676 1.00 30.61 368 GLY A C 1
ATOM 2969 O O . GLY A 1 368 ? 8.059 -50.452 -3.762 1.00 30.61 368 GLY A O 1
ATOM 2970 N N . GLY A 1 369 ? 8.812 -50.097 -1.675 1.00 28.69 369 GLY A N 1
ATOM 2971 C CA . GLY A 1 369 ? 9.901 -51.083 -1.719 1.00 28.69 369 GLY A CA 1
ATOM 2972 C C . GLY A 1 369 ? 9.517 -52.403 -1.045 1.00 28.69 369 GLY A C 1
ATOM 2973 O O . GLY A 1 369 ? 9.408 -52.455 0.176 1.00 28.69 369 GLY A O 1
ATOM 2974 N N . GLY A 1 370 ? 9.304 -53.471 -1.819 1.00 29.59 370 GLY A N 1
ATOM 2975 C CA . GLY A 1 370 ? 8.949 -54.790 -1.275 1.00 29.59 370 GLY A CA 1
ATOM 2976 C C . GLY A 1 370 ? 10.111 -55.493 -0.559 1.00 29.59 370 GLY A C 1
ATOM 2977 O O . GLY A 1 370 ? 11.257 -55.405 -0.999 1.00 29.59 370 GLY A O 1
ATOM 2978 N N . GLU A 1 371 ? 9.812 -56.226 0.518 1.00 27.94 371 GLU A N 1
ATOM 2979 C CA . GLU A 1 371 ? 10.797 -57.077 1.199 1.00 27.94 371 GLU A CA 1
ATOM 2980 C C . GLU A 1 371 ? 11.293 -58.226 0.305 1.00 27.94 371 GLU A C 1
ATOM 2982 O O . GLU A 1 371 ? 10.594 -58.719 -0.583 1.00 27.94 371 GLU A O 1
ATOM 2987 N N . ALA A 1 372 ? 12.533 -58.652 0.547 1.00 28.09 372 ALA A N 1
ATOM 2988 C CA . ALA A 1 372 ? 13.232 -59.608 -0.300 1.00 28.09 372 ALA A CA 1
ATOM 2989 C C . ALA A 1 372 ? 12.795 -61.066 -0.077 1.00 28.09 372 ALA A C 1
ATOM 2991 O O . ALA A 1 372 ? 12.584 -61.511 1.050 1.00 28.09 372 ALA A O 1
ATOM 2992 N N . VAL A 1 373 ? 12.832 -61.854 -1.155 1.00 31.33 373 VAL A N 1
ATOM 2993 C CA . VAL A 1 373 ? 13.006 -63.313 -1.088 1.00 31.33 373 VAL A CA 1
ATOM 2994 C C . VAL A 1 373 ? 14.391 -63.631 -1.647 1.00 31.33 373 VAL A C 1
ATOM 2996 O O . VAL A 1 373 ? 14.727 -63.220 -2.755 1.00 31.33 373 VAL A O 1
ATOM 2999 N N . GLY A 1 374 ? 15.225 -64.300 -0.851 1.00 26.48 374 GLY A N 1
ATOM 3000 C CA . GLY A 1 374 ? 16.642 -64.500 -1.162 1.00 26.48 374 GLY A CA 1
ATOM 3001 C C . GLY A 1 374 ? 16.936 -65.685 -2.089 1.00 26.48 374 GLY A C 1
ATOM 3002 O O . GLY A 1 374 ? 16.274 -66.718 -2.040 1.00 26.48 374 GLY A O 1
ATOM 3003 N N . GLY A 1 375 ? 18.009 -65.549 -2.868 1.00 25.19 375 GLY A N 1
ATOM 3004 C CA . GLY A 1 375 ? 18.649 -66.600 -3.663 1.00 25.19 375 GLY A CA 1
ATOM 3005 C C . GLY A 1 375 ? 20.066 -66.148 -4.028 1.00 25.19 375 GLY A C 1
ATOM 3006 O O . GLY A 1 375 ? 20.269 -64.973 -4.320 1.00 25.19 375 GLY A O 1
ATOM 3007 N N . VAL A 1 376 ? 21.057 -67.038 -3.924 1.00 25.95 376 VAL A N 1
ATOM 3008 C CA . VAL A 1 376 ? 22.496 -66.695 -4.036 1.00 25.95 376 VAL A CA 1
ATOM 3009 C C . VAL A 1 376 ? 23.084 -67.168 -5.395 1.00 25.95 376 VAL A C 1
ATOM 3011 O O . VAL A 1 376 ? 22.321 -67.665 -6.220 1.00 25.95 376 VAL A O 1
ATOM 3014 N N . PRO A 1 377 ? 24.357 -66.881 -5.746 1.00 42.06 377 PRO A N 1
ATOM 3015 C CA . PRO A 1 377 ? 24.708 -66.234 -7.013 1.00 42.06 377 PRO A CA 1
ATOM 3016 C C . PRO A 1 377 ? 25.194 -67.212 -8.101 1.00 42.06 377 PRO A C 1
ATOM 3018 O O . PRO A 1 377 ? 25.438 -68.379 -7.811 1.00 42.06 377 PRO A O 1
ATOM 3021 N N . VAL A 1 378 ? 25.488 -66.705 -9.310 1.00 23.92 378 VAL A N 1
ATOM 3022 C CA . VAL A 1 378 ? 26.638 -67.143 -10.140 1.00 23.92 378 VAL A CA 1
ATOM 3023 C C . VAL A 1 378 ? 26.958 -66.109 -11.243 1.00 23.92 378 VAL A C 1
ATOM 3025 O O . VAL A 1 378 ? 26.235 -65.131 -11.412 1.00 23.92 378 VAL A O 1
ATOM 3028 N N . ALA A 1 379 ? 28.118 -66.256 -11.887 1.00 23.12 379 ALA A N 1
ATOM 3029 C CA . ALA A 1 379 ? 28.862 -65.226 -12.611 1.00 23.12 379 ALA A CA 1
ATOM 3030 C C . ALA A 1 379 ? 28.519 -64.995 -14.106 1.00 23.12 379 ALA A C 1
ATOM 3032 O O . ALA A 1 379 ? 28.225 -65.945 -14.818 1.00 23.12 379 ALA A O 1
ATOM 3033 N N . ALA A 1 380 ? 28.790 -63.751 -14.541 1.00 22.58 380 ALA A N 1
ATOM 3034 C CA . ALA A 1 380 ? 29.493 -63.333 -15.776 1.00 22.58 380 ALA A CA 1
ATOM 3035 C C . ALA A 1 380 ? 28.922 -63.634 -17.188 1.00 22.58 380 ALA A C 1
ATOM 3037 O O . ALA A 1 380 ? 28.056 -64.480 -17.369 1.00 22.58 380 ALA A O 1
ATOM 3038 N N . THR A 1 381 ? 29.525 -62.953 -18.189 1.00 21.97 381 THR A N 1
ATOM 3039 C CA . THR A 1 381 ? 29.379 -63.106 -19.666 1.00 21.97 381 THR A CA 1
ATOM 3040 C C . THR A 1 381 ? 27.979 -62.837 -20.258 1.00 21.97 381 THR A C 1
ATOM 3042 O O . THR A 1 381 ? 26.981 -63.027 -19.581 1.00 21.97 381 THR A O 1
ATOM 3045 N N . GLU A 1 382 ? 27.787 -62.429 -21.520 1.00 21.73 382 GLU A N 1
ATOM 3046 C CA . GLU A 1 382 ? 28.518 -61.555 -22.472 1.00 21.73 382 GLU A CA 1
ATOM 3047 C C . GLU A 1 382 ? 27.561 -61.272 -23.671 1.00 21.73 382 GLU A C 1
ATOM 3049 O O . GLU A 1 382 ? 26.594 -62.004 -23.842 1.00 21.73 382 GLU A O 1
ATOM 3054 N N . SER A 1 383 ? 27.849 -60.257 -24.505 1.00 23.53 383 SER A N 1
ATOM 3055 C CA . SER A 1 383 ? 27.463 -60.116 -25.942 1.00 23.53 383 SER A CA 1
ATOM 3056 C C . SER A 1 383 ? 25.998 -60.208 -26.478 1.00 23.53 383 SER A C 1
ATOM 3058 O O . SER A 1 383 ? 25.251 -61.135 -26.208 1.00 23.53 383 SER A O 1
ATOM 3060 N N . GLU A 1 384 ? 25.715 -59.293 -27.426 1.00 24.31 384 GLU A N 1
ATOM 3061 C CA . GLU A 1 384 ? 24.993 -59.475 -28.720 1.00 24.31 384 GLU A CA 1
ATOM 3062 C C . GLU A 1 384 ? 23.448 -59.610 -28.868 1.00 24.31 384 GLU A C 1
ATOM 3064 O O . GLU A 1 384 ? 22.867 -60.673 -28.703 1.00 24.31 384 GLU A O 1
ATOM 3069 N N . GLN A 1 385 ? 22.855 -58.513 -29.387 1.00 24.77 385 GLN A N 1
ATOM 3070 C CA . GLN A 1 385 ? 22.194 -58.362 -30.717 1.00 24.77 385 GLN A CA 1
ATOM 3071 C C . GLN A 1 385 ? 20.904 -59.138 -31.117 1.00 24.77 385 GLN A C 1
ATOM 3073 O O . GLN A 1 385 ? 20.406 -60.002 -30.411 1.00 24.77 385 GLN A O 1
ATOM 3078 N N . VAL A 1 386 ? 20.399 -58.760 -32.313 1.00 26.16 386 VAL A N 1
ATOM 3079 C CA . VAL A 1 386 ? 19.231 -59.255 -33.081 1.00 26.16 386 VAL A CA 1
ATOM 3080 C C . VAL A 1 386 ? 17.883 -58.753 -32.514 1.00 26.16 386 VAL A C 1
ATOM 3082 O O . VAL A 1 386 ? 17.491 -59.125 -31.417 1.00 26.16 386 VAL A O 1
ATOM 3085 N N . GLU A 1 387 ? 17.204 -57.735 -33.068 1.00 26.62 387 GLU A N 1
ATOM 3086 C CA . GLU A 1 387 ? 16.708 -57.497 -34.449 1.00 26.62 387 GLU A CA 1
ATOM 3087 C C . GLU A 1 387 ? 15.493 -58.370 -34.808 1.00 26.62 387 GLU A C 1
ATOM 3089 O O . GLU A 1 387 ? 15.617 -59.584 -34.873 1.00 26.62 387 GLU A O 1
ATOM 3094 N N . ASP A 1 388 ? 14.334 -57.746 -35.063 1.00 25.11 388 ASP A N 1
ATOM 3095 C CA . ASP A 1 388 ? 13.507 -58.052 -36.244 1.00 25.11 388 ASP A CA 1
ATOM 3096 C C . ASP A 1 388 ? 12.419 -56.981 -36.466 1.00 25.11 388 ASP A C 1
ATOM 3098 O O . ASP A 1 388 ? 12.005 -56.261 -35.551 1.00 25.11 388 ASP A O 1
ATOM 3102 N N . GLY A 1 389 ? 11.912 -56.927 -37.692 1.00 24.56 389 GLY A N 1
ATOM 3103 C CA . GLY A 1 389 ? 10.593 -56.423 -38.040 1.00 24.56 389 GLY A CA 1
ATOM 3104 C C . GLY A 1 389 ? 10.127 -57.124 -39.315 1.00 24.56 389 GLY A C 1
ATOM 3105 O O . GLY A 1 389 ? 10.960 -57.527 -40.117 1.00 24.56 389 GLY A O 1
ATOM 3106 N N . THR A 1 390 ? 8.822 -57.166 -39.600 1.00 26.14 390 THR A N 1
ATOM 3107 C CA . THR A 1 390 ? 8.220 -56.421 -40.736 1.00 26.14 390 THR A CA 1
ATOM 3108 C C . THR A 1 390 ? 6.694 -56.653 -40.784 1.00 26.14 390 THR A C 1
ATOM 3110 O O . THR A 1 390 ? 6.143 -57.469 -40.048 1.00 26.14 390 THR A O 1
ATOM 3113 N N . VAL A 1 391 ? 5.993 -55.844 -41.580 1.00 29.59 391 VAL A N 1
ATOM 3114 C CA . VAL A 1 391 ? 4.539 -55.844 -41.826 1.00 29.59 391 VAL A CA 1
ATOM 3115 C C . VAL A 1 391 ? 4.164 -56.829 -42.951 1.00 29.59 391 VAL A C 1
ATOM 3117 O O . VAL A 1 391 ? 4.992 -57.059 -43.819 1.00 29.59 391 VAL A O 1
ATOM 3120 N N . GLU A 1 392 ? 2.924 -57.350 -42.956 1.00 27.78 392 GLU A N 1
ATOM 3121 C CA . GLU A 1 392 ? 1.999 -57.553 -44.113 1.00 27.78 392 GLU A CA 1
ATOM 3122 C C . GLU A 1 392 ? 0.966 -58.673 -43.823 1.00 27.78 392 GLU A C 1
ATOM 3124 O O . GLU A 1 392 ? 1.230 -59.570 -43.029 1.00 27.78 392 GLU A O 1
ATOM 3129 N N . GLY A 1 393 ? -0.253 -58.679 -44.389 1.00 27.42 393 GLY A N 1
ATOM 3130 C CA . GLY A 1 393 ? -0.904 -57.692 -45.269 1.00 27.42 393 GLY A CA 1
ATOM 3131 C C . GLY A 1 393 ? -2.272 -58.174 -45.817 1.00 27.42 393 GLY A C 1
ATOM 3132 O O . GLY A 1 393 ? -2.634 -59.333 -45.632 1.00 27.42 393 GLY A O 1
ATOM 3133 N N . GLY A 1 394 ? -3.003 -57.291 -46.521 1.00 26.48 394 GLY A N 1
ATOM 3134 C CA . GLY A 1 394 ? -4.229 -57.593 -47.302 1.00 26.48 394 GLY A CA 1
ATOM 3135 C C . GLY A 1 394 ? -5.582 -57.464 -46.558 1.00 26.48 394 GLY A C 1
ATOM 3136 O O . GLY A 1 394 ? -5.675 -57.819 -45.389 1.00 26.48 394 GLY A O 1
ATOM 3137 N N . GLY A 1 395 ? -6.671 -56.971 -47.176 1.00 28.33 395 GLY A N 1
ATOM 3138 C CA . GLY A 1 395 ? -6.821 -56.398 -48.532 1.00 28.33 395 GLY A CA 1
ATOM 3139 C C . GLY A 1 395 ? -8.281 -56.041 -48.921 1.00 28.33 395 GLY A C 1
ATOM 3140 O O . GLY A 1 395 ? -9.172 -56.158 -48.084 1.00 28.33 395 GLY A O 1
ATOM 3141 N N . ASP A 1 396 ? -8.474 -55.679 -50.202 1.00 27.73 396 ASP A N 1
ATOM 3142 C CA . ASP A 1 396 ? -9.730 -55.566 -51.000 1.00 27.73 396 ASP A CA 1
ATOM 3143 C C . ASP A 1 396 ? -10.607 -54.271 -50.980 1.00 27.73 396 ASP A C 1
ATOM 3145 O O . ASP A 1 396 ? -11.508 -54.091 -50.165 1.00 27.73 396 ASP A O 1
ATOM 3149 N N . ASP A 1 397 ? -10.312 -53.388 -51.950 1.00 29.33 397 ASP A N 1
ATOM 3150 C CA . ASP A 1 397 ? -11.152 -52.838 -53.046 1.00 29.33 397 ASP A CA 1
ATOM 3151 C C . ASP A 1 397 ? -12.518 -52.102 -52.888 1.00 29.33 397 ASP A C 1
ATOM 3153 O O . ASP A 1 397 ? -13.443 -52.493 -52.181 1.00 29.33 397 ASP A O 1
ATOM 3157 N N . GLY A 1 398 ? -12.675 -51.044 -53.714 1.00 27.55 398 GLY A N 1
ATOM 3158 C CA . GLY A 1 398 ? -13.920 -50.302 -54.013 1.00 27.55 398 GLY A CA 1
ATOM 3159 C C . GLY A 1 398 ? -13.672 -48.997 -54.811 1.00 27.55 398 GLY A C 1
ATOM 3160 O O . GLY A 1 398 ? -12.778 -48.233 -54.454 1.00 27.55 398 GLY A O 1
ATOM 3161 N N . VAL A 1 399 ? -14.417 -48.723 -55.903 1.00 28.25 399 VAL A N 1
ATOM 3162 C CA . VAL A 1 399 ? -14.072 -47.686 -56.924 1.00 28.25 399 VAL A CA 1
ATOM 3163 C C . VAL A 1 399 ? -15.274 -46.830 -57.396 1.00 28.25 399 VAL A C 1
ATOM 3165 O O . VAL A 1 399 ? -16.369 -47.358 -57.564 1.00 28.25 399 VAL A O 1
ATOM 3168 N N . GLY A 1 400 ? -15.031 -45.541 -57.713 1.00 27.88 400 GLY A N 1
ATOM 3169 C CA . GLY A 1 400 ? -15.932 -44.610 -58.442 1.00 27.88 400 GLY A CA 1
ATOM 3170 C C . GLY A 1 400 ? -16.501 -43.459 -57.584 1.00 27.88 400 GLY A C 1
ATOM 3171 O O . GLY A 1 400 ? -16.648 -43.626 -56.379 1.00 27.88 400 GLY A O 1
ATOM 3172 N N . ASP A 1 401 ? -16.839 -42.263 -58.093 1.00 25.36 401 ASP A N 1
ATOM 3173 C CA . ASP A 1 401 ? -16.702 -41.650 -59.439 1.00 25.36 401 ASP A CA 1
ATOM 3174 C C . ASP A 1 401 ? -16.656 -40.087 -59.304 1.00 25.36 401 ASP A C 1
ATOM 3176 O O . ASP A 1 401 ? -16.460 -39.569 -58.204 1.00 25.36 401 ASP A O 1
ATOM 3180 N N . SER A 1 402 ? -16.789 -39.324 -60.397 1.00 25.33 402 SER A N 1
ATOM 3181 C CA . SER A 1 402 ? -16.435 -37.899 -60.564 1.00 25.33 402 SER A CA 1
ATOM 3182 C C . SER A 1 402 ? -17.561 -37.015 -61.154 1.00 25.33 402 SER A C 1
ATOM 3184 O O . SER A 1 402 ? -18.532 -37.550 -61.676 1.00 25.33 402 SER A O 1
ATOM 3186 N N . THR A 1 403 ? -17.439 -35.672 -61.042 1.00 26.23 403 THR A N 1
ATOM 3187 C CA . THR A 1 403 ? -18.093 -34.522 -61.776 1.00 26.23 403 THR A CA 1
ATOM 3188 C C . THR A 1 403 ? -17.978 -33.251 -60.877 1.00 26.23 403 THR A C 1
ATOM 3190 O O . THR A 1 403 ? -17.947 -33.403 -59.659 1.00 26.23 403 THR A O 1
ATOM 3193 N N . THR A 1 404 ? -17.660 -31.999 -61.275 1.00 24.06 404 THR A N 1
ATOM 3194 C CA . THR A 1 404 ? -18.169 -31.025 -62.292 1.00 24.06 404 THR A CA 1
ATOM 3195 C C . THR A 1 404 ? -19.608 -30.529 -62.028 1.00 24.06 404 THR A C 1
ATOM 3197 O O . THR A 1 404 ? -20.439 -31.322 -61.610 1.00 24.06 404 THR A O 1
ATOM 3200 N N . GLU A 1 405 ? -20.027 -29.257 -62.195 1.00 23.83 405 GLU A N 1
ATOM 3201 C CA . GLU A 1 405 ? -19.457 -27.930 -62.586 1.00 23.83 405 GLU A CA 1
ATOM 3202 C C . GLU A 1 405 ? -20.546 -26.835 -62.269 1.00 23.83 405 GLU A C 1
ATOM 3204 O O . GLU A 1 405 ? -21.658 -27.217 -61.916 1.00 23.83 405 GLU A O 1
ATOM 3209 N N . THR A 1 406 ? -20.452 -25.497 -62.445 1.00 22.55 406 THR A N 1
ATOM 3210 C CA . THR A 1 406 ? -19.415 -24.428 -62.328 1.00 22.55 406 THR A CA 1
ATOM 3211 C C . THR A 1 406 ? -20.047 -23.064 -62.753 1.00 22.55 406 THR A C 1
ATOM 3213 O O . THR A 1 406 ? -21.006 -23.071 -63.520 1.00 22.55 406 THR A O 1
ATOM 3216 N N . LEU A 1 407 ? -19.507 -21.900 -62.318 1.00 21.36 407 LEU A N 1
ATOM 3217 C CA . LEU A 1 407 ? -20.003 -20.513 -62.604 1.00 21.36 407 LEU A CA 1
ATOM 3218 C C . LEU A 1 407 ? -21.397 -20.192 -61.972 1.00 21.36 407 LEU A C 1
ATOM 3220 O O . LEU A 1 407 ? -21.967 -21.062 -61.327 1.00 21.36 407 LEU A O 1
ATOM 3224 N N . VAL A 1 408 ? -21.999 -18.982 -61.983 1.00 22.22 408 VAL A N 1
ATOM 3225 C CA . VAL A 1 408 ? -21.771 -17.656 -62.635 1.00 22.22 408 VAL A CA 1
ATOM 3226 C C . VAL A 1 408 ? -21.998 -16.509 -61.598 1.00 22.22 408 VAL A C 1
ATOM 3228 O O . VAL A 1 408 ? -22.395 -16.774 -60.467 1.00 22.22 408 VAL A O 1
ATOM 3231 N N . ALA A 1 409 ? -21.757 -15.238 -61.957 1.00 22.81 409 ALA A N 1
ATOM 3232 C CA . ALA A 1 409 ? -21.936 -14.035 -61.116 1.00 22.81 409 ALA A CA 1
ATOM 3233 C C . ALA A 1 409 ? -23.177 -13.160 -61.464 1.00 22.81 409 ALA A C 1
ATOM 3235 O O . ALA A 1 409 ? -23.788 -13.338 -62.514 1.00 22.81 409 ALA A O 1
ATOM 3236 N N . GLY A 1 410 ? -23.479 -12.169 -60.605 1.00 22.20 410 GLY A N 1
ATOM 3237 C CA . GLY A 1 410 ? -24.425 -11.042 -60.791 1.00 22.20 410 GLY A CA 1
ATOM 3238 C C . GLY A 1 410 ? -24.735 -10.383 -59.428 1.00 22.20 410 GLY A C 1
ATOM 3239 O O . GLY A 1 410 ? -25.054 -11.104 -58.492 1.00 22.20 410 GLY A O 1
ATOM 3240 N N . GLU A 1 411 ? -24.393 -9.117 -59.149 1.00 22.66 411 GLU A N 1
ATOM 3241 C CA . GLU A 1 411 ? -25.005 -7.822 -59.552 1.00 22.66 411 GLU A CA 1
ATOM 3242 C C . GLU A 1 411 ? -26.157 -7.332 -58.634 1.00 22.66 411 GLU A C 1
ATOM 3244 O O . GLU A 1 411 ? -26.545 -8.037 -57.710 1.00 22.66 411 GLU A O 1
ATOM 3249 N N . VAL A 1 412 ? -26.645 -6.096 -58.866 1.00 23.95 412 VAL A N 1
ATOM 3250 C CA . VAL A 1 412 ? -27.487 -5.227 -57.991 1.00 23.95 412 VAL A CA 1
ATOM 3251 C C . VAL A 1 412 ? -26.672 -4.515 -56.887 1.00 23.95 412 VAL A C 1
ATOM 3253 O O . VAL A 1 412 ? -26.115 -5.169 -56.015 1.00 23.95 412 VAL A O 1
ATOM 3256 N N . VAL A 1 413 ? -26.412 -3.195 -56.872 1.00 21.67 413 VAL A N 1
ATOM 3257 C CA . VAL A 1 413 ? -27.107 -1.938 -57.279 1.00 21.67 413 VAL A CA 1
ATOM 3258 C C . VAL A 1 413 ? -27.949 -1.285 -56.163 1.00 21.67 413 VAL A C 1
ATOM 3260 O O . VAL A 1 413 ? -29.077 -1.670 -55.892 1.00 21.67 413 VAL A O 1
ATOM 3263 N N . SER A 1 414 ? -27.342 -0.248 -55.575 1.00 24.33 414 SER A N 1
ATOM 3264 C CA . SER A 1 414 ? -27.870 1.039 -55.078 1.00 24.33 414 SER A CA 1
ATOM 3265 C C . SER A 1 414 ? -29.362 1.240 -54.756 1.00 24.33 414 SER A C 1
ATOM 3267 O O . SER A 1 414 ? -30.193 1.191 -55.658 1.00 24.33 414 SER A O 1
ATOM 3269 N N . GLN A 1 415 ? -29.640 1.796 -53.563 1.00 23.06 415 GLN A N 1
ATOM 3270 C CA . GLN A 1 415 ? -30.505 2.987 -53.421 1.00 23.06 415 GLN A CA 1
ATOM 3271 C C . GLN A 1 415 ? -30.237 3.779 -52.116 1.00 23.06 415 GLN A C 1
ATOM 3273 O O . GLN A 1 415 ? -29.365 3.395 -51.336 1.00 23.06 415 GLN A O 1
ATOM 3278 N N . LEU A 1 416 ? -30.895 4.936 -51.959 1.00 23.94 416 LEU A N 1
ATOM 3279 C CA . LEU A 1 416 ? -30.618 6.000 -50.972 1.00 23.94 416 LEU A CA 1
ATOM 3280 C C . LEU A 1 416 ? -31.846 6.288 -50.059 1.00 23.94 416 LEU A C 1
ATOM 3282 O O . LEU A 1 416 ? -32.813 5.535 -50.097 1.00 23.94 416 LEU A O 1
ATOM 3286 N N . ASP A 1 417 ? -31.795 7.414 -49.321 1.00 22.27 417 ASP A N 1
ATOM 3287 C CA . ASP A 1 417 ? -32.914 8.144 -48.668 1.00 22.27 417 ASP A CA 1
ATOM 3288 C C . ASP A 1 417 ? -33.358 7.659 -47.253 1.00 22.27 417 ASP A C 1
ATOM 3290 O O . ASP A 1 417 ? -33.248 6.478 -46.943 1.00 22.27 417 ASP A O 1
ATOM 3294 N N . TYR A 1 418 ? -33.830 8.491 -46.293 1.00 21.80 418 TYR A N 1
ATOM 3295 C CA . TYR A 1 418 ? -33.999 9.967 -46.197 1.00 21.80 418 TYR A CA 1
ATOM 3296 C C . TYR A 1 418 ? -34.156 10.444 -44.715 1.00 21.80 418 TYR A C 1
ATOM 3298 O O . TYR A 1 418 ? -34.866 9.777 -43.971 1.00 21.80 418 TYR A O 1
ATOM 3306 N N . PHE A 1 419 ? -33.653 11.648 -44.348 1.00 21.88 419 PHE A N 1
ATOM 3307 C CA . PHE A 1 419 ? -34.102 12.537 -43.219 1.00 21.88 419 PHE A CA 1
ATOM 3308 C C . PHE A 1 419 ? -34.096 11.953 -41.761 1.00 21.88 419 PHE A C 1
ATOM 3310 O O . PHE A 1 419 ? -33.833 10.775 -41.578 1.00 21.88 419 PHE A O 1
ATOM 3317 N N . SER A 1 420 ? -34.286 12.658 -40.621 1.00 21.86 420 SER A N 1
ATOM 3318 C CA . SER A 1 420 ? -34.434 14.082 -40.200 1.00 21.86 420 SER A CA 1
ATOM 3319 C C . SER A 1 420 ? -33.883 14.203 -38.743 1.00 21.86 420 SER A C 1
ATOM 3321 O O . SER A 1 420 ? -34.190 13.332 -37.940 1.00 21.86 420 SER A O 1
ATOM 3323 N N . ALA A 1 421 ? -32.928 15.074 -38.377 1.00 24.02 421 ALA A N 1
ATOM 3324 C CA . ALA A 1 421 ? -33.034 16.488 -37.934 1.00 24.02 421 ALA A CA 1
ATOM 3325 C C . ALA A 1 421 ? -33.390 16.765 -36.437 1.00 24.02 421 ALA A C 1
ATOM 3327 O O . ALA A 1 421 ? -34.339 16.203 -35.903 1.00 24.02 421 ALA A O 1
ATOM 3328 N N . ASN A 1 422 ? -32.700 17.767 -35.846 1.00 23.38 422 ASN A N 1
ATOM 3329 C CA . ASN A 1 422 ? -32.925 18.444 -34.538 1.00 23.38 422 ASN A CA 1
ATOM 3330 C C . ASN A 1 422 ? -32.581 17.634 -33.254 1.00 23.38 422 ASN A C 1
ATOM 3332 O O . ASN A 1 422 ? -32.605 16.412 -33.280 1.00 23.38 422 ASN A O 1
ATOM 3336 N N . VAL A 1 423 ? -32.209 18.217 -32.096 1.00 24.02 423 VAL A N 1
ATOM 3337 C CA . VAL A 1 423 ? -32.142 19.625 -31.608 1.00 24.02 423 VAL A CA 1
ATOM 3338 C C . VAL A 1 423 ? -30.737 19.939 -31.039 1.00 24.02 423 VAL A C 1
ATOM 3340 O O . VAL A 1 423 ? -30.010 19.028 -30.657 1.00 24.02 423 VAL A O 1
ATOM 3343 N N . ASN A 1 424 ? -30.358 21.222 -30.946 1.00 26.62 424 ASN A N 1
ATOM 3344 C CA . ASN A 1 424 ? -29.100 21.695 -30.347 1.00 26.62 424 ASN A CA 1
ATOM 3345 C C . ASN A 1 424 ? -29.349 22.954 -29.476 1.00 26.62 424 ASN A C 1
ATOM 3347 O O . ASN A 1 424 ? -30.030 23.855 -29.956 1.00 26.62 424 ASN A O 1
ATOM 3351 N N . ILE A 1 425 ? -28.827 23.006 -28.238 1.00 27.38 425 ILE A N 1
ATOM 3352 C CA . ILE A 1 425 ? -28.686 24.165 -27.307 1.00 27.38 425 ILE A CA 1
ATOM 3353 C C . ILE A 1 425 ? -27.816 23.646 -26.134 1.00 27.38 425 ILE A C 1
ATOM 3355 O O . ILE A 1 425 ? -28.182 22.659 -25.506 1.00 27.38 425 ILE A O 1
ATOM 3359 N N . ILE A 1 426 ? -26.544 24.033 -25.978 1.00 25.84 426 ILE A N 1
ATOM 3360 C CA . ILE A 1 426 ? -25.956 25.326 -25.554 1.00 25.84 426 ILE A CA 1
ATOM 3361 C C . ILE A 1 426 ? -25.993 25.547 -24.029 1.00 25.84 426 ILE A C 1
ATOM 3363 O O . ILE A 1 426 ? -27.018 25.898 -23.458 1.00 25.84 426 ILE A O 1
ATOM 3367 N N . TYR A 1 427 ? -24.803 25.475 -23.425 1.00 24.47 427 TYR A N 1
ATOM 3368 C CA . TYR A 1 427 ? -24.313 26.424 -22.417 1.00 24.47 427 TYR A CA 1
ATOM 3369 C C . TYR A 1 427 ? -22.908 26.885 -22.851 1.00 24.47 427 TYR A C 1
ATOM 3371 O O . TYR A 1 427 ? -22.245 26.217 -23.648 1.00 24.47 427 TYR A O 1
ATOM 3379 N N . THR A 1 428 ? -22.473 28.076 -22.441 1.00 25.89 428 THR A N 1
ATOM 3380 C CA . THR A 1 428 ? -21.264 28.759 -22.954 1.00 25.89 428 THR A CA 1
ATOM 3381 C C . THR A 1 428 ? -20.765 29.769 -21.906 1.00 25.89 428 THR A C 1
ATOM 3383 O O . THR A 1 428 ? -21.508 30.047 -20.971 1.00 25.89 428 THR A O 1
ATOM 3386 N N . VAL A 1 429 ? -19.579 30.363 -22.135 1.00 25.33 429 VAL A N 1
ATOM 3387 C CA . VAL A 1 429 ? -18.973 31.553 -21.476 1.00 25.33 429 VAL A CA 1
ATOM 3388 C C . VAL A 1 429 ? -18.030 31.245 -20.284 1.00 25.33 429 VAL A C 1
ATOM 3390 O O . VAL A 1 429 ? -18.442 30.536 -19.379 1.00 25.33 429 VAL A O 1
ATOM 3393 N N . ILE A 1 430 ? -16.790 31.776 -20.169 1.00 25.59 430 ILE A N 1
ATOM 3394 C CA . ILE A 1 430 ? -15.839 32.372 -21.153 1.00 25.59 430 ILE A CA 1
ATOM 3395 C C . ILE A 1 430 ? -14.423 32.600 -20.531 1.00 25.59 430 ILE A C 1
ATOM 3397 O O . ILE A 1 430 ? -14.317 32.668 -19.312 1.00 25.59 430 ILE A O 1
ATOM 3401 N N . LEU A 1 431 ? -13.399 32.863 -21.374 1.00 24.14 431 LEU A N 1
ATOM 3402 C CA . LEU A 1 431 ? -12.056 33.445 -21.070 1.00 24.14 431 LEU A CA 1
ATOM 3403 C C . LEU A 1 431 ? -11.074 32.594 -20.212 1.00 24.14 431 LEU A C 1
ATOM 3405 O O . LEU A 1 431 ? -11.494 31.723 -19.468 1.00 24.14 431 LEU A O 1
ATOM 3409 N N . PHE A 1 432 ? -9.738 32.752 -20.289 1.00 23.53 432 PHE A N 1
ATOM 3410 C CA . PHE A 1 432 ? -8.873 33.700 -21.033 1.00 23.53 432 PHE A CA 1
ATOM 3411 C C . PHE A 1 432 ? -7.671 32.971 -21.698 1.00 23.53 432 PHE A C 1
ATOM 3413 O O . PHE A 1 432 ? -7.180 31.977 -21.173 1.00 23.53 432 PHE A O 1
ATOM 3420 N N . LEU A 1 433 ? -7.154 33.506 -22.815 1.00 25.31 433 LEU A N 1
ATOM 3421 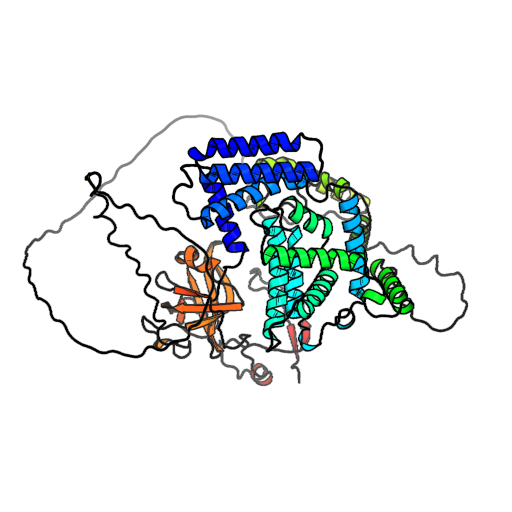C CA . LEU A 1 433 ? -5.840 33.168 -23.410 1.00 25.31 433 LEU A CA 1
ATOM 3422 C C . LEU A 1 433 ? -4.811 34.274 -23.110 1.00 25.31 433 LEU A C 1
ATOM 3424 O O . LEU A 1 433 ? -5.212 35.411 -22.848 1.00 25.31 433 LEU A O 1
ATOM 3428 N N . PRO A 1 434 ? -3.502 33.998 -23.261 1.00 34.50 434 PRO A N 1
ATOM 3429 C CA . PRO A 1 434 ? -2.746 34.781 -24.256 1.00 34.50 434 PRO A CA 1
ATOM 3430 C C . PRO A 1 434 ? -1.811 33.962 -25.179 1.00 34.50 434 PRO A C 1
ATOM 3432 O O . PRO A 1 434 ? -1.082 33.101 -24.712 1.00 34.50 434 PRO A O 1
ATOM 3435 N N . PHE A 1 435 ? -1.787 34.348 -26.467 1.00 25.02 435 PHE A N 1
ATOM 3436 C CA . PHE A 1 435 ? -0.727 34.191 -27.498 1.00 25.02 435 PHE A CA 1
ATOM 3437 C C . PHE A 1 435 ? -0.105 32.790 -27.753 1.00 25.02 435 PHE A C 1
ATOM 3439 O O . PHE A 1 435 ? 0.565 32.221 -26.906 1.00 25.02 435 PHE A O 1
ATOM 3446 N N . CYS A 1 436 ? -0.358 32.145 -28.904 1.00 23.89 436 CYS A N 1
ATOM 3447 C CA . CYS A 1 436 ? 0.205 32.393 -30.260 1.00 23.89 436 CYS A CA 1
ATOM 3448 C C . CYS A 1 436 ? 1.658 31.875 -30.439 1.00 23.89 436 CYS A C 1
ATOM 3450 O O . CYS A 1 436 ? 2.485 32.056 -29.558 1.00 23.89 436 CYS A O 1
ATOM 3452 N N . SER A 1 437 ? 2.050 31.229 -31.549 1.00 24.55 437 SER A N 1
ATOM 3453 C CA . SER A 1 437 ? 1.466 31.228 -32.909 1.00 24.55 437 SER A CA 1
ATOM 3454 C C . SER A 1 437 ? 1.477 29.850 -33.595 1.00 24.55 437 SER A C 1
ATOM 3456 O O . SER A 1 437 ? 2.330 29.012 -33.319 1.00 24.55 437 SER A O 1
ATOM 3458 N N . ILE A 1 438 ? 0.585 29.660 -34.574 1.00 29.44 438 ILE A N 1
ATOM 3459 C CA . ILE A 1 438 ? 0.617 28.542 -35.536 1.00 29.44 438 ILE A CA 1
ATOM 3460 C C . ILE A 1 438 ? 1.444 28.942 -36.766 1.00 29.44 438 ILE A C 1
ATOM 3462 O O . ILE A 1 438 ? 1.225 30.020 -37.315 1.00 29.44 438 ILE A O 1
ATOM 3466 N N . THR A 1 439 ? 2.281 28.029 -37.272 1.00 24.91 439 THR A N 1
ATOM 3467 C CA . THR A 1 439 ? 2.810 28.083 -38.648 1.00 24.91 439 THR A CA 1
ATOM 3468 C C . THR A 1 439 ? 2.681 26.706 -39.299 1.00 24.91 439 THR A C 1
ATOM 3470 O O . THR A 1 439 ? 3.465 25.803 -39.025 1.00 24.91 439 THR A O 1
ATOM 3473 N N . ILE A 1 440 ? 1.689 26.542 -40.178 1.00 27.69 440 ILE A N 1
ATOM 3474 C CA . ILE A 1 440 ? 1.570 25.373 -41.062 1.00 27.69 440 ILE A CA 1
ATOM 3475 C C . ILE A 1 440 ? 2.321 25.682 -42.357 1.00 27.69 440 ILE A C 1
ATOM 3477 O O . ILE A 1 440 ? 2.059 26.709 -42.981 1.00 27.69 440 ILE A O 1
ATOM 3481 N N . LEU A 1 441 ? 3.198 24.778 -42.803 1.00 24.75 441 LEU A N 1
ATOM 3482 C CA . LEU A 1 441 ? 3.840 24.881 -44.115 1.00 24.75 441 LEU A CA 1
ATOM 3483 C C . LEU A 1 441 ? 3.803 23.528 -44.842 1.00 24.75 441 LEU A C 1
ATOM 3485 O O . LEU A 1 441 ? 4.660 22.666 -44.673 1.00 24.75 441 LEU A O 1
ATOM 3489 N N . LEU A 1 442 ? 2.752 23.339 -45.642 1.00 31.31 442 LEU A N 1
ATOM 3490 C CA . LEU A 1 442 ? 2.547 22.164 -46.492 1.00 31.31 442 LEU A CA 1
ATOM 3491 C C . LEU A 1 442 ? 3.385 22.266 -47.773 1.00 31.31 442 LEU A C 1
ATOM 3493 O O . LEU A 1 442 ? 3.117 23.153 -48.584 1.00 31.31 442 LEU A O 1
ATOM 3497 N N . HIS A 1 443 ? 4.281 21.307 -48.051 1.00 24.89 443 HIS A N 1
ATOM 3498 C CA . HIS A 1 443 ? 4.696 21.070 -49.442 1.00 24.89 443 HIS A CA 1
ATOM 3499 C C . HIS A 1 443 ? 5.194 19.643 -49.778 1.00 24.89 443 HIS A C 1
ATOM 3501 O O . HIS A 1 443 ? 6.284 19.237 -49.401 1.00 24.89 443 HIS A O 1
ATOM 3507 N N . ARG A 1 444 ? 4.365 18.931 -50.562 1.00 29.38 444 ARG A N 1
ATOM 3508 C CA . ARG A 1 444 ? 4.660 18.003 -51.691 1.00 29.38 444 ARG A CA 1
ATOM 3509 C C . ARG A 1 444 ? 5.927 17.103 -51.621 1.00 29.38 444 ARG A C 1
ATOM 3511 O O . ARG A 1 444 ? 7.025 17.614 -51.757 1.00 29.38 444 ARG A O 1
ATOM 3518 N N . ASN A 1 445 ? 5.855 15.761 -51.569 1.00 28.39 445 ASN A N 1
ATOM 3519 C CA . ASN A 1 445 ? 5.332 14.789 -52.573 1.00 28.39 445 ASN A CA 1
ATOM 3520 C C . ASN A 1 445 ? 6.473 13.865 -53.113 1.00 28.39 445 ASN A C 1
ATOM 3522 O O . ASN A 1 445 ? 7.604 14.318 -53.206 1.00 28.39 445 ASN A O 1
ATOM 3526 N N . HIS A 1 446 ? 6.140 12.634 -53.554 1.00 25.67 446 HIS A N 1
ATOM 3527 C CA . HIS A 1 446 ? 6.990 11.593 -54.202 1.00 25.67 446 HIS A CA 1
ATOM 3528 C C . HIS A 1 446 ? 8.155 11.012 -53.352 1.00 25.67 446 HIS A C 1
ATOM 3530 O O . HIS A 1 446 ? 8.992 11.752 -52.865 1.00 25.67 446 HIS A O 1
ATOM 3536 N N . SER A 1 447 ? 8.334 9.696 -53.140 1.00 27.36 447 SER A N 1
ATOM 3537 C CA . SER A 1 447 ? 7.960 8.478 -53.904 1.00 27.36 447 SER A CA 1
ATOM 3538 C C . SER A 1 447 ? 7.698 7.299 -52.938 1.00 27.36 447 SER A C 1
ATOM 3540 O O . SER A 1 447 ? 8.400 7.183 -51.946 1.00 27.36 447 SER A O 1
ATOM 3542 N N . LYS A 1 448 ? 6.635 6.484 -53.041 1.00 28.09 448 LYS A N 1
ATOM 3543 C CA . LYS A 1 448 ? 6.279 5.429 -54.030 1.00 28.09 448 LYS A CA 1
ATOM 3544 C C . LYS A 1 448 ? 7.140 4.138 -54.001 1.00 28.09 448 LYS A C 1
ATOM 3546 O O . LYS A 1 448 ? 8.252 4.137 -54.512 1.00 28.09 448 LYS A O 1
ATOM 3551 N N . ARG A 1 449 ? 6.455 3.026 -53.653 1.00 27.67 449 ARG A N 1
ATOM 3552 C CA . ARG A 1 449 ? 6.798 1.577 -53.747 1.00 27.67 449 ARG A CA 1
ATOM 3553 C C . ARG A 1 449 ? 7.654 0.986 -52.610 1.00 27.67 449 ARG A C 1
ATOM 3555 O O . ARG A 1 449 ? 8.416 1.701 -51.983 1.00 27.67 449 ARG A O 1
ATOM 3562 N N . ILE A 1 450 ? 7.494 -0.340 -52.421 1.00 26.45 450 ILE A N 1
ATOM 3563 C CA . ILE A 1 450 ? 7.959 -1.185 -51.292 1.00 26.45 450 ILE A CA 1
ATOM 3564 C C . ILE A 1 450 ? 7.167 -0.887 -49.992 1.00 26.45 450 ILE A C 1
ATOM 3566 O O . ILE A 1 450 ? 7.253 0.217 -49.479 1.00 26.45 450 ILE A O 1
ATOM 3570 N N . LEU A 1 451 ? 6.352 -1.780 -49.407 1.00 28.70 451 LEU A N 1
ATOM 3571 C CA . LEU A 1 451 ? 5.788 -3.063 -49.872 1.00 28.70 451 LEU A CA 1
ATOM 3572 C C . LEU A 1 451 ? 4.256 -2.956 -50.014 1.00 28.70 451 LEU A C 1
ATOM 3574 O O . LEU A 1 451 ? 3.607 -2.248 -49.252 1.00 28.70 451 LEU A O 1
ATOM 3578 N N . LEU A 1 452 ? 3.667 -3.730 -50.930 1.00 27.66 452 LEU A N 1
ATOM 3579 C CA . LEU A 1 452 ? 2.211 -3.932 -51.025 1.00 27.66 452 LEU A CA 1
ATOM 3580 C C . LEU A 1 452 ? 1.918 -5.438 -51.142 1.00 27.66 452 LEU A C 1
ATOM 3582 O O . LEU A 1 452 ? 1.334 -5.910 -52.110 1.00 27.66 452 LEU A O 1
ATOM 3586 N N . GLN A 1 453 ? 2.430 -6.202 -50.172 1.00 28.53 453 GLN A N 1
ATOM 3587 C CA . GLN A 1 453 ? 2.380 -7.673 -50.164 1.00 28.53 453 GLN A CA 1
ATOM 3588 C C . GLN A 1 453 ? 2.094 -8.269 -48.768 1.00 28.53 453 GLN A C 1
ATOM 3590 O O . GLN A 1 453 ? 2.221 -9.467 -48.556 1.00 28.53 453 GLN A O 1
ATOM 3595 N N . SER A 1 454 ? 1.662 -7.430 -47.821 1.00 26.38 454 SER A N 1
ATOM 3596 C CA . SER A 1 454 ? 1.246 -7.792 -46.455 1.00 26.38 454 SER A CA 1
ATOM 3597 C C . SER A 1 454 ? -0.241 -7.500 -46.180 1.00 26.38 454 SER A C 1
ATOM 3599 O O . SER A 1 454 ? -0.690 -7.587 -45.044 1.00 26.38 454 SER A O 1
ATOM 3601 N N . LEU A 1 455 ? -1.013 -7.153 -47.219 1.00 27.77 455 LEU A N 1
ATOM 3602 C CA . LEU A 1 455 ? -2.406 -6.681 -47.128 1.00 27.77 455 LEU A CA 1
ATOM 3603 C C . LEU A 1 455 ? -3.458 -7.703 -47.615 1.00 27.77 455 LEU A C 1
ATOM 3605 O O . LEU A 1 455 ? -4.631 -7.364 -47.746 1.00 27.77 455 LEU A O 1
ATOM 3609 N N . LEU A 1 456 ? -3.041 -8.946 -47.893 1.00 27.50 456 LEU A N 1
ATOM 3610 C CA . LEU A 1 456 ? -3.906 -10.034 -48.387 1.00 27.50 456 LEU A CA 1
ATOM 3611 C C . LEU A 1 456 ? -3.858 -11.324 -47.547 1.00 27.50 456 LEU A C 1
ATOM 3613 O O . LEU A 1 456 ? -4.544 -12.285 -47.874 1.00 27.50 456 LEU A O 1
ATOM 3617 N N . PHE A 1 457 ? -3.131 -11.328 -46.427 1.00 26.77 457 PHE A N 1
ATOM 3618 C CA . PHE A 1 457 ? -3.328 -12.298 -45.344 1.00 26.77 457 PHE A CA 1
ATOM 3619 C C . PHE A 1 457 ? -3.850 -11.563 -44.104 1.00 26.77 457 PHE A C 1
ATOM 3621 O O . PHE A 1 457 ? -3.514 -10.404 -43.876 1.00 26.77 457 PHE A O 1
ATOM 3628 N N . CYS A 1 458 ? -4.707 -12.226 -43.325 1.00 27.00 458 CYS A N 1
ATOM 3629 C CA . CYS A 1 458 ? -5.376 -11.666 -42.144 1.00 27.00 458 CYS A CA 1
ATOM 3630 C C . CYS A 1 458 ? -6.246 -10.412 -42.366 1.00 27.00 458 CYS A C 1
ATOM 3632 O O . CYS A 1 458 ? -6.449 -9.627 -41.439 1.00 27.00 458 CYS A O 1
ATOM 3634 N N . ASN A 1 459 ? -6.957 -10.322 -43.498 1.00 26.50 459 ASN A N 1
ATOM 3635 C CA . ASN A 1 459 ? -8.216 -9.555 -43.555 1.00 26.50 459 ASN A CA 1
ATOM 3636 C C . ASN A 1 459 ? -9.365 -10.322 -42.840 1.00 26.50 459 ASN A C 1
ATOM 3638 O O . ASN A 1 459 ? -10.463 -10.481 -43.362 1.00 26.50 459 ASN A O 1
ATOM 3642 N N . ALA A 1 460 ? -9.048 -10.874 -41.661 1.00 32.66 460 ALA A N 1
ATOM 3643 C CA . ALA A 1 460 ? -9.812 -11.880 -40.919 1.00 32.66 460 ALA A CA 1
ATOM 3644 C C . ALA A 1 460 ? -9.677 -11.732 -39.383 1.00 32.66 460 ALA A C 1
ATOM 3646 O O . ALA A 1 460 ? -9.972 -12.666 -38.651 1.00 32.66 460 ALA A O 1
ATOM 3647 N N . SER A 1 461 ? -9.265 -10.553 -38.894 1.00 28.80 461 SER A N 1
ATOM 3648 C CA . SER A 1 461 ? -9.342 -10.160 -37.470 1.00 28.80 461 SER A CA 1
ATOM 3649 C C . SER A 1 461 ? -9.701 -8.678 -37.312 1.00 28.80 461 SER A C 1
ATOM 3651 O O . SER A 1 461 ? -9.164 -7.964 -36.467 1.00 28.80 461 SER A O 1
ATOM 3653 N N . ARG A 1 462 ? -10.640 -8.184 -38.132 1.00 28.05 462 ARG A N 1
ATOM 3654 C CA . ARG A 1 462 ? -11.209 -6.834 -37.987 1.00 28.05 462 ARG A CA 1
ATOM 3655 C C . ARG A 1 462 ? -12.218 -6.818 -36.832 1.00 28.05 462 ARG A C 1
ATOM 3657 O O . ARG A 1 462 ? -13.419 -6.671 -37.057 1.00 28.05 462 ARG A O 1
ATOM 3664 N N . ILE A 1 463 ? -11.724 -6.993 -35.603 1.00 29.23 463 ILE A N 1
ATOM 3665 C CA . ILE A 1 463 ? -12.524 -6.852 -34.382 1.00 29.23 463 ILE A CA 1
ATOM 3666 C C . ILE A 1 463 ? -13.046 -5.418 -34.351 1.00 29.23 463 ILE A C 1
ATOM 3668 O O . ILE A 1 463 ? -12.313 -4.466 -34.081 1.00 29.23 463 ILE A O 1
ATOM 3672 N N . LYS A 1 464 ? -14.331 -5.257 -34.667 1.00 25.48 464 LYS A N 1
ATOM 3673 C CA . LYS A 1 464 ? -15.026 -3.999 -34.441 1.00 25.48 464 LYS A CA 1
ATOM 3674 C C . LYS A 1 464 ? -15.049 -3.768 -32.932 1.00 25.48 464 LYS A C 1
ATOM 3676 O O . LYS A 1 464 ? -15.639 -4.571 -32.212 1.00 25.48 464 LYS A O 1
ATOM 3681 N N . TYR A 1 465 ? -14.550 -2.623 -32.477 1.00 27.91 465 TYR A N 1
ATOM 3682 C CA . TYR A 1 465 ? -15.080 -2.002 -31.264 1.00 27.91 465 TYR A CA 1
ATOM 3683 C C . TYR A 1 465 ? -16.504 -1.500 -31.562 1.00 27.91 465 TYR A C 1
ATOM 3685 O O . TYR A 1 465 ? -16.773 -0.305 -31.648 1.00 27.91 465 TYR A O 1
ATOM 3693 N N . GLN A 1 466 ? -17.435 -2.437 -31.766 1.00 26.06 466 GLN A N 1
ATOM 3694 C CA . GLN A 1 466 ? -18.839 -2.147 -31.530 1.00 26.06 466 GLN A CA 1
ATOM 3695 C C . GLN A 1 466 ? -18.967 -1.893 -30.033 1.00 26.06 466 GLN A C 1
ATOM 3697 O O . GLN A 1 466 ? -18.603 -2.745 -29.221 1.00 26.06 466 GLN A O 1
ATOM 3702 N N . LYS A 1 467 ? -19.511 -0.729 -29.673 1.00 32.91 467 LYS A N 1
ATOM 3703 C CA . LYS A 1 467 ? -20.130 -0.541 -28.364 1.00 32.91 467 LYS A CA 1
ATOM 3704 C C . LYS A 1 467 ? -21.197 -1.632 -28.263 1.00 32.91 467 LYS A C 1
ATOM 3706 O O . LYS A 1 467 ? -22.190 -1.562 -28.981 1.00 32.91 467 LYS A O 1
ATOM 3711 N N . MET A 1 468 ? -20.927 -2.692 -27.497 1.00 38.31 468 MET A N 1
ATOM 3712 C CA . MET A 1 468 ? -21.866 -3.805 -27.364 1.00 38.31 468 MET A CA 1
ATOM 3713 C C . MET A 1 468 ? -23.156 -3.252 -26.775 1.00 38.31 468 MET A C 1
ATOM 3715 O O . MET A 1 468 ? -23.172 -2.832 -25.618 1.00 38.31 468 MET A O 1
ATOM 3719 N N . GLU A 1 469 ? -24.219 -3.281 -27.569 1.00 42.31 469 GLU A N 1
ATOM 3720 C CA . GLU A 1 469 ? -25.576 -3.273 -27.048 1.00 42.31 469 GLU A CA 1
ATOM 3721 C C . GLU A 1 469 ? -25.697 -4.518 -26.172 1.00 42.31 469 GLU A C 1
ATOM 3723 O O . GLU A 1 469 ? -25.732 -5.649 -26.660 1.00 42.31 469 GLU A O 1
ATOM 3728 N N . ILE A 1 470 ? -25.639 -4.303 -24.860 1.00 53.75 470 ILE A N 1
ATOM 3729 C CA . ILE A 1 470 ? -25.960 -5.325 -23.877 1.00 53.75 470 ILE A CA 1
ATOM 3730 C C . ILE A 1 470 ? -27.459 -5.574 -24.058 1.00 53.75 470 ILE A C 1
ATOM 3732 O O . ILE A 1 470 ? -28.260 -4.670 -23.824 1.00 53.75 470 ILE A O 1
ATOM 3736 N N . GLY A 1 471 ? -27.818 -6.754 -24.572 1.00 59.75 471 GLY A N 1
ATOM 3737 C CA . GLY A 1 471 ? -29.211 -7.128 -24.796 1.00 59.75 471 GLY A CA 1
ATOM 3738 C C . GLY A 1 471 ? -29.951 -7.349 -23.483 1.00 59.75 471 GLY A C 1
ATOM 3739 O O . GLY A 1 471 ? -29.411 -7.116 -22.401 1.00 59.75 471 GLY A O 1
ATOM 3740 N N . ASN A 1 472 ? -31.195 -7.815 -23.573 1.00 75.94 472 ASN A N 1
ATOM 3741 C CA . ASN A 1 472 ? -32.066 -7.946 -22.408 1.00 75.94 472 ASN A CA 1
ATOM 3742 C C . ASN A 1 472 ? -31.404 -8.746 -21.272 1.00 75.94 472 ASN A C 1
ATOM 3744 O O . ASN A 1 472 ? -30.752 -9.771 -21.496 1.00 75.94 472 ASN A O 1
ATOM 3748 N N . LYS A 1 473 ? -31.586 -8.253 -20.046 1.00 81.75 473 LYS A N 1
ATOM 3749 C CA . LYS A 1 473 ? -31.223 -8.971 -18.825 1.00 81.75 473 LYS A CA 1
ATOM 3750 C C . LYS A 1 473 ? -32.135 -10.189 -18.688 1.00 81.75 473 LYS A C 1
ATOM 3752 O O . LYS A 1 473 ? -33.352 -10.049 -18.790 1.00 81.75 473 LYS A O 1
ATOM 3757 N N . VAL A 1 474 ? -31.549 -11.352 -18.436 1.00 85.94 474 VAL A N 1
ATOM 3758 C CA . VAL A 1 474 ? -32.257 -12.606 -18.158 1.00 85.94 474 VAL A CA 1
ATOM 3759 C C . VAL A 1 474 ? -31.837 -13.104 -16.776 1.00 85.94 474 VAL A C 1
ATOM 3761 O O . VAL A 1 474 ? -30.676 -12.974 -16.390 1.00 85.94 474 VAL A O 1
ATOM 3764 N N . TYR A 1 475 ? -32.798 -13.644 -16.034 1.00 86.69 475 TYR A N 1
ATOM 3765 C CA . TYR A 1 475 ? -32.610 -14.265 -14.722 1.00 86.69 475 TYR A CA 1
ATOM 3766 C C . TYR A 1 475 ? -32.499 -15.790 -14.875 1.00 86.69 475 TYR A C 1
ATOM 3768 O O . TYR A 1 475 ? -33.030 -16.358 -15.829 1.00 86.69 475 TYR A O 1
ATOM 3776 N N . LEU A 1 476 ? -31.837 -16.470 -13.941 1.00 83.56 476 LEU A N 1
ATOM 3777 C CA . LEU A 1 476 ? -31.619 -17.921 -13.959 1.00 83.56 476 LEU A CA 1
ATOM 3778 C C . LEU A 1 476 ? -32.933 -18.716 -13.827 1.00 83.56 476 LEU A C 1
ATOM 3780 O O . LEU A 1 476 ? -33.019 -19.823 -14.348 1.00 83.56 476 LEU A O 1
ATOM 3784 N N . ASN A 1 477 ? -33.988 -18.132 -13.244 1.00 83.00 477 ASN A N 1
ATOM 3785 C CA . ASN A 1 477 ? -35.353 -18.684 -13.295 1.00 83.00 477 ASN A CA 1
ATOM 3786 C C . ASN A 1 477 ? -35.914 -18.786 -14.728 1.00 83.00 477 ASN A C 1
ATOM 3788 O O . ASN A 1 477 ? -36.814 -19.577 -14.995 1.00 83.00 477 ASN A O 1
ATOM 3792 N N . ASN A 1 478 ? -35.393 -17.978 -15.653 1.00 82.25 478 ASN A N 1
ATOM 3793 C CA . ASN A 1 478 ? -35.859 -17.833 -17.032 1.00 82.25 478 ASN A CA 1
ATOM 3794 C C . ASN A 1 478 ? -34.773 -18.256 -18.043 1.00 82.25 478 ASN A C 1
ATOM 3796 O O . ASN A 1 478 ? -34.687 -17.708 -19.142 1.00 82.25 478 ASN A O 1
ATOM 3800 N N . ILE A 1 479 ? -33.933 -19.230 -17.673 1.00 75.12 479 ILE A N 1
ATOM 3801 C CA . ILE A 1 479 ? -32.729 -19.639 -18.419 1.00 75.12 479 ILE A CA 1
ATOM 3802 C C . ILE A 1 479 ? -33.012 -20.114 -19.860 1.00 75.12 479 ILE A C 1
ATOM 3804 O O . ILE A 1 479 ? -32.169 -19.945 -20.739 1.00 75.12 479 ILE A O 1
ATOM 3808 N N . ASP A 1 480 ? -34.219 -20.620 -20.132 1.00 74.81 480 ASP A N 1
ATOM 3809 C CA . ASP A 1 480 ? -34.674 -21.018 -21.474 1.00 74.81 480 ASP A CA 1
ATOM 3810 C C . ASP A 1 480 ? -34.917 -19.822 -22.427 1.00 74.81 480 ASP A C 1
ATOM 3812 O O . ASP A 1 480 ? -35.101 -20.016 -23.628 1.00 74.81 480 ASP A O 1
ATOM 3816 N N . GLN A 1 481 ? -34.919 -18.581 -21.919 1.00 74.06 481 GLN A N 1
ATOM 3817 C CA . GLN A 1 481 ? -35.152 -17.351 -22.695 1.00 74.06 481 GLN A CA 1
ATOM 3818 C C . GLN A 1 481 ? -33.855 -16.667 -23.176 1.00 74.06 481 GLN A C 1
ATOM 3820 O O . GLN A 1 481 ? -33.902 -15.554 -23.701 1.00 74.06 481 GLN A O 1
ATOM 3825 N N . ILE A 1 482 ? -32.690 -17.291 -22.976 1.00 72.12 482 ILE A N 1
ATOM 3826 C CA . ILE A 1 482 ? -31.385 -16.708 -23.320 1.00 72.12 482 ILE A CA 1
ATOM 3827 C C . ILE A 1 482 ? -31.170 -16.727 -24.839 1.00 72.12 482 ILE A C 1
ATOM 3829 O O . ILE A 1 482 ? -30.990 -17.786 -25.441 1.00 72.12 482 ILE A O 1
ATOM 3833 N N . ASP A 1 483 ? -31.126 -15.541 -25.452 1.00 69.38 483 ASP A N 1
ATOM 3834 C CA . ASP A 1 483 ? -30.750 -15.358 -26.855 1.00 69.38 483 ASP A CA 1
ATOM 3835 C C . ASP A 1 483 ? -29.257 -14.993 -27.021 1.00 69.38 483 ASP A C 1
ATOM 3837 O O . ASP A 1 483 ? -28.483 -14.905 -26.064 1.00 69.38 483 ASP A O 1
ATOM 3841 N N . GLU A 1 484 ? -28.815 -14.773 -28.263 1.00 65.19 484 GLU A N 1
ATOM 3842 C CA . GLU A 1 484 ? -27.425 -14.397 -28.562 1.00 65.19 484 GLU A CA 1
ATOM 3843 C C . GLU A 1 484 ? -26.983 -13.024 -28.004 1.00 65.19 484 GLU A C 1
ATOM 3845 O O . GLU A 1 484 ? -25.784 -12.721 -28.018 1.00 65.19 484 GLU A O 1
ATOM 3850 N N . LYS A 1 485 ? -27.916 -12.176 -27.567 1.00 68.38 485 LYS A N 1
ATOM 3851 C CA . LYS A 1 485 ? -27.680 -10.821 -27.046 1.00 68.38 485 LYS A CA 1
ATOM 3852 C C . LYS A 1 485 ? -27.891 -10.734 -25.531 1.00 68.38 485 LYS A C 1
ATOM 3854 O O . LYS A 1 485 ? -27.381 -9.794 -24.916 1.00 68.38 485 LYS A O 1
ATOM 3859 N N . SER A 1 486 ? -28.633 -11.676 -24.951 1.00 79.69 486 SER A N 1
ATOM 3860 C CA . SER A 1 486 ? -28.965 -11.763 -23.532 1.00 79.69 486 SER A CA 1
ATOM 3861 C C . SER A 1 486 ? -27.738 -11.799 -22.624 1.00 79.69 486 SER A C 1
ATOM 3863 O O . SER A 1 486 ? -26.680 -12.339 -22.965 1.00 79.69 486 SER A O 1
ATOM 3865 N N . HIS A 1 487 ? -27.911 -11.264 -21.417 1.00 86.75 487 HIS A N 1
ATOM 3866 C CA . HIS A 1 487 ? -26.921 -11.336 -20.349 1.00 86.75 487 HIS A CA 1
ATOM 3867 C C . HIS A 1 487 ? -27.565 -11.729 -19.019 1.00 86.75 487 HIS A C 1
ATOM 3869 O O . HIS A 1 487 ? -28.715 -11.381 -18.757 1.00 86.75 487 HIS A O 1
ATOM 3875 N N . ILE A 1 488 ? -26.794 -12.398 -18.164 1.00 89.81 488 ILE A N 1
ATOM 3876 C CA . ILE A 1 488 ? -27.156 -12.685 -16.773 1.00 89.81 488 ILE A CA 1
ATOM 3877 C C . ILE A 1 488 ? -26.204 -11.896 -15.872 1.00 89.81 488 ILE A C 1
ATOM 3879 O O . ILE A 1 488 ? -24.993 -11.891 -16.108 1.00 89.81 488 ILE A O 1
ATOM 3883 N N . LYS A 1 489 ? -26.733 -11.245 -14.836 1.00 91.50 489 LYS A N 1
ATOM 3884 C CA . LYS A 1 489 ? -25.939 -10.734 -13.711 1.00 91.50 489 LYS A CA 1
ATOM 3885 C C . LYS A 1 489 ? -25.921 -11.788 -12.610 1.00 91.50 489 LYS A C 1
ATOM 3887 O O . LYS A 1 489 ? -26.988 -12.204 -12.168 1.00 91.50 489 LYS A O 1
ATOM 3892 N N . VAL A 1 490 ? -24.731 -12.213 -12.186 1.00 92.38 490 VAL A N 1
ATOM 3893 C CA . VAL A 1 490 ? -24.553 -13.261 -11.167 1.00 92.38 490 VAL A CA 1
ATOM 3894 C C . VAL A 1 490 ? -23.458 -12.915 -10.159 1.00 92.38 490 VAL A C 1
ATOM 3896 O O . VAL A 1 490 ? -22.453 -12.307 -10.517 1.00 92.38 490 VAL A O 1
ATOM 3899 N N . ARG A 1 491 ? -23.614 -13.357 -8.914 1.00 92.44 491 ARG A N 1
ATOM 3900 C CA . ARG A 1 491 ? -22.589 -13.392 -7.866 1.00 92.44 491 ARG A CA 1
ATOM 3901 C C . ARG A 1 491 ? -22.067 -14.812 -7.700 1.00 92.44 491 ARG A C 1
ATOM 3903 O O . ARG A 1 491 ? -22.857 -15.750 -7.722 1.00 92.44 491 ARG A O 1
ATOM 3910 N N . VAL A 1 492 ? -20.760 -14.983 -7.509 1.00 92.25 492 VAL A N 1
ATOM 3911 C CA . VAL A 1 492 ? -20.174 -16.289 -7.169 1.00 92.25 492 VAL A CA 1
ATOM 3912 C C . VAL A 1 492 ? -20.242 -16.482 -5.655 1.00 92.25 492 VAL A C 1
ATOM 3914 O O . VAL A 1 492 ? -19.525 -15.823 -4.913 1.00 92.25 492 VAL A O 1
ATOM 3917 N N . LEU A 1 493 ? -21.096 -17.398 -5.200 1.00 87.50 493 LEU A N 1
ATOM 3918 C CA . LEU A 1 493 ? -21.284 -17.705 -3.778 1.00 87.50 493 LEU A CA 1
ATOM 3919 C C . LEU A 1 493 ? -20.239 -18.682 -3.238 1.00 87.50 493 LEU A C 1
ATOM 3921 O O . LEU A 1 493 ? -19.853 -18.608 -2.077 1.00 87.50 493 LEU A O 1
ATOM 3925 N N . LYS A 1 494 ? -19.800 -19.639 -4.064 1.00 87.62 494 LYS A N 1
ATOM 3926 C CA . LYS A 1 494 ? -18.774 -20.608 -3.663 1.00 87.62 494 LYS A CA 1
ATOM 3927 C C . LYS A 1 494 ? -18.004 -21.126 -4.861 1.00 87.62 494 LYS A C 1
ATOM 3929 O O . LYS A 1 494 ? -18.625 -21.380 -5.884 1.00 87.62 494 LYS A O 1
ATOM 3934 N N . ILE A 1 495 ? -16.688 -21.318 -4.744 1.00 90.38 495 ILE A N 1
ATOM 3935 C CA . ILE A 1 495 ? -15.825 -21.772 -5.848 1.00 90.38 495 ILE A CA 1
ATOM 3936 C C . ILE A 1 495 ? -14.831 -22.853 -5.393 1.00 90.38 495 ILE A C 1
ATOM 3938 O O . ILE A 1 495 ? -14.204 -22.740 -4.342 1.00 90.38 495 ILE A O 1
ATOM 3942 N N . TRP A 1 496 ? -14.669 -23.921 -6.179 1.00 90.44 496 TRP A N 1
ATOM 3943 C CA . TRP A 1 496 ? -13.739 -25.018 -5.887 1.00 90.44 496 TRP A CA 1
ATOM 3944 C C . TRP A 1 496 ? -13.086 -25.607 -7.146 1.00 90.44 496 TRP A C 1
ATOM 3946 O O . TRP A 1 496 ? -13.501 -25.386 -8.283 1.00 90.44 496 TRP A O 1
ATOM 3956 N N . ASN A 1 497 ? -12.009 -26.369 -6.938 1.00 87.50 497 ASN A N 1
ATOM 3957 C CA . ASN A 1 497 ? -11.318 -27.108 -7.992 1.00 87.50 497 ASN A CA 1
ATOM 3958 C C . ASN A 1 497 ? -11.788 -28.568 -7.965 1.00 87.50 497 ASN A C 1
ATOM 3960 O O . ASN A 1 497 ? -11.510 -29.279 -7.002 1.00 87.50 497 ASN A O 1
ATOM 3964 N N . PHE A 1 498 ? -12.446 -29.039 -9.024 1.00 83.50 498 PHE A N 1
ATOM 3965 C CA . PHE A 1 498 ? -12.760 -30.458 -9.182 1.00 83.50 498 PHE A CA 1
ATOM 3966 C C . PHE A 1 498 ? -11.519 -31.207 -9.690 1.00 83.50 498 PHE A C 1
ATOM 3968 O O . PHE A 1 498 ? -11.031 -30.963 -10.801 1.00 83.50 498 PHE A O 1
ATOM 3975 N N . VAL A 1 499 ? -10.986 -32.105 -8.858 1.00 78.69 499 VAL A N 1
ATOM 3976 C CA . VAL A 1 499 ? -9.731 -32.834 -9.098 1.00 78.69 499 VAL A CA 1
ATOM 3977 C C . VAL A 1 499 ? -10.011 -34.308 -9.372 1.00 78.69 499 VAL A C 1
ATOM 3979 O O . VAL A 1 499 ? -10.703 -34.971 -8.603 1.00 78.69 499 VAL A O 1
ATOM 3982 N N . ARG A 1 500 ? -9.412 -34.850 -10.436 1.00 78.31 500 ARG A N 1
ATOM 3983 C CA . ARG A 1 500 ? -9.414 -36.285 -10.750 1.00 78.31 500 ARG A CA 1
ATOM 3984 C C . ARG A 1 500 ? -8.000 -36.713 -11.134 1.00 78.31 500 ARG A C 1
ATOM 3986 O O . ARG A 1 500 ? -7.330 -36.016 -11.891 1.00 78.31 500 ARG A O 1
ATOM 3993 N N . ASN A 1 501 ? -7.532 -37.843 -10.603 1.00 79.56 501 ASN A N 1
ATOM 3994 C CA . ASN A 1 501 ? -6.187 -38.388 -10.852 1.00 79.56 501 ASN A CA 1
ATOM 3995 C C . ASN A 1 501 ? -5.067 -37.334 -10.645 1.00 79.56 501 ASN A C 1
ATOM 3997 O O . ASN A 1 501 ? -4.218 -37.138 -11.515 1.00 79.56 501 ASN A O 1
ATOM 4001 N N . ASN A 1 502 ? -5.118 -36.606 -9.522 1.00 76.62 502 ASN A N 1
ATOM 4002 C CA . ASN A 1 502 ? -4.230 -35.487 -9.156 1.00 76.62 502 ASN A CA 1
ATOM 4003 C C . ASN A 1 502 ? -4.130 -34.336 -10.184 1.00 76.62 502 ASN A C 1
ATOM 4005 O O . ASN A 1 502 ? -3.184 -33.551 -10.145 1.00 76.62 502 ASN A O 1
ATOM 4009 N N . LYS A 1 503 ? -5.113 -34.181 -11.082 1.00 75.31 503 LYS A N 1
ATOM 4010 C CA . LYS A 1 503 ? -5.212 -33.048 -12.015 1.00 75.31 503 LYS A CA 1
ATOM 4011 C C . LYS A 1 503 ? -6.543 -32.321 -11.843 1.00 75.31 503 LYS A C 1
ATOM 4013 O O . LYS A 1 503 ? -7.586 -32.953 -11.697 1.00 75.31 503 LYS A O 1
ATOM 4018 N N . VAL A 1 504 ? -6.516 -30.988 -11.880 1.00 85.12 504 VAL A N 1
ATOM 4019 C CA . VAL A 1 504 ? -7.742 -30.177 -11.892 1.00 85.12 504 VAL A CA 1
ATOM 4020 C C . VAL A 1 504 ? -8.412 -30.329 -13.262 1.00 85.12 504 VAL A C 1
ATOM 4022 O O . VAL A 1 504 ? -7.844 -29.939 -14.284 1.00 85.12 504 VAL A O 1
ATOM 4025 N N . CYS A 1 505 ? -9.613 -30.903 -13.292 1.00 82.75 505 CYS A N 1
ATOM 4026 C CA . CYS A 1 505 ? -10.385 -31.112 -14.520 1.00 82.75 505 CYS A CA 1
ATOM 4027 C C . CYS A 1 505 ? -11.318 -29.933 -14.822 1.00 82.75 505 CYS A C 1
ATOM 4029 O O . CYS A 1 505 ? -11.499 -29.570 -15.985 1.00 82.75 505 CYS A O 1
ATOM 4031 N N . SER A 1 506 ? -11.867 -29.312 -13.779 1.00 87.25 506 SER A N 1
ATOM 4032 C CA . SER A 1 506 ? -12.712 -28.125 -13.883 1.00 87.25 506 SER A CA 1
ATOM 4033 C C . SER A 1 506 ? -12.624 -27.258 -12.629 1.00 87.25 506 SER A C 1
ATOM 4035 O O . SER A 1 506 ? -12.269 -27.730 -11.549 1.00 87.25 506 SER A O 1
ATOM 4037 N N . ILE A 1 507 ? -12.944 -25.979 -12.789 1.00 88.88 507 ILE A N 1
ATOM 4038 C CA . ILE A 1 507 ? -13.374 -25.109 -11.695 1.00 88.88 507 ILE A CA 1
ATOM 4039 C C . ILE A 1 507 ? -14.892 -25.231 -11.662 1.00 88.88 507 ILE A C 1
ATOM 4041 O O . ILE A 1 507 ? -15.532 -25.174 -12.711 1.00 88.88 507 ILE A O 1
ATOM 4045 N N . GLU A 1 508 ? -15.451 -25.432 -10.484 1.00 89.94 508 GLU A N 1
ATOM 4046 C CA . GLU A 1 508 ? -16.890 -25.513 -10.258 1.00 89.94 508 GLU A CA 1
ATOM 4047 C C . GLU A 1 508 ? -17.281 -24.456 -9.235 1.00 89.94 508 GLU A C 1
ATOM 4049 O O . GLU A 1 508 ? -16.470 -24.084 -8.383 1.00 89.94 508 GLU A O 1
ATOM 4054 N N . MET A 1 509 ? -18.500 -23.943 -9.351 1.00 91.25 509 MET A N 1
ATOM 4055 C CA . MET A 1 509 ? -18.984 -22.888 -8.476 1.00 91.25 509 MET A CA 1
ATOM 4056 C C . MET A 1 509 ? -20.504 -22.913 -8.324 1.00 91.25 509 MET A C 1
ATOM 4058 O O . MET A 1 509 ? -21.218 -23.430 -9.185 1.00 91.25 509 MET A O 1
ATOM 4062 N N . ILE A 1 510 ? -20.986 -22.311 -7.240 1.00 88.25 510 ILE A N 1
ATOM 4063 C CA . ILE A 1 510 ? -22.384 -21.905 -7.085 1.00 88.25 510 ILE A CA 1
ATOM 4064 C C . ILE A 1 510 ? -22.459 -20.419 -7.436 1.00 88.25 510 ILE A C 1
ATOM 4066 O O . ILE A 1 510 ? -21.708 -19.610 -6.886 1.00 88.25 510 ILE A O 1
ATOM 4070 N N . ILE A 1 511 ? -23.357 -20.076 -8.355 1.00 90.94 511 ILE A N 1
ATOM 4071 C CA . ILE A 1 511 ? -23.689 -18.707 -8.752 1.00 90.94 511 ILE A CA 1
ATOM 4072 C C . ILE A 1 511 ? -25.122 -18.366 -8.347 1.00 90.94 511 ILE A C 1
ATOM 4074 O O . ILE A 1 511 ? -25.992 -19.231 -8.382 1.00 90.94 511 ILE A O 1
ATOM 4078 N N . MET A 1 512 ? -25.362 -17.103 -8.005 1.00 90.94 512 MET A N 1
ATOM 4079 C CA . MET A 1 512 ? -26.674 -16.553 -7.657 1.00 90.94 512 MET A CA 1
ATOM 4080 C C . MET A 1 512 ? -26.994 -15.332 -8.518 1.00 90.94 512 MET A C 1
ATOM 4082 O O . MET A 1 512 ? -26.128 -14.480 -8.688 1.00 90.94 512 MET A O 1
ATOM 4086 N N . ASP A 1 513 ? -28.213 -15.213 -9.041 1.00 91.06 513 ASP A N 1
ATOM 4087 C CA . ASP A 1 513 ? -28.657 -14.000 -9.743 1.00 91.06 513 ASP A CA 1
ATOM 4088 C C . ASP A 1 513 ? -29.278 -12.943 -8.814 1.00 91.06 513 ASP A C 1
ATOM 4090 O O . ASP A 1 513 ? -29.375 -13.111 -7.598 1.00 91.06 513 ASP A O 1
ATOM 4094 N N . GLU A 1 514 ? -29.706 -11.822 -9.395 1.00 87.12 514 GLU A N 1
ATOM 4095 C CA . GLU A 1 514 ? -30.318 -10.720 -8.644 1.00 87.12 514 GLU A CA 1
ATOM 4096 C C . GLU A 1 514 ? -31.748 -11.011 -8.133 1.00 87.12 514 GLU A C 1
ATOM 4098 O O . GLU A 1 514 ? -32.302 -10.184 -7.418 1.00 87.12 514 GLU A O 1
ATOM 4103 N N . GLU A 1 515 ? -32.341 -12.165 -8.464 1.00 87.31 515 GLU A N 1
ATOM 4104 C CA . GLU A 1 515 ? -33.586 -12.679 -7.860 1.00 87.31 515 GLU A CA 1
ATOM 4105 C C . GLU A 1 515 ? -33.314 -13.617 -6.666 1.00 87.31 515 GLU A C 1
ATOM 4107 O O . GLU A 1 515 ? -34.245 -13.987 -5.954 1.00 87.31 515 GLU A O 1
ATOM 4112 N N . GLY A 1 516 ? -32.053 -13.995 -6.415 1.00 81.38 516 GLY A N 1
ATOM 4113 C CA . GLY A 1 516 ? -31.697 -15.015 -5.424 1.00 81.38 516 GLY A CA 1
ATOM 4114 C C . GLY A 1 516 ? -31.763 -16.451 -5.961 1.00 81.38 516 GLY A C 1
ATOM 4115 O O . GLY A 1 516 ? -31.673 -17.408 -5.192 1.00 81.38 516 GLY A O 1
ATOM 4116 N N . THR A 1 517 ? -31.892 -16.629 -7.275 1.00 86.38 517 THR A N 1
ATOM 4117 C CA . THR A 1 517 ? -31.894 -17.948 -7.918 1.00 86.38 517 THR A CA 1
ATOM 4118 C C . THR A 1 517 ? -30.481 -18.508 -7.953 1.00 86.38 517 THR A C 1
ATOM 4120 O O . THR A 1 517 ? -29.572 -17.817 -8.411 1.00 86.38 517 THR A O 1
ATOM 4123 N N . GLN A 1 518 ? -30.282 -19.761 -7.538 1.00 86.88 518 GLN A N 1
ATOM 4124 C CA . GLN A 1 518 ? -28.957 -20.389 -7.514 1.00 86.88 518 GLN A CA 1
ATOM 4125 C C . GLN A 1 518 ? -28.782 -21.427 -8.623 1.00 86.88 518 GLN A C 1
ATOM 4127 O O . GLN A 1 518 ? -29.627 -22.295 -8.807 1.00 86.88 518 GLN A O 1
ATOM 4132 N N . TYR A 1 519 ? -27.643 -21.388 -9.315 1.00 86.56 519 TYR A N 1
ATOM 4133 C CA . TYR A 1 519 ? -27.223 -22.416 -10.271 1.00 86.56 519 TYR A CA 1
ATOM 4134 C C . TYR A 1 519 ? -25.805 -22.906 -9.984 1.00 86.56 519 TYR A C 1
ATOM 4136 O O . TYR A 1 519 ? -24.970 -22.193 -9.430 1.00 86.56 519 TYR A O 1
ATOM 4144 N N . GLN A 1 520 ? -25.508 -24.126 -10.426 1.00 87.62 520 GLN A N 1
ATOM 4145 C CA . GLN A 1 520 ? -24.131 -24.599 -10.534 1.00 87.62 520 GLN A CA 1
ATOM 4146 C C . GLN A 1 520 ? -23.537 -24.167 -11.885 1.00 87.62 520 GLN A C 1
ATOM 4148 O O . GLN A 1 520 ? -24.126 -24.456 -12.931 1.00 87.62 520 GLN A O 1
ATOM 4153 N N . ASP A 1 521 ? -22.360 -23.538 -11.869 1.00 89.12 521 ASP A N 1
ATOM 4154 C CA . ASP A 1 521 ? -21.548 -23.218 -13.056 1.00 89.12 521 ASP A CA 1
ATOM 4155 C C . ASP A 1 521 ? -20.221 -24.004 -13.040 1.00 89.12 521 ASP A C 1
ATOM 4157 O O . ASP A 1 521 ? -19.704 -24.389 -11.983 1.00 89.12 521 ASP A O 1
ATOM 4161 N N . ARG A 1 522 ? -19.670 -24.279 -14.225 1.00 89.12 522 ARG A N 1
ATOM 4162 C CA . ARG A 1 522 ? -18.429 -25.030 -14.424 1.00 89.12 522 ARG A CA 1
ATOM 4163 C C . ARG A 1 522 ? -17.583 -24.457 -15.564 1.00 89.12 522 ARG A C 1
ATOM 4165 O O . ARG A 1 522 ? -17.988 -24.422 -16.725 1.00 89.12 522 ARG A O 1
ATOM 4172 N N . VAL A 1 523 ? -16.316 -24.176 -15.260 1.00 89.88 523 VAL A N 1
ATOM 4173 C CA . VAL A 1 523 ? -15.264 -23.928 -16.258 1.00 89.88 523 VAL A CA 1
ATOM 4174 C C . VAL A 1 523 ? -14.438 -25.198 -16.445 1.00 89.88 523 VAL A C 1
ATOM 4176 O O . VAL A 1 523 ? -13.801 -25.670 -15.504 1.00 89.88 523 VAL A O 1
ATOM 4179 N N . PHE A 1 524 ? -14.387 -25.748 -17.657 1.00 86.88 524 PHE A N 1
ATOM 4180 C CA . PHE A 1 524 ? -13.478 -26.857 -17.977 1.00 86.88 524 PHE A CA 1
ATOM 4181 C C . PHE A 1 524 ? -12.025 -26.383 -18.125 1.00 86.88 524 PHE A C 1
ATOM 4183 O O . PHE A 1 524 ? -11.766 -25.237 -18.499 1.00 86.88 524 PHE A O 1
ATOM 4190 N N . ASN A 1 525 ? -11.063 -27.277 -17.867 1.00 85.00 525 ASN A N 1
ATOM 4191 C CA . ASN A 1 525 ? -9.627 -26.967 -17.902 1.00 85.00 525 ASN A CA 1
ATOM 4192 C C . ASN A 1 525 ? -9.133 -26.309 -19.205 1.00 85.00 525 ASN A C 1
ATOM 4194 O O . ASN A 1 525 ? -8.241 -25.462 -19.155 1.00 85.00 525 ASN A O 1
ATOM 4198 N N . GLN A 1 526 ? -9.760 -26.616 -20.342 1.00 85.19 526 GLN A N 1
ATOM 4199 C CA . GLN A 1 526 ? -9.493 -25.997 -21.647 1.00 85.19 526 GLN A CA 1
ATOM 4200 C C . GLN A 1 526 ? -9.637 -24.462 -21.632 1.00 85.19 526 GLN A C 1
ATOM 4202 O O . GLN A 1 526 ? -8.908 -23.771 -22.339 1.00 85.19 526 GLN A O 1
ATOM 4207 N N . ASN A 1 527 ? -10.530 -23.920 -20.793 1.00 84.19 527 ASN A N 1
ATOM 4208 C CA . ASN A 1 527 ? -10.836 -22.488 -20.718 1.00 84.19 527 ASN A CA 1
ATOM 4209 C C . ASN A 1 527 ? -10.180 -21.783 -19.512 1.00 84.19 527 ASN A C 1
ATOM 4211 O O . ASN A 1 527 ? -10.434 -20.598 -19.274 1.00 84.19 527 ASN A O 1
ATOM 4215 N N . PHE A 1 528 ? -9.318 -22.466 -18.743 1.00 85.81 528 PHE A N 1
ATOM 4216 C CA . PHE A 1 528 ? -8.671 -21.878 -17.559 1.00 85.81 528 PHE A CA 1
ATOM 4217 C C . PHE A 1 528 ? -7.840 -20.633 -17.880 1.00 85.81 528 PHE A C 1
ATOM 4219 O O . PHE A 1 528 ? -7.862 -19.682 -17.102 1.00 85.81 528 PHE A O 1
ATOM 4226 N N . SER A 1 529 ? -7.168 -20.595 -19.032 1.00 77.31 529 SER A N 1
ATOM 4227 C CA . SER A 1 529 ? -6.410 -19.422 -19.491 1.00 77.31 529 SER A CA 1
ATOM 4228 C C . SER A 1 529 ? -7.264 -18.150 -19.579 1.00 77.31 529 SER A C 1
ATOM 4230 O O . SER A 1 529 ? -6.753 -17.060 -19.332 1.00 77.31 529 SER A O 1
ATOM 4232 N N . ARG A 1 530 ? -8.566 -18.282 -19.871 1.00 78.31 530 ARG A N 1
ATOM 4233 C CA . ARG A 1 530 ? -9.513 -17.163 -19.970 1.00 78.31 530 ARG A CA 1
ATOM 4234 C C . ARG A 1 530 ? -10.156 -16.797 -18.637 1.00 78.31 530 ARG A C 1
ATOM 4236 O O . ARG A 1 530 ? -10.187 -15.619 -18.313 1.00 78.31 530 ARG A O 1
ATOM 4243 N N . PHE A 1 531 ? -10.657 -17.769 -17.870 1.00 85.38 531 PHE A N 1
ATOM 4244 C CA . PHE A 1 531 ? -11.537 -17.469 -16.725 1.00 85.38 531 PHE A CA 1
ATOM 4245 C C . PHE A 1 531 ? -10.922 -17.703 -15.335 1.00 85.38 531 PHE A C 1
ATOM 4247 O O . PHE A 1 531 ? -11.366 -17.077 -14.375 1.00 85.38 531 PHE A O 1
ATOM 4254 N N . ARG A 1 532 ? -9.878 -18.540 -15.193 1.00 85.31 532 ARG A N 1
ATOM 4255 C CA . ARG A 1 532 ? -9.329 -18.941 -13.872 1.00 85.31 532 ARG A CA 1
ATOM 4256 C C . ARG A 1 532 ? -8.776 -17.778 -13.041 1.00 85.31 532 ARG A C 1
ATOM 4258 O O . ARG A 1 532 ? -8.690 -17.894 -11.828 1.00 85.31 532 ARG A O 1
ATOM 4265 N N . HIS A 1 533 ? -8.375 -16.690 -13.695 1.00 83.81 533 HIS A N 1
ATOM 4266 C CA . HIS A 1 533 ? -7.831 -15.491 -13.054 1.00 83.81 533 HIS A CA 1
ATOM 4267 C C . HIS A 1 533 ? -8.860 -14.353 -12.909 1.00 83.81 533 HIS A C 1
ATOM 4269 O O . HIS A 1 533 ? -8.532 -13.311 -12.345 1.00 83.81 533 HIS A O 1
ATOM 4275 N N . LEU A 1 534 ? -10.073 -14.530 -13.449 1.00 85.88 534 LEU A N 1
ATOM 4276 C CA . LEU A 1 534 ? -11.160 -13.549 -13.391 1.00 85.88 534 LEU A CA 1
ATOM 4277 C C . LEU A 1 534 ? -12.153 -13.867 -12.271 1.00 85.88 534 LEU A C 1
ATOM 4279 O O . LEU A 1 534 ? -12.611 -12.949 -11.601 1.00 85.88 534 LEU A O 1
ATOM 4283 N N . LEU A 1 535 ? -12.469 -15.154 -12.092 1.00 89.50 535 LEU A N 1
ATOM 4284 C CA . LEU A 1 535 ? -13.448 -15.662 -11.131 1.00 89.50 535 LEU A CA 1
ATOM 4285 C C . LEU A 1 535 ? -12.884 -15.715 -9.705 1.00 89.50 535 LEU A C 1
ATOM 4287 O O . LEU A 1 535 ? -11.796 -16.252 -9.487 1.00 89.50 535 LEU A O 1
ATOM 4291 N N . LYS A 1 536 ? -13.661 -15.224 -8.739 1.00 88.88 536 LYS A N 1
ATOM 4292 C CA . LYS A 1 536 ? -13.412 -15.303 -7.294 1.00 88.88 536 LYS A CA 1
ATOM 4293 C C . LYS A 1 536 ? -14.728 -15.520 -6.555 1.00 88.88 536 LYS A C 1
ATOM 4295 O O . LYS A 1 536 ? -15.783 -15.235 -7.105 1.00 88.88 536 LYS A O 1
ATOM 4300 N N . GLU A 1 537 ? -14.641 -15.986 -5.315 1.00 89.56 537 GLU A N 1
ATOM 4301 C CA . GLU A 1 537 ? -15.753 -15.946 -4.356 1.00 89.56 537 GLU A CA 1
ATOM 4302 C C . GLU A 1 537 ? -16.150 -14.485 -4.054 1.00 89.56 537 GLU A C 1
ATOM 4304 O O . GLU A 1 537 ? -15.314 -13.584 -4.181 1.00 89.56 537 GLU A O 1
ATOM 4309 N N . ASP A 1 538 ? -17.424 -14.258 -3.727 1.00 87.25 538 ASP A N 1
ATOM 4310 C CA . ASP A 1 538 ? -18.087 -12.980 -3.404 1.00 87.25 538 ASP A CA 1
ATOM 4311 C C . ASP A 1 538 ? -18.104 -11.893 -4.503 1.00 87.25 538 ASP A C 1
ATOM 4313 O O . ASP A 1 538 ? -18.940 -10.984 -4.476 1.00 87.25 538 ASP A O 1
ATOM 4317 N N . GLU A 1 539 ? -17.248 -11.979 -5.525 1.00 91.88 539 GLU A N 1
ATOM 4318 C CA . GLU A 1 539 ? -17.307 -11.091 -6.689 1.00 91.88 539 GLU A CA 1
ATOM 4319 C C . GLU A 1 539 ? -18.538 -11.375 -7.574 1.00 91.88 539 GLU A C 1
ATOM 4321 O O . GLU A 1 539 ? -19.042 -12.497 -7.687 1.00 91.88 539 GLU A O 1
ATOM 4326 N N . SER A 1 540 ? -19.040 -10.314 -8.213 1.00 92.69 540 SER A N 1
ATOM 4327 C CA . SER A 1 540 ? -20.201 -10.355 -9.108 1.00 92.69 540 SER A CA 1
ATOM 4328 C C . SER A 1 540 ? -19.800 -10.036 -10.554 1.00 92.69 540 SER A C 1
ATOM 4330 O O . SER A 1 540 ? -18.845 -9.298 -10.810 1.00 92.69 540 SER A O 1
ATOM 4332 N N . TYR A 1 541 ? -20.512 -10.626 -11.516 1.00 93.12 541 TYR A N 1
ATOM 4333 C CA . TYR A 1 541 ? -20.148 -10.673 -12.930 1.00 93.12 541 TYR A CA 1
ATOM 4334 C C . TYR A 1 541 ? -21.362 -10.566 -13.860 1.00 93.12 541 TYR A C 1
ATOM 4336 O O . TYR A 1 541 ? -22.457 -11.033 -13.551 1.00 93.12 541 TYR A O 1
ATOM 4344 N N . ILE A 1 542 ? -21.136 -10.003 -15.048 1.00 89.81 542 ILE A N 1
ATOM 4345 C CA . ILE A 1 542 ? -22.041 -10.104 -16.192 1.00 89.81 542 ILE A CA 1
ATOM 4346 C C . ILE A 1 542 ? -21.560 -11.264 -17.067 1.00 89.81 542 ILE A C 1
ATOM 4348 O O . ILE A 1 542 ? -20.466 -11.201 -17.639 1.00 89.81 542 ILE A O 1
ATOM 4352 N N . VAL A 1 543 ? -22.386 -12.301 -17.193 1.00 88.94 543 VAL A N 1
ATOM 4353 C CA . VAL A 1 543 ? -22.176 -13.437 -18.097 1.00 88.94 543 VAL A CA 1
ATOM 4354 C C . VAL A 1 543 ? -22.983 -13.203 -19.372 1.00 88.94 543 VAL A C 1
ATOM 4356 O O . VAL A 1 543 ? -24.193 -12.992 -19.323 1.00 88.94 543 VAL A O 1
ATOM 4359 N N . ILE A 1 544 ? -22.316 -13.241 -20.525 1.00 85.75 544 ILE A N 1
ATOM 4360 C CA . ILE A 1 544 ? -22.923 -13.062 -21.850 1.00 85.75 544 ILE A CA 1
ATOM 4361 C C . ILE A 1 544 ? -22.582 -14.289 -22.699 1.00 85.75 544 ILE A C 1
ATOM 4363 O O . ILE A 1 544 ? -21.428 -14.725 -22.711 1.00 85.75 544 ILE A O 1
ATOM 4367 N N . LYS A 1 545 ? -23.577 -14.846 -23.401 1.00 80.50 545 LYS A N 1
ATOM 4368 C CA . LYS A 1 545 ? -23.503 -16.170 -24.051 1.00 80.50 545 LYS A CA 1
ATOM 4369 C C . LYS A 1 545 ? -23.013 -17.287 -23.097 1.00 80.50 545 LYS A C 1
ATOM 4371 O O . LYS A 1 545 ? -21.988 -17.920 -23.373 1.00 80.50 545 LYS A O 1
ATOM 4376 N N . PRO A 1 546 ? -23.702 -17.530 -21.963 1.00 77.94 546 PRO A N 1
ATOM 4377 C CA . PRO A 1 546 ? -23.504 -18.761 -21.196 1.00 77.94 546 PRO A CA 1
ATOM 4378 C C . PRO A 1 546 ? -23.859 -19.982 -22.055 1.00 77.94 546 PRO A C 1
ATOM 4380 O O . PRO A 1 546 ? -24.742 -19.904 -22.909 1.00 77.94 546 PRO A O 1
ATOM 4383 N N . ASN A 1 547 ? -23.195 -21.113 -21.825 1.00 81.56 547 ASN A N 1
ATOM 4384 C CA . ASN A 1 547 ? -23.517 -22.376 -22.485 1.00 81.56 547 ASN A CA 1
ATOM 4385 C C . ASN A 1 547 ? -24.088 -23.374 -21.468 1.00 81.56 547 ASN A C 1
ATOM 4387 O O . ASN A 1 547 ? -23.531 -23.524 -20.384 1.00 81.56 547 ASN A O 1
ATOM 4391 N N . MET A 1 548 ? -25.160 -24.089 -21.808 1.00 79.31 548 MET A N 1
ATOM 4392 C CA . MET A 1 548 ? -25.791 -25.054 -20.900 1.00 79.31 548 MET A CA 1
ATOM 4393 C C . MET A 1 548 ? -25.275 -26.475 -21.142 1.00 79.31 548 MET A C 1
ATOM 4395 O O . MET A 1 548 ? -25.193 -26.933 -22.281 1.00 79.31 548 MET A O 1
ATOM 4399 N N . ALA A 1 549 ? -24.948 -27.192 -20.066 1.00 75.00 549 ALA A N 1
ATOM 4400 C CA . ALA A 1 549 ? -24.513 -28.586 -20.115 1.00 75.00 549 ALA A CA 1
ATOM 4401 C C . ALA A 1 549 ? -25.352 -29.469 -19.179 1.00 75.00 549 ALA A C 1
ATOM 4403 O O . ALA A 1 549 ? -25.731 -29.062 -18.083 1.00 75.00 549 ALA A O 1
ATOM 4404 N N . ALA A 1 550 ? -25.615 -30.713 -19.581 1.00 69.06 550 ALA A N 1
ATOM 4405 C CA . ALA A 1 550 ? -26.284 -31.685 -18.718 1.00 69.06 550 ALA A CA 1
ATOM 4406 C C . ALA A 1 550 ? -25.381 -32.106 -17.542 1.00 69.06 550 ALA A C 1
ATOM 4408 O O . ALA A 1 55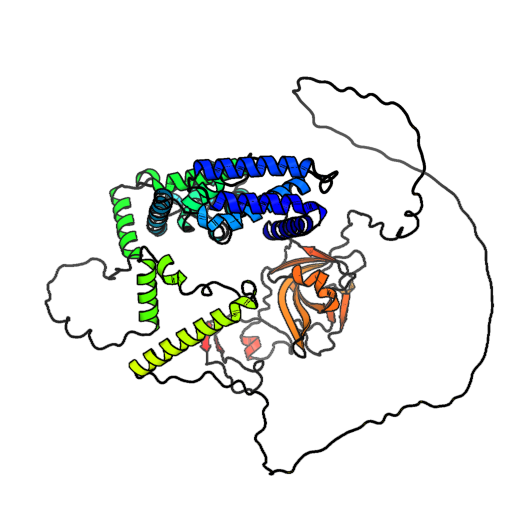0 ? -24.172 -32.295 -17.707 1.00 69.06 550 ALA A O 1
ATOM 4409 N N . VAL A 1 551 ? -25.961 -32.311 -16.354 1.00 65.25 551 VAL A N 1
ATOM 4410 C CA . VAL A 1 551 ? -25.220 -32.787 -15.173 1.00 65.25 551 VAL A CA 1
ATOM 4411 C C . VAL A 1 551 ? -24.991 -34.302 -15.273 1.00 65.25 551 VAL A C 1
ATOM 4413 O O . VAL A 1 551 ? -25.716 -35.114 -14.705 1.00 65.25 551 VAL A O 1
ATOM 4416 N N . THR A 1 552 ? -23.948 -34.699 -16.005 1.00 54.88 552 THR A N 1
ATOM 4417 C CA . THR A 1 552 ? -23.609 -36.111 -16.283 1.00 54.88 552 THR A CA 1
ATOM 4418 C C . THR A 1 552 ? -23.180 -36.926 -15.061 1.00 54.88 552 THR A C 1
ATOM 4420 O O . THR A 1 552 ? -23.160 -38.150 -15.127 1.00 54.88 552 THR A O 1
ATOM 4423 N N . ASN A 1 553 ? -22.810 -36.271 -13.957 1.00 54.78 553 ASN A N 1
ATOM 4424 C CA . ASN A 1 553 ? -22.219 -36.926 -12.783 1.00 54.78 553 ASN A CA 1
ATOM 4425 C C . ASN A 1 553 ? -23.251 -37.297 -11.698 1.00 54.78 553 ASN A C 1
ATOM 4427 O O . ASN A 1 553 ? -22.857 -37.743 -10.625 1.00 54.78 553 ASN A O 1
ATOM 4431 N N . GLY A 1 554 ? -24.552 -37.099 -11.949 1.00 52.62 554 GLY A N 1
ATOM 4432 C CA . GLY A 1 554 ? -25.633 -37.518 -11.044 1.00 52.62 554 GLY A CA 1
ATOM 4433 C C . GLY A 1 554 ? -25.772 -36.723 -9.737 1.00 52.62 554 GLY A C 1
ATOM 4434 O O . GLY A 1 554 ? -26.597 -37.086 -8.908 1.00 52.62 554 GLY A O 1
ATOM 4435 N N . PHE A 1 555 ? -24.998 -35.652 -9.552 1.00 56.88 555 PHE A N 1
ATOM 4436 C CA . PHE A 1 555 ? -25.011 -34.806 -8.357 1.00 56.88 555 PHE A CA 1
ATOM 4437 C C . PHE A 1 555 ? -24.992 -33.331 -8.772 1.00 56.88 555 PHE A C 1
ATOM 4439 O O . PHE A 1 555 ? -24.159 -32.945 -9.595 1.00 56.88 555 PHE A O 1
ATOM 4446 N N . SER A 1 556 ? -25.907 -32.528 -8.225 1.00 63.53 556 SER A N 1
ATOM 4447 C CA . SER A 1 556 ? -26.068 -31.099 -8.523 1.00 63.53 556 SER A CA 1
ATOM 4448 C C . SER A 1 556 ? -26.283 -30.333 -7.224 1.00 63.53 556 SER A C 1
ATOM 4450 O O . SER A 1 556 ? -27.215 -30.641 -6.483 1.00 63.53 556 SER A O 1
ATOM 4452 N N . TYR A 1 557 ? -25.447 -29.331 -6.951 1.00 67.44 557 TYR A N 1
ATOM 4453 C CA . TYR A 1 557 ? -25.510 -28.560 -5.698 1.00 67.44 557 TYR A CA 1
ATOM 4454 C C . TYR A 1 557 ? -26.743 -27.652 -5.582 1.00 67.44 557 TYR A C 1
ATOM 4456 O O . TYR A 1 557 ? -27.034 -27.138 -4.511 1.00 67.44 557 TYR A O 1
ATOM 4464 N N . THR A 1 558 ? -27.475 -27.462 -6.680 1.00 67.50 558 THR A N 1
ATOM 4465 C CA . THR A 1 558 ? -28.664 -26.597 -6.758 1.00 67.50 558 THR A CA 1
ATOM 4466 C C . THR A 1 558 ? -29.906 -27.368 -7.220 1.00 67.50 558 THR A C 1
ATOM 4468 O O . THR A 1 558 ? -30.899 -26.775 -7.620 1.00 67.50 558 THR A O 1
ATOM 4471 N N . GLY A 1 559 ? -29.864 -28.709 -7.229 1.00 66.62 559 GLY A N 1
ATOM 4472 C CA . GLY A 1 559 ? -30.967 -29.578 -7.676 1.00 66.62 559 GLY A CA 1
ATOM 4473 C C . GLY A 1 559 ? -31.255 -29.558 -9.190 1.00 66.62 559 GLY A C 1
ATOM 4474 O O . GLY A 1 559 ? -31.819 -30.513 -9.729 1.00 66.62 559 GLY A O 1
ATOM 4475 N N . HIS A 1 560 ? -30.829 -28.518 -9.914 1.00 72.88 560 HIS A N 1
ATOM 4476 C CA . HIS A 1 560 ? -31.016 -28.395 -11.358 1.00 72.88 560 HIS A CA 1
ATOM 4477 C C . HIS A 1 560 ? -30.282 -29.504 -12.133 1.00 72.88 560 HIS A C 1
ATOM 4479 O O . HIS A 1 560 ? -29.117 -29.816 -11.881 1.00 72.88 560 HIS A O 1
ATOM 4485 N N . LYS A 1 561 ? -30.963 -30.087 -13.131 1.00 68.06 561 LYS A N 1
ATOM 4486 C CA . LYS A 1 561 ? -30.442 -31.175 -13.993 1.00 68.06 561 LYS A CA 1
ATOM 4487 C C . LYS A 1 561 ? -29.451 -30.698 -15.067 1.00 68.06 561 LYS A C 1
ATOM 4489 O O . LYS A 1 561 ? -28.846 -31.515 -15.765 1.00 68.06 561 LYS A O 1
ATOM 4494 N N . GLN A 1 562 ? -29.297 -29.385 -15.206 1.00 75.12 562 GLN A N 1
ATOM 4495 C CA . GLN A 1 562 ? -28.337 -28.728 -16.085 1.00 75.12 562 GLN A CA 1
ATOM 4496 C C . GLN A 1 562 ? -27.444 -27.803 -15.253 1.00 75.12 562 GLN A C 1
ATOM 4498 O O . GLN A 1 562 ? -27.881 -27.264 -14.240 1.00 75.12 562 GLN A O 1
ATOM 4503 N N . THR A 1 563 ? -26.211 -27.613 -15.705 1.00 80.94 563 THR A N 1
ATOM 4504 C CA . THR A 1 563 ? -25.228 -26.685 -15.145 1.00 80.94 563 THR A CA 1
ATOM 4505 C C . THR A 1 563 ? -24.895 -25.640 -16.206 1.00 80.94 563 THR A C 1
ATOM 4507 O O . THR A 1 563 ? -24.835 -25.955 -17.401 1.00 80.94 563 THR A O 1
ATOM 4510 N N . LEU A 1 564 ? -24.707 -24.395 -15.775 1.00 86.25 564 LEU A N 1
ATOM 4511 C CA . LEU A 1 564 ? -24.134 -23.356 -16.621 1.00 86.25 564 LEU A CA 1
ATOM 4512 C C . LEU A 1 564 ? -22.659 -23.709 -16.889 1.00 86.25 564 LEU A C 1
ATOM 4514 O O . LEU A 1 564 ? -22.023 -24.417 -16.106 1.00 86.25 564 LEU A O 1
ATOM 4518 N N . THR A 1 565 ? -22.128 -23.295 -18.034 1.00 85.62 565 THR A N 1
ATOM 4519 C CA . THR A 1 565 ? -20.713 -23.461 -18.370 1.00 85.62 565 THR A CA 1
ATOM 4520 C C . THR A 1 565 ? -20.176 -22.235 -19.093 1.00 85.62 565 THR A C 1
ATOM 4522 O O . THR A 1 565 ? -20.822 -21.699 -20.000 1.00 85.62 565 THR A O 1
ATOM 4525 N N . LEU A 1 566 ? -18.961 -21.823 -18.725 1.00 86.88 566 LEU A N 1
ATOM 4526 C CA . LEU A 1 566 ? -18.216 -20.776 -19.424 1.00 86.88 566 LEU A CA 1
ATOM 4527 C C . LEU A 1 566 ? -17.304 -21.408 -20.486 1.00 86.88 566 LEU A C 1
ATOM 4529 O O . LEU A 1 566 ? -16.285 -22.045 -20.179 1.00 86.88 566 LEU A O 1
ATOM 4533 N N . ASP A 1 567 ? -17.693 -21.240 -21.751 1.00 83.12 567 ASP A N 1
ATOM 4534 C CA . ASP A 1 567 ? -16.995 -21.779 -22.917 1.00 83.12 567 ASP A CA 1
ATOM 4535 C C . ASP A 1 567 ? -16.131 -20.715 -23.634 1.00 83.12 567 ASP A C 1
ATOM 4537 O O . ASP A 1 567 ? -15.897 -19.610 -23.138 1.00 83.12 567 ASP A O 1
ATOM 4541 N N . TRP A 1 568 ? -15.595 -21.042 -24.811 1.00 76.62 568 TRP A N 1
ATOM 4542 C CA . TRP A 1 568 ? -14.781 -20.109 -25.595 1.00 76.62 568 TRP A CA 1
ATOM 4543 C C . TRP A 1 568 ? -15.599 -19.011 -26.309 1.00 76.62 568 TRP A C 1
ATOM 4545 O O . TRP A 1 568 ? -15.014 -18.030 -26.783 1.00 76.62 568 TRP A O 1
ATOM 4555 N N . LYS A 1 569 ? -16.928 -19.129 -26.377 1.00 81.38 569 LYS A N 1
ATOM 4556 C CA . LYS A 1 569 ? -17.852 -18.094 -26.865 1.00 81.38 569 LYS A CA 1
ATOM 4557 C C . LYS A 1 569 ? -18.342 -17.202 -25.725 1.00 81.38 569 LYS A C 1
ATOM 4559 O O . LYS A 1 569 ? -18.577 -16.020 -25.968 1.00 81.38 569 LYS A O 1
ATOM 4564 N N . SER A 1 570 ? -18.448 -17.738 -24.507 1.00 85.19 570 SER A N 1
ATOM 4565 C CA . SER A 1 570 ? -18.840 -16.987 -23.314 1.00 85.19 570 SER A CA 1
ATOM 4566 C C . SER A 1 570 ? -17.920 -15.791 -23.050 1.00 85.19 570 SER A C 1
ATOM 4568 O O . SER A 1 570 ? -16.687 -15.872 -23.143 1.00 85.19 570 SER A O 1
ATOM 4570 N N . ILE A 1 571 ? -18.535 -14.668 -22.682 1.00 82.94 571 ILE A N 1
ATOM 4571 C CA . ILE A 1 571 ? -17.867 -13.429 -22.285 1.00 82.94 571 ILE A CA 1
ATOM 4572 C C . ILE A 1 571 ? -18.243 -13.150 -20.832 1.00 82.94 571 ILE A C 1
ATOM 4574 O O . ILE A 1 571 ? -19.416 -12.975 -20.511 1.00 82.94 571 ILE A O 1
ATOM 4578 N N . LEU A 1 572 ? -17.227 -13.080 -19.974 1.00 88.31 572 LEU A N 1
ATOM 4579 C CA . LEU A 1 572 ? -17.347 -12.707 -18.569 1.00 88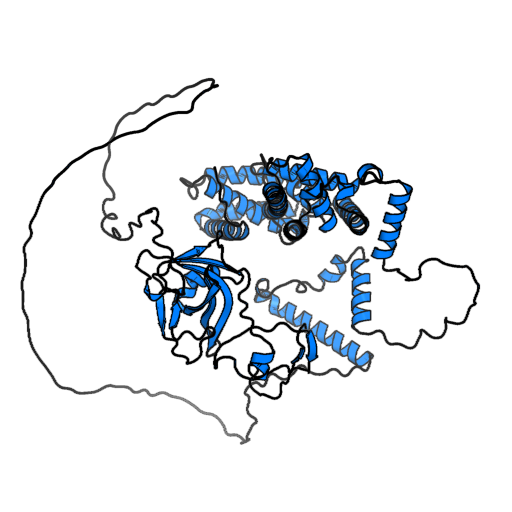.31 572 LEU A CA 1
ATOM 4580 C C . LEU A 1 572 ? -16.840 -11.268 -18.401 1.00 88.31 572 LEU A C 1
ATOM 4582 O O . LEU A 1 572 ? -15.743 -10.945 -18.859 1.00 88.31 572 LEU A O 1
ATOM 4586 N N . LYS A 1 573 ? -17.620 -10.410 -17.745 1.00 87.81 573 LYS A N 1
ATOM 4587 C CA . LYS A 1 573 ? -17.210 -9.063 -17.308 1.00 87.81 573 LYS A CA 1
ATOM 4588 C C . LYS A 1 573 ? -17.460 -8.942 -15.808 1.00 87.81 573 LYS A C 1
ATOM 4590 O O . LYS A 1 573 ? -18.382 -9.582 -15.316 1.00 87.81 573 LYS A O 1
ATOM 4595 N N . LYS A 1 574 ? -16.694 -8.124 -15.083 1.00 88.81 574 LYS A N 1
ATOM 4596 C CA . LYS A 1 574 ? -17.045 -7.799 -13.691 1.00 88.81 574 LYS A CA 1
ATOM 4597 C C . LYS A 1 574 ? -18.323 -6.943 -13.658 1.00 88.81 574 LYS A C 1
ATOM 4599 O O . LYS A 1 574 ? -18.583 -6.197 -14.601 1.00 88.81 574 LYS A O 1
ATOM 4604 N N . CYS A 1 575 ? -19.127 -7.118 -12.615 1.00 86.56 575 CYS A N 1
ATOM 4605 C CA . CYS A 1 575 ? -20.362 -6.394 -12.339 1.00 86.56 575 CYS A CA 1
ATOM 4606 C C . CYS A 1 575 ? -20.236 -5.794 -10.939 1.00 86.56 575 CYS A C 1
ATOM 4608 O O . CYS A 1 575 ? -20.375 -6.504 -9.947 1.00 86.56 575 CYS A O 1
ATOM 4610 N N . ASP A 1 576 ? -19.930 -4.503 -10.866 1.00 81.44 576 ASP A N 1
ATOM 4611 C CA . ASP A 1 576 ? -19.866 -3.777 -9.593 1.00 81.44 576 ASP A CA 1
ATOM 4612 C C . ASP A 1 576 ? -21.262 -3.240 -9.184 1.00 81.44 576 ASP A C 1
ATOM 4614 O O . ASP A 1 576 ? -21.473 -2.831 -8.048 1.00 81.44 576 ASP A O 1
ATOM 4618 N N . ASP A 1 577 ? -22.243 -3.315 -10.093 1.00 83.19 577 ASP A N 1
ATOM 4619 C CA . ASP A 1 577 ? -23.635 -2.879 -9.956 1.00 83.19 577 ASP A CA 1
ATOM 4620 C C . ASP A 1 577 ? -24.617 -4.063 -9.775 1.00 83.19 577 ASP A C 1
ATOM 4622 O O . ASP A 1 577 ? -25.615 -4.181 -10.490 1.00 83.19 577 ASP A O 1
ATOM 4626 N N . PHE A 1 578 ? -24.325 -4.976 -8.840 1.00 87.19 578 PHE A N 1
ATOM 4627 C CA . PHE A 1 578 ? -25.173 -6.138 -8.518 1.00 87.19 578 PHE A CA 1
ATOM 4628 C C . PHE A 1 578 ? -26.127 -5.843 -7.347 1.00 87.19 578 PHE A C 1
ATOM 4630 O O . PHE A 1 578 ? -25.687 -5.575 -6.231 1.00 87.19 578 PHE A O 1
ATOM 4637 N N . SER A 1 579 ? -27.432 -5.940 -7.604 1.00 83.81 579 SER A N 1
ATOM 4638 C CA . SER A 1 579 ? -28.543 -5.564 -6.711 1.00 83.81 579 SER A CA 1
ATOM 4639 C C . SER A 1 579 ? -29.258 -6.741 -6.023 1.00 83.81 579 SER A C 1
ATOM 4641 O O . SER A 1 579 ? -30.303 -6.551 -5.405 1.00 83.81 579 SER A O 1
ATOM 4643 N N . GLY A 1 580 ? -28.708 -7.954 -6.133 1.00 81.06 580 GLY A N 1
ATOM 4644 C CA . GLY A 1 580 ? -29.257 -9.172 -5.530 1.00 81.06 580 GLY A CA 1
ATOM 4645 C C . GLY A 1 580 ? -28.922 -9.382 -4.048 1.00 81.06 580 GLY A C 1
ATOM 4646 O O . GLY A 1 580 ? -28.238 -8.556 -3.435 1.00 81.06 580 GLY A O 1
ATOM 4647 N N . PRO A 1 581 ? -29.348 -10.524 -3.472 1.00 78.31 581 PRO A N 1
ATOM 4648 C CA . PRO A 1 581 ? -29.008 -10.906 -2.104 1.00 78.31 581 PRO A CA 1
ATOM 4649 C C . PRO A 1 581 ? -27.494 -10.955 -1.868 1.00 78.31 581 PRO A C 1
ATOM 4651 O O . PRO A 1 581 ? -26.717 -11.346 -2.740 1.00 78.31 581 PRO A O 1
ATOM 4654 N N . VAL A 1 582 ? -27.066 -10.568 -0.662 1.00 75.62 582 VAL A N 1
ATOM 4655 C CA . VAL A 1 582 ? -25.639 -10.572 -0.300 1.00 75.62 582 VAL A CA 1
ATOM 4656 C C . VAL A 1 582 ? -25.130 -11.994 -0.062 1.00 75.62 582 VAL A C 1
ATOM 4658 O O . VAL A 1 582 ? -24.043 -12.326 -0.532 1.00 75.62 582 VAL A O 1
ATOM 4661 N N . ASN A 1 583 ? -25.940 -12.809 0.621 1.00 73.62 583 ASN A N 1
ATOM 4662 C CA . ASN A 1 583 ? -25.636 -14.175 1.042 1.00 73.62 583 ASN A CA 1
ATOM 4663 C C . ASN A 1 583 ? -26.575 -15.171 0.350 1.00 73.62 583 ASN A C 1
ATOM 4665 O O . ASN A 1 583 ? -27.761 -14.889 0.181 1.00 73.62 583 ASN A O 1
ATOM 4669 N N . GLY A 1 584 ? -26.067 -16.363 0.045 1.00 68.56 584 GLY A N 1
ATOM 4670 C CA . GLY A 1 584 ? -26.806 -17.430 -0.633 1.00 68.56 584 GLY A CA 1
ATOM 4671 C C . GLY A 1 584 ? -27.622 -18.368 0.258 1.00 68.56 584 GLY A C 1
ATOM 4672 O O . GLY A 1 584 ? -27.834 -19.510 -0.136 1.00 68.56 584 GLY A O 1
ATOM 4673 N N . PHE A 1 585 ? -28.018 -17.952 1.461 1.00 76.69 585 PHE A N 1
ATOM 4674 C CA . PHE A 1 585 ? -28.613 -18.879 2.424 1.00 76.69 585 PHE A CA 1
ATOM 4675 C C . PHE A 1 585 ? -30.062 -19.253 2.081 1.00 76.69 585 PHE A C 1
ATOM 4677 O O . PHE A 1 585 ? -30.905 -18.375 1.891 1.00 76.69 585 PHE A O 1
ATOM 4684 N N . MET A 1 586 ? -30.369 -20.551 2.080 1.00 70.75 586 MET A N 1
ATOM 4685 C CA . MET A 1 586 ? -31.724 -21.092 1.931 1.00 70.75 586 MET A CA 1
ATOM 4686 C C . MET A 1 586 ? -32.162 -21.778 3.225 1.00 70.75 586 MET A C 1
ATOM 4688 O O . MET A 1 586 ? -32.075 -22.998 3.357 1.00 70.75 586 MET A O 1
ATOM 4692 N N . PHE A 1 587 ? -32.609 -20.991 4.203 1.00 75.00 587 PHE A N 1
ATOM 4693 C CA . PHE A 1 587 ? -33.060 -21.523 5.490 1.00 75.00 587 PHE A CA 1
ATOM 4694 C C . PHE A 1 587 ? -34.377 -22.296 5.374 1.00 75.00 587 PHE A C 1
ATOM 4696 O O . PHE A 1 587 ? -35.297 -21.887 4.664 1.00 75.00 587 PHE A O 1
ATOM 4703 N N . VAL A 1 588 ? -34.480 -23.379 6.142 1.00 73.19 588 VAL A N 1
ATOM 4704 C CA . VAL A 1 588 ? -35.728 -24.109 6.401 1.00 73.19 588 VAL A CA 1
ATOM 4705 C C . VAL A 1 588 ? -35.978 -24.174 7.907 1.00 73.19 588 VAL A C 1
ATOM 4707 O O . VAL A 1 588 ? -35.046 -24.089 8.705 1.00 73.19 588 VAL A O 1
ATOM 4710 N N . ASP A 1 589 ? -37.242 -24.309 8.299 1.00 75.88 589 ASP A N 1
ATOM 4711 C CA . ASP A 1 589 ? -37.637 -24.421 9.704 1.00 75.88 589 ASP A CA 1
ATOM 4712 C C . ASP A 1 589 ? -37.099 -25.718 10.354 1.00 75.88 589 ASP A C 1
ATOM 4714 O O . ASP A 1 589 ? -37.076 -26.786 9.735 1.00 75.88 589 ASP A O 1
ATOM 4718 N N . PHE A 1 590 ? -36.694 -25.631 11.626 1.00 78.75 590 PHE A N 1
ATOM 4719 C CA . PHE A 1 590 ? -36.156 -26.765 12.386 1.00 78.75 590 PHE A CA 1
ATOM 4720 C C . PHE A 1 590 ? -37.149 -27.922 12.503 1.00 78.75 590 PHE A C 1
ATOM 4722 O O . PHE A 1 590 ? -36.740 -29.081 12.411 1.00 78.75 590 PHE A O 1
ATOM 4729 N N . ASN A 1 591 ? -38.439 -27.636 12.687 1.00 79.06 591 ASN A N 1
ATOM 4730 C CA . ASN A 1 591 ? -39.455 -28.679 12.824 1.00 79.06 591 ASN A CA 1
ATOM 4731 C C . ASN A 1 591 ? -39.585 -29.467 11.513 1.00 79.06 591 ASN A C 1
ATOM 4733 O O . ASN A 1 591 ? -39.610 -30.692 11.535 1.00 79.06 591 ASN A O 1
ATOM 4737 N N . SER A 1 592 ? -39.511 -28.790 10.367 1.00 79.19 592 SER A N 1
ATOM 4738 C CA . SER A 1 592 ? -39.525 -29.395 9.031 1.00 79.19 592 SER A CA 1
ATOM 4739 C C . SER A 1 592 ? -38.333 -30.335 8.781 1.00 79.19 592 SER A C 1
ATOM 4741 O O . SER A 1 592 ? -38.483 -31.376 8.131 1.00 79.19 592 SER A O 1
ATOM 4743 N N . ILE A 1 593 ? -37.157 -30.022 9.346 1.00 79.12 593 ILE A N 1
ATOM 4744 C CA . ILE A 1 593 ? -35.986 -30.920 9.342 1.00 79.12 593 ILE A CA 1
ATOM 4745 C C . ILE A 1 593 ? -36.249 -32.148 10.231 1.00 79.12 593 ILE A C 1
ATOM 4747 O O . ILE A 1 593 ? -35.991 -33.280 9.818 1.00 79.12 593 ILE A O 1
ATOM 4751 N N . ILE A 1 594 ? -36.768 -31.935 11.446 1.00 78.94 594 ILE A N 1
ATOM 4752 C CA . ILE A 1 594 ? -37.011 -32.984 12.453 1.00 78.94 594 ILE A CA 1
ATOM 4753 C C . ILE A 1 594 ? -38.107 -33.963 11.995 1.00 78.94 594 ILE A C 1
ATOM 4755 O O . ILE A 1 594 ? -37.942 -35.178 12.118 1.00 78.94 594 ILE A O 1
ATOM 4759 N N . GLU A 1 595 ? -39.193 -33.447 11.420 1.00 84.00 595 GLU A N 1
ATOM 4760 C CA . GLU A 1 595 ? -40.314 -34.207 10.853 1.00 84.00 595 GLU A CA 1
ATOM 4761 C C . GLU A 1 595 ? -39.998 -34.820 9.476 1.00 84.00 595 GLU A C 1
ATOM 4763 O O . GLU A 1 595 ? -40.780 -35.620 8.962 1.00 84.00 595 GLU A O 1
ATOM 4768 N N . GLN A 1 596 ? -38.841 -34.490 8.887 1.00 78.31 596 GLN A N 1
ATOM 4769 C CA . GLN A 1 596 ? -38.383 -34.962 7.572 1.00 78.31 596 GLN A CA 1
ATOM 4770 C C . GLN A 1 596 ? -39.342 -34.592 6.423 1.00 78.31 596 GLN A C 1
ATOM 4772 O O . GLN A 1 596 ? -39.475 -35.331 5.444 1.00 78.31 596 GLN A O 1
ATOM 4777 N N . THR A 1 597 ? -40.005 -33.436 6.535 1.00 80.00 597 THR A N 1
ATOM 4778 C CA . THR A 1 597 ? -40.930 -32.897 5.523 1.00 80.00 597 THR A CA 1
ATOM 4779 C C . THR A 1 597 ? -40.222 -32.071 4.446 1.00 80.00 597 THR A C 1
ATOM 4781 O O . THR A 1 597 ? -40.807 -31.817 3.391 1.00 80.00 597 THR A O 1
ATOM 4784 N N . CYS A 1 598 ? -38.954 -31.699 4.666 1.00 71.81 598 CYS A N 1
ATOM 4785 C CA . CYS A 1 598 ? -38.095 -31.080 3.654 1.00 71.81 598 CYS A CA 1
ATOM 4786 C C . CYS A 1 598 ? -38.020 -31.924 2.359 1.00 71.81 598 CYS A C 1
ATOM 4788 O O . CYS A 1 598 ? -38.019 -33.160 2.423 1.00 71.81 598 CYS A O 1
ATOM 4790 N N . PRO A 1 599 ? -37.899 -31.295 1.171 1.00 66.06 599 PRO A N 1
ATOM 4791 C CA . PRO A 1 599 ? -37.711 -32.028 -0.076 1.00 66.06 599 PRO A CA 1
ATOM 4792 C C . PRO A 1 599 ? -36.451 -32.903 -0.048 1.00 66.06 599 PRO A C 1
ATOM 4794 O O . PRO A 1 599 ? -35.443 -32.580 0.582 1.00 66.06 599 PRO A O 1
ATOM 4797 N N . LYS A 1 600 ? -36.499 -34.035 -0.756 1.00 60.03 600 LYS A N 1
ATOM 4798 C CA . LYS A 1 600 ? -35.331 -34.909 -0.908 1.00 60.03 600 LYS A CA 1
ATOM 4799 C C . LYS A 1 600 ? -34.372 -34.331 -1.943 1.00 60.03 600 LYS A C 1
ATOM 4801 O O . LYS A 1 600 ? -34.803 -33.732 -2.925 1.00 60.03 600 LYS A O 1
ATOM 4806 N N . ASP A 1 601 ? -33.082 -34.542 -1.702 1.00 58.91 601 ASP A N 1
ATOM 4807 C CA . ASP A 1 601 ? -31.970 -34.126 -2.565 1.00 58.91 601 ASP A CA 1
ATOM 4808 C C . ASP A 1 601 ? -31.845 -32.598 -2.788 1.00 58.91 601 ASP A C 1
ATOM 4810 O O . ASP A 1 601 ? -31.154 -32.156 -3.707 1.00 58.91 601 ASP A O 1
ATOM 4814 N N . THR A 1 602 ? -32.456 -31.777 -1.921 1.00 59.34 602 THR A N 1
ATOM 4815 C CA . THR A 1 602 ? -32.247 -30.318 -1.860 1.00 59.34 602 THR A CA 1
ATOM 4816 C C . THR A 1 602 ? -31.301 -29.923 -0.731 1.00 59.34 602 THR A C 1
ATOM 4818 O O . THR A 1 602 ? -31.427 -30.419 0.388 1.00 59.34 602 THR A O 1
ATOM 4821 N N . PHE A 1 603 ? -30.406 -28.974 -1.006 1.00 68.31 603 PHE A N 1
ATOM 4822 C CA . PHE A 1 603 ? -29.584 -28.315 0.008 1.00 68.31 603 PHE A CA 1
ATOM 4823 C C . PHE A 1 603 ? -30.374 -27.199 0.698 1.00 68.31 603 PHE A C 1
ATOM 4825 O O . PHE A 1 603 ? -31.187 -26.529 0.062 1.00 68.31 603 PHE A O 1
ATOM 4832 N N . PHE A 1 604 ? -30.112 -27.005 1.987 1.00 71.31 604 PHE A N 1
ATOM 4833 C CA . PHE A 1 604 ? -30.658 -25.930 2.808 1.00 71.31 604 PHE A CA 1
ATOM 4834 C C . PHE A 1 604 ? -29.663 -25.575 3.917 1.00 71.31 604 PHE A C 1
ATOM 4836 O O . PHE A 1 604 ? -28.835 -26.400 4.313 1.00 71.31 604 PHE A O 1
ATOM 4843 N N . ASP A 1 605 ? -29.767 -24.353 4.421 1.00 77.75 605 ASP A N 1
ATOM 4844 C CA . ASP A 1 605 ? -28.932 -23.818 5.490 1.00 77.75 605 ASP A CA 1
ATOM 4845 C C . ASP A 1 605 ? -29.656 -23.876 6.839 1.00 77.75 605 ASP A C 1
ATOM 4847 O O . ASP A 1 605 ? -30.886 -23.905 6.913 1.00 77.75 605 ASP A O 1
ATOM 4851 N N . VAL A 1 606 ? -28.883 -23.875 7.927 1.00 74.31 606 VAL A N 1
ATOM 4852 C CA . VAL A 1 606 ? -29.392 -23.962 9.303 1.00 74.31 606 VAL A CA 1
ATOM 4853 C C . VAL A 1 606 ? -28.574 -23.030 10.197 1.00 74.31 606 VAL A C 1
ATOM 4855 O O . VAL A 1 606 ? -27.347 -23.127 10.222 1.00 74.31 606 VAL A O 1
ATOM 4858 N N . ILE A 1 607 ? -29.238 -22.156 10.960 1.00 78.19 607 ILE A N 1
ATOM 4859 C CA . ILE A 1 607 ? -28.607 -21.359 12.026 1.00 78.19 607 ILE A CA 1
ATOM 4860 C C . ILE A 1 607 ? -29.125 -21.863 13.368 1.00 78.19 607 ILE A C 1
ATOM 4862 O O . ILE A 1 607 ? -30.327 -21.886 13.596 1.00 78.19 607 ILE A O 1
ATOM 4866 N N . GLY A 1 608 ? -28.221 -22.222 14.274 1.00 78.81 608 GLY A N 1
ATOM 4867 C CA . GLY A 1 608 ? -28.564 -22.650 15.625 1.00 78.81 608 GLY A CA 1
ATOM 4868 C C . GLY A 1 608 ? -27.370 -22.551 16.566 1.00 78.81 608 GLY A C 1
ATOM 4869 O O . GLY A 1 608 ? -26.225 -22.434 16.119 1.00 78.81 608 GLY A O 1
ATOM 4870 N N . HIS A 1 609 ? -27.612 -22.615 17.874 1.00 77.81 609 HIS A N 1
ATOM 4871 C CA . HIS A 1 609 ? -26.524 -22.663 18.850 1.00 77.81 609 HIS A CA 1
ATOM 4872 C C . HIS A 1 609 ? -25.869 -24.050 18.853 1.00 77.81 609 HIS A C 1
ATOM 4874 O O . HIS A 1 609 ? -26.550 -25.073 18.938 1.00 77.81 609 HIS A O 1
ATOM 4880 N N . ILE A 1 610 ? -24.534 -24.101 18.798 1.00 85.44 610 ILE A N 1
ATOM 4881 C CA . ILE A 1 610 ? -23.777 -25.351 18.949 1.00 85.44 610 ILE A CA 1
ATOM 4882 C C . ILE A 1 610 ? -23.799 -25.757 20.426 1.00 85.44 610 ILE A C 1
ATOM 4884 O O . ILE A 1 610 ? -23.061 -25.212 21.243 1.00 85.44 610 ILE A O 1
ATOM 4888 N N . VAL A 1 611 ? -24.639 -26.738 20.760 1.00 86.69 611 VAL A N 1
ATOM 4889 C CA . VAL A 1 611 ? -24.774 -27.292 22.118 1.00 86.69 611 VAL A CA 1
ATOM 4890 C C . VAL A 1 611 ? -23.617 -28.241 22.438 1.00 86.69 611 VAL A C 1
ATOM 4892 O O . VAL A 1 611 ? -23.167 -28.338 23.576 1.00 86.69 611 VAL A O 1
ATOM 4895 N N . SER A 1 612 ? -23.131 -28.975 21.435 1.00 85.75 612 SER A N 1
ATOM 4896 C CA . SER A 1 612 ? -21.932 -29.811 21.549 1.00 85.75 612 SER A CA 1
ATOM 4897 C C . SER A 1 612 ? -21.370 -30.172 20.178 1.00 85.75 612 SER A C 1
ATOM 4899 O O . SER A 1 612 ? -22.088 -30.195 19.180 1.00 85.75 612 SER A O 1
ATOM 4901 N N . PHE A 1 613 ? -20.090 -30.526 20.132 1.00 86.06 613 PHE A N 1
ATOM 4902 C CA . PHE A 1 613 ? -19.472 -31.192 18.991 1.00 86.06 613 PHE A CA 1
ATOM 4903 C C . PHE A 1 613 ? -18.553 -32.315 19.485 1.00 86.06 613 PHE A C 1
ATOM 4905 O O . PHE A 1 613 ? -18.137 -32.332 20.644 1.00 86.06 613 PHE A O 1
ATOM 4912 N N . ARG A 1 614 ? -18.253 -33.282 18.616 1.00 85.12 614 ARG A N 1
ATOM 4913 C CA . ARG A 1 614 ? -17.282 -34.357 18.878 1.00 85.12 614 ARG A CA 1
ATOM 4914 C C . ARG A 1 614 ? -16.003 -34.143 18.059 1.00 85.12 614 ARG A C 1
ATOM 4916 O O . ARG A 1 614 ? -16.068 -33.465 17.036 1.00 85.12 614 ARG A O 1
ATOM 4923 N N . PRO A 1 615 ? -14.858 -34.731 18.451 1.00 83.94 615 PRO A N 1
ATOM 4924 C CA . PRO A 1 615 ? -13.667 -34.766 17.603 1.00 83.94 615 PRO A CA 1
ATOM 4925 C C . PRO A 1 615 ? -13.955 -35.344 16.208 1.00 83.94 615 PRO A C 1
ATOM 4927 O O . PRO A 1 615 ? -14.885 -36.136 16.039 1.00 83.94 615 PRO A O 1
ATOM 4930 N N . LEU A 1 616 ? -13.139 -34.957 15.223 1.00 83.75 616 LEU A N 1
ATOM 4931 C CA . LEU A 1 616 ? -13.229 -35.431 13.838 1.00 83.75 616 LEU A CA 1
ATOM 4932 C C . LEU A 1 616 ? -13.170 -36.964 13.777 1.00 83.75 616 LEU A C 1
ATOM 4934 O O . LEU A 1 616 ? -12.203 -37.575 14.232 1.00 83.75 616 LEU A O 1
ATOM 4938 N N . GLU A 1 617 ? -14.189 -37.591 13.193 1.00 84.81 617 GLU A N 1
ATOM 4939 C CA . GLU A 1 617 ? -14.284 -39.046 13.120 1.00 84.81 617 GLU A CA 1
ATOM 4940 C C . GLU A 1 617 ? -13.523 -39.567 11.892 1.00 84.81 617 GLU A C 1
ATOM 4942 O O . GLU A 1 617 ? -14.049 -39.679 10.784 1.00 84.81 617 GLU A O 1
ATOM 4947 N N . THR A 1 618 ? -12.241 -39.867 12.104 1.00 86.06 618 THR A N 1
ATOM 4948 C CA . THR A 1 618 ? -11.269 -40.272 11.073 1.00 86.06 618 THR A CA 1
ATOM 4949 C C . THR A 1 618 ? -11.307 -41.766 10.718 1.00 86.06 618 THR A C 1
ATOM 4951 O O . THR A 1 618 ? -10.436 -42.262 10.006 1.00 86.06 618 THR A O 1
ATOM 4954 N N . SER A 1 619 ? -12.322 -42.501 11.187 1.00 80.19 619 SER A N 1
ATOM 4955 C CA . SER A 1 619 ? -12.453 -43.961 11.040 1.00 80.19 619 SER A CA 1
ATOM 4956 C C . SER A 1 619 ? -12.646 -44.440 9.594 1.00 80.19 619 SER A C 1
ATOM 4958 O O . SER A 1 619 ? -12.474 -45.625 9.306 1.00 80.19 619 SER A O 1
ATOM 4960 N N . ASN A 1 620 ? -12.984 -43.540 8.665 1.00 77.69 620 ASN A N 1
ATOM 4961 C CA . ASN A 1 620 ? -13.054 -43.854 7.243 1.00 77.69 620 ASN A CA 1
ATOM 4962 C C . ASN A 1 620 ? -11.658 -43.756 6.591 1.00 77.69 620 ASN A C 1
ATOM 4964 O O . ASN A 1 620 ? -10.996 -42.734 6.758 1.00 77.69 620 ASN A O 1
ATOM 4968 N N . PRO A 1 621 ? -11.205 -44.730 5.779 1.00 68.69 621 PRO A N 1
ATOM 4969 C CA . PRO A 1 621 ? -9.935 -44.607 5.054 1.00 68.69 621 PRO A CA 1
ATOM 4970 C C . PRO A 1 621 ? -9.953 -43.522 3.961 1.00 68.69 621 PRO A C 1
ATOM 4972 O O . PRO A 1 621 ? -8.901 -43.156 3.444 1.00 68.69 621 PRO A O 1
ATOM 4975 N N . VAL A 1 622 ? -11.128 -42.997 3.589 1.00 65.31 622 VAL A N 1
ATOM 4976 C CA . VAL A 1 622 ? -11.268 -41.893 2.632 1.00 65.31 622 VAL A CA 1
ATOM 4977 C C . VAL A 1 622 ? -11.412 -40.570 3.388 1.00 65.31 622 VAL A C 1
ATOM 4979 O O . VAL A 1 622 ? -12.429 -40.342 4.039 1.00 65.31 622 VAL A O 1
ATOM 4982 N N . LEU A 1 623 ? -10.430 -39.672 3.243 1.00 62.47 623 LEU A N 1
ATOM 4983 C CA . LEU A 1 623 ? -10.399 -38.349 3.894 1.00 62.47 623 LEU A CA 1
ATOM 4984 C C . LEU A 1 623 ? -11.680 -37.525 3.661 1.00 62.47 623 LEU A C 1
ATOM 4986 O O . LEU A 1 623 ? -12.211 -36.933 4.593 1.00 62.47 623 LEU A O 1
ATOM 4990 N N . SER A 1 624 ? -12.241 -37.544 2.445 1.00 56.34 624 SER A N 1
ATOM 4991 C CA . SER A 1 624 ? -13.500 -36.847 2.117 1.00 56.34 624 SER A CA 1
ATOM 4992 C C . SER A 1 624 ? -14.767 -37.494 2.705 1.00 56.34 624 SER A C 1
ATOM 4994 O O . SER A 1 624 ? -15.876 -37.074 2.386 1.00 56.34 624 SER A O 1
ATOM 4996 N N . LYS A 1 625 ? -14.615 -38.521 3.549 1.00 69.25 625 LYS A N 1
ATOM 4997 C CA . LYS A 1 625 ? -15.677 -39.146 4.350 1.00 69.25 625 LYS A CA 1
ATOM 4998 C C . LYS A 1 625 ? -15.424 -39.033 5.860 1.00 69.25 625 LYS A C 1
ATOM 5000 O O . LYS A 1 625 ? -16.145 -39.660 6.635 1.00 69.25 625 LYS A O 1
ATOM 5005 N N . HIS A 1 626 ? -14.413 -38.273 6.285 1.00 78.06 626 HIS A N 1
ATOM 5006 C CA . HIS A 1 626 ? -14.271 -37.852 7.683 1.00 78.06 626 HIS A CA 1
ATOM 5007 C C . HIS A 1 626 ? -15.343 -36.809 7.994 1.00 78.06 626 HIS A C 1
ATOM 5009 O O . HIS A 1 626 ? -15.645 -35.962 7.155 1.00 78.06 626 HIS A O 1
ATOM 5015 N N . TYR A 1 627 ? -15.932 -36.870 9.185 1.00 77.69 627 TYR A N 1
ATOM 5016 C CA . TYR A 1 627 ? -17.028 -35.980 9.568 1.00 77.69 627 TYR A CA 1
ATOM 5017 C C . TYR A 1 627 ? -16.952 -35.585 11.044 1.00 77.69 627 TYR A C 1
ATOM 5019 O O . TYR A 1 627 ? -16.348 -36.276 11.864 1.00 77.69 627 TYR A O 1
ATOM 5027 N N . ILE A 1 628 ? -17.596 -34.472 11.390 1.00 80.62 628 ILE A N 1
ATOM 5028 C CA . ILE A 1 628 ? -17.761 -33.998 12.768 1.00 80.62 628 ILE A CA 1
ATOM 5029 C C . ILE A 1 628 ? -19.235 -34.170 13.138 1.00 80.62 628 ILE A C 1
ATOM 5031 O O . ILE A 1 628 ? -20.116 -33.716 12.413 1.00 80.62 628 ILE A O 1
ATOM 5035 N N . LYS A 1 629 ? -19.516 -34.821 14.271 1.00 82.38 629 LYS A N 1
ATOM 5036 C CA . LYS A 1 629 ? -20.867 -34.850 14.855 1.00 82.38 629 LYS A CA 1
ATOM 5037 C C . LYS A 1 629 ? -21.068 -33.565 15.659 1.00 82.38 629 LYS A C 1
ATOM 5039 O O . LYS A 1 629 ? -20.446 -33.413 16.709 1.00 82.38 629 LYS A O 1
ATOM 5044 N N . VAL A 1 630 ? -21.911 -32.667 15.152 1.00 80.56 630 VAL A N 1
ATOM 5045 C CA . VAL A 1 630 ? -22.329 -31.415 15.804 1.00 80.56 630 VAL A CA 1
ATOM 5046 C C . VAL A 1 630 ? -23.786 -31.550 16.248 1.00 80.56 630 VAL A C 1
ATOM 5048 O O . VAL A 1 630 ? -24.606 -32.086 15.507 1.00 80.56 630 VAL A O 1
ATOM 5051 N N . THR A 1 631 ? -24.100 -31.060 17.443 1.00 83.44 631 THR A N 1
ATOM 5052 C CA . THR A 1 631 ? -25.462 -30.945 17.974 1.00 83.44 631 THR A CA 1
ATOM 5053 C C . THR A 1 631 ? -25.846 -29.470 17.990 1.00 83.44 631 THR A C 1
ATOM 5055 O O . THR A 1 631 ? -25.195 -28.679 18.677 1.00 83.44 631 THR A O 1
ATOM 5058 N N . LEU A 1 632 ? -26.894 -29.111 17.251 1.00 78.19 632 LEU A N 1
ATOM 5059 C CA . LEU A 1 632 ? -27.461 -27.762 17.214 1.00 78.19 632 LEU A CA 1
ATOM 5060 C C . LEU A 1 632 ? -28.772 -27.721 18.010 1.00 78.19 632 LEU A C 1
ATOM 5062 O O . LEU A 1 632 ? -29.551 -28.672 17.940 1.00 78.19 632 LEU A O 1
ATOM 5066 N N . SER A 1 633 ? -29.033 -26.624 18.719 1.00 79.88 633 SER A N 1
ATOM 5067 C CA . SER A 1 633 ? -30.390 -26.228 19.119 1.00 79.88 633 SER A CA 1
ATOM 5068 C C . SER A 1 633 ? -30.898 -25.115 18.204 1.00 79.88 633 SER A C 1
ATOM 5070 O O . SER A 1 633 ? -30.095 -24.400 17.601 1.00 79.88 633 SER A O 1
ATOM 5072 N N . ASN A 1 634 ? -32.219 -24.936 18.146 1.00 76.06 634 ASN A N 1
ATOM 5073 C CA . ASN A 1 634 ? -32.825 -23.744 17.549 1.00 76.06 634 ASN A CA 1
ATOM 5074 C C . ASN A 1 634 ? -32.365 -22.464 18.294 1.00 76.06 634 ASN A C 1
ATOM 5076 O O . ASN A 1 634 ? -31.747 -22.545 19.365 1.00 76.06 634 ASN A O 1
ATOM 5080 N N . LEU A 1 635 ? -32.643 -21.296 17.710 1.00 65.38 635 LEU A N 1
ATOM 5081 C CA . LEU A 1 635 ? -32.459 -19.984 18.348 1.00 65.38 635 LEU A CA 1
ATOM 5082 C C . LEU A 1 635 ? -33.690 -19.511 19.151 1.00 65.38 635 LEU A C 1
ATOM 5084 O O . LEU A 1 635 ? -33.617 -18.463 19.792 1.00 65.38 635 LEU A O 1
ATOM 5088 N N . GLU A 1 636 ? -34.794 -20.261 19.094 1.00 56.72 636 GLU A N 1
ATOM 5089 C CA . GLU A 1 636 ? -36.069 -20.015 19.794 1.00 56.72 636 GLU A CA 1
ATOM 5090 C C . GLU A 1 636 ? -36.234 -20.929 21.020 1.00 56.72 636 GLU A C 1
ATOM 5092 O O . GLU A 1 636 ? -35.892 -22.132 20.898 1.00 56.72 636 GLU A O 1
#

InterPro domains:
  IPR003123 VPS9 domain [PF02204] (144-243)
  IPR003123 VPS9 domain [PS51205] (108-248)
  IPR003123 VPS9 domain [SM00167] (141-256)
  IPR012340 Nucleic acid-binding, OB-fold [G3DSA:2.40.50.140] (474-578)
  IPR012340 Nucleic acid-binding, OB-fold [SSF50249] (474-579)
  IPR037191 VPS9 domain superfamily [G3DSA:1.20.1050.80] (105-266)
  IPR037191 VPS9 domain superfamily [SSF109993] (15-259)
  IPR041545 RABX5, catalytic core helical domain [PF18151] (33-97)
  IPR045046 Vacuolar protein sorting-associated protein 9-like [PTHR23101] (8-349)